Protein AF-A0AAV4DEZ7-F1 (afdb_monomer_lite)

Organism: NCBI:txid259542

Structure (mmCIF, N/CA/C/O backbone):
data_AF-A0AAV4DEZ7-F1
#
_entry.id   AF-A0AAV4DEZ7-F1
#
loop_
_atom_site.group_PDB
_atom_site.id
_atom_site.type_symbol
_atom_site.label_atom_id
_atom_site.label_alt_id
_atom_site.label_comp_id
_atom_site.label_asym_id
_atom_site.label_entity_id
_atom_site.label_seq_id
_atom_site.pdbx_PDB_ins_code
_atom_site.Cartn_x
_atom_site.Cartn_y
_atom_site.Cartn_z
_atom_site.occupancy
_atom_site.B_iso_or_equiv
_atom_site.auth_seq_id
_atom_site.auth_comp_id
_atom_site.auth_asym_id
_atom_site.auth_atom_id
_atom_site.pdbx_PDB_model_num
ATOM 1 N N . MET A 1 1 ? 7.224 -11.173 8.478 1.00 37.25 1 MET A N 1
ATOM 2 C CA . MET A 1 1 ? 6.574 -9.909 8.886 1.00 37.25 1 MET A CA 1
ATOM 3 C C . MET A 1 1 ? 7.439 -8.702 8.484 1.00 37.25 1 MET A C 1
ATOM 5 O O . MET A 1 1 ? 7.666 -7.803 9.276 1.00 37.25 1 MET A O 1
ATOM 9 N N . PHE A 1 2 ? 7.951 -8.713 7.244 1.00 31.94 2 PHE A N 1
ATOM 10 C CA . PHE A 1 2 ? 8.826 -7.684 6.652 1.00 31.94 2 PHE A CA 1
ATOM 11 C C . PHE A 1 2 ? 8.060 -6.775 5.659 1.00 31.94 2 PHE A C 1
ATOM 13 O O . PHE A 1 2 ? 8.665 -5.930 5.008 1.00 31.94 2 PHE A O 1
ATOM 20 N N . SER A 1 3 ? 6.738 -6.941 5.524 1.00 44.94 3 SER A N 1
ATOM 21 C CA . SER A 1 3 ? 5.974 -6.411 4.386 1.00 44.94 3 SER A CA 1
ATOM 22 C C . SER A 1 3 ? 5.567 -4.941 4.521 1.00 44.94 3 SER A C 1
ATOM 24 O O . SER A 1 3 ? 5.508 -4.240 3.522 1.00 44.94 3 SER A O 1
ATOM 26 N N . TYR A 1 4 ? 5.335 -4.424 5.730 1.00 46.19 4 TYR A N 1
ATOM 27 C CA . TYR A 1 4 ? 4.737 -3.092 5.916 1.00 46.19 4 TYR A CA 1
ATOM 28 C C . TYR A 1 4 ? 5.577 -1.936 5.362 1.00 46.19 4 TYR A C 1
ATOM 30 O O . TYR A 1 4 ? 5.075 -1.113 4.597 1.00 46.19 4 TYR A O 1
ATOM 38 N N . GLN A 1 5 ? 6.867 -1.898 5.709 1.00 49.91 5 GLN A N 1
ATOM 39 C CA . GLN A 1 5 ? 7.780 -0.887 5.178 1.00 49.91 5 GLN A CA 1
ATOM 40 C C . GLN A 1 5 ? 7.971 -1.077 3.672 1.00 49.91 5 GLN A C 1
ATOM 42 O O . GLN A 1 5 ? 7.994 -0.096 2.947 1.00 49.91 5 GLN A O 1
ATOM 47 N N . ALA A 1 6 ? 8.033 -2.324 3.193 1.00 49.94 6 ALA A N 1
ATOM 48 C CA . ALA A 1 6 ? 8.147 -2.619 1.769 1.00 49.94 6 ALA A CA 1
ATOM 49 C C . ALA A 1 6 ? 6.919 -2.141 0.976 1.00 49.94 6 ALA A C 1
ATOM 51 O O . ALA A 1 6 ? 7.085 -1.658 -0.135 1.00 49.94 6 ALA A O 1
ATOM 52 N N . ILE A 1 7 ? 5.710 -2.203 1.545 1.00 52.62 7 ILE A N 1
ATOM 53 C CA . ILE A 1 7 ? 4.479 -1.695 0.919 1.00 52.62 7 ILE A CA 1
ATOM 54 C C . ILE A 1 7 ? 4.458 -0.165 0.912 1.00 52.62 7 ILE A C 1
ATOM 56 O O . ILE A 1 7 ? 4.162 0.427 -0.120 1.00 52.62 7 ILE A O 1
ATOM 60 N N . ILE A 1 8 ? 4.788 0.492 2.030 1.00 52.06 8 ILE A N 1
ATOM 61 C CA . ILE A 1 8 ? 4.871 1.963 2.083 1.00 52.06 8 ILE A CA 1
ATOM 62 C C . ILE A 1 8 ? 5.955 2.465 1.122 1.00 52.06 8 ILE A C 1
ATOM 64 O O . ILE A 1 8 ? 5.726 3.427 0.392 1.00 52.06 8 ILE A O 1
ATOM 68 N N . THR A 1 9 ? 7.103 1.786 1.071 1.00 51.22 9 THR A N 1
ATOM 69 C CA . THR A 1 9 ? 8.171 2.051 0.104 1.00 51.22 9 THR A CA 1
ATOM 70 C C . THR A 1 9 ? 7.692 1.800 -1.323 1.00 51.22 9 THR A C 1
ATOM 72 O O . THR A 1 9 ? 7.836 2.695 -2.137 1.00 51.22 9 THR A O 1
ATOM 75 N N . LEU A 1 10 ? 7.013 0.687 -1.620 1.00 51.62 10 LEU A N 1
ATOM 76 C CA . LEU A 1 10 ? 6.440 0.411 -2.944 1.00 51.62 10 LEU A CA 1
ATOM 77 C C . LEU A 1 10 ? 5.462 1.510 -3.380 1.00 51.62 10 LEU A C 1
ATOM 79 O O . LEU A 1 10 ? 5.529 1.986 -4.505 1.00 51.62 10 LEU A O 1
ATOM 83 N N . ILE A 1 11 ? 4.566 1.945 -2.495 1.00 53.09 11 ILE A N 1
ATOM 84 C CA . ILE A 1 11 ? 3.618 3.038 -2.749 1.00 53.09 11 ILE A CA 1
ATOM 85 C C . ILE A 1 11 ? 4.360 4.363 -2.974 1.00 53.09 11 ILE A C 1
ATOM 87 O O . ILE A 1 11 ? 4.036 5.090 -3.910 1.00 53.09 11 ILE A O 1
ATOM 91 N N . SER A 1 12 ? 5.362 4.670 -2.147 1.00 47.72 12 SER A N 1
ATOM 92 C CA . SER A 1 12 ? 6.200 5.868 -2.278 1.00 47.72 12 SER A CA 1
ATOM 93 C C . SER A 1 12 ? 7.019 5.858 -3.573 1.00 47.72 12 SER A C 1
ATOM 95 O O . SER A 1 12 ? 7.150 6.891 -4.228 1.00 47.72 12 SER A O 1
ATOM 97 N N . ASP A 1 13 ? 7.543 4.704 -3.973 1.00 48.00 13 ASP A N 1
ATOM 98 C CA . ASP A 1 13 ? 8.298 4.518 -5.210 1.00 48.00 13 ASP A CA 1
ATOM 99 C C . ASP A 1 13 ? 7.366 4.657 -6.416 1.00 48.00 13 ASP A C 1
ATOM 101 O O . ASP A 1 13 ? 7.671 5.392 -7.352 1.00 48.00 13 ASP A O 1
ATOM 105 N N . LEU A 1 14 ? 6.167 4.069 -6.353 1.00 45.91 14 LEU A N 1
ATOM 106 C CA . LEU A 1 14 ? 5.116 4.292 -7.344 1.00 45.91 14 LEU A CA 1
ATOM 107 C C . LEU A 1 14 ? 4.695 5.774 -7.409 1.00 45.91 14 LEU A C 1
ATOM 109 O O . LEU A 1 14 ? 4.368 6.258 -8.490 1.00 45.91 14 LEU A O 1
ATOM 113 N N . ASP A 1 15 ? 4.673 6.507 -6.286 1.00 41.91 15 ASP A N 1
ATOM 114 C CA . ASP A 1 15 ? 4.357 7.945 -6.253 1.00 41.91 15 ASP A CA 1
ATOM 115 C C . ASP A 1 15 ? 5.461 8.764 -6.915 1.00 41.91 15 ASP A C 1
ATOM 117 O O . ASP A 1 15 ? 5.173 9.650 -7.722 1.00 41.91 15 ASP A O 1
ATOM 121 N N . GLN A 1 16 ? 6.721 8.442 -6.628 1.00 38.56 16 GLN A N 1
ATOM 122 C CA . GLN A 1 16 ? 7.856 9.089 -7.270 1.00 38.56 16 GLN A CA 1
ATOM 123 C C . GLN A 1 16 ? 7.899 8.810 -8.774 1.00 38.56 16 GLN A C 1
ATOM 125 O O . GLN A 1 16 ? 8.139 9.741 -9.538 1.00 38.56 16 GLN A O 1
ATOM 130 N N . GLU A 1 17 ? 7.642 7.581 -9.217 1.00 42.09 17 GLU A N 1
ATOM 131 C CA . GLU A 1 17 ? 7.648 7.229 -10.642 1.00 42.09 17 GLU A CA 1
ATOM 132 C C . GLU A 1 17 ? 6.486 7.886 -11.405 1.00 42.09 17 GLU A C 1
ATOM 134 O O . GLU A 1 17 ? 6.695 8.465 -12.474 1.00 42.09 17 GLU A O 1
ATOM 139 N N . LEU A 1 18 ? 5.275 7.916 -10.832 1.00 38.00 18 LEU A N 1
ATOM 140 C CA . LEU A 1 18 ? 4.130 8.612 -11.436 1.00 38.00 18 LEU A CA 1
ATOM 141 C C . LEU A 1 18 ? 4.310 10.140 -11.473 1.00 38.00 18 LEU A C 1
ATOM 143 O O . LEU A 1 18 ? 3.822 10.785 -12.400 1.00 38.00 18 LEU A O 1
ATOM 147 N N . GLN A 1 19 ? 5.007 10.732 -10.497 1.00 35.50 19 GLN A N 1
ATOM 148 C CA . GLN A 1 19 ? 5.297 12.172 -10.478 1.00 35.50 19 GLN A CA 1
ATOM 149 C C . GLN A 1 19 ? 6.471 12.565 -11.387 1.00 35.50 19 GLN A C 1
ATOM 151 O O . GLN A 1 19 ? 6.446 13.649 -11.974 1.00 35.50 19 GLN A O 1
ATOM 156 N N . LYS A 1 20 ? 7.490 11.705 -11.533 1.00 36.06 20 LYS A N 1
ATOM 157 C CA . LYS A 1 20 ? 8.627 11.910 -12.453 1.00 36.06 20 LYS A CA 1
ATOM 158 C C . LYS A 1 20 ? 8.224 11.691 -13.914 1.00 36.06 20 LYS A C 1
ATOM 160 O O . LYS A 1 20 ? 8.746 12.365 -14.803 1.00 36.06 20 LYS A O 1
ATOM 165 N N . GLY A 1 21 ? 7.257 10.809 -14.168 1.00 33.91 21 GLY A N 1
ATOM 166 C CA . GLY A 1 21 ? 6.628 10.609 -15.467 1.00 33.91 21 GLY A CA 1
ATOM 167 C C . GLY A 1 21 ? 5.731 11.782 -15.869 1.00 33.91 21 GLY A C 1
ATOM 168 O O . GLY A 1 21 ? 4.510 11.670 -15.868 1.00 33.91 21 GLY A O 1
ATOM 169 N N . GLY A 1 22 ? 6.321 12.901 -16.299 1.00 28.56 22 GLY A N 1
ATOM 170 C CA . GLY A 1 22 ? 5.628 14.050 -16.905 1.00 28.56 22 GLY A CA 1
ATOM 171 C C . GLY A 1 22 ? 4.886 13.755 -18.222 1.00 28.56 22 GLY A C 1
ATOM 172 O O . GLY A 1 22 ? 4.602 14.672 -18.993 1.00 28.56 22 GLY A O 1
ATOM 173 N N . VAL A 1 23 ? 4.549 12.497 -18.508 1.00 27.98 23 VAL A N 1
ATOM 174 C CA . VAL A 1 23 ? 3.748 12.094 -19.661 1.00 27.98 23 VAL A CA 1
ATOM 175 C C . VAL A 1 23 ? 2.289 12.027 -19.228 1.00 27.98 23 VAL A C 1
ATOM 177 O O . VAL A 1 23 ? 1.717 10.973 -18.965 1.00 27.98 23 VAL A O 1
ATOM 180 N N . THR A 1 24 ? 1.639 13.190 -19.198 1.00 26.39 24 THR A N 1
ATOM 181 C CA . THR A 1 24 ? 0.184 13.217 -19.356 1.00 26.39 24 THR A CA 1
ATOM 182 C C . THR A 1 24 ? -0.117 12.751 -20.783 1.00 26.39 24 THR A C 1
ATOM 184 O O . THR A 1 24 ? -0.116 13.568 -21.704 1.00 26.39 24 THR A O 1
ATOM 187 N N . LEU A 1 25 ? -0.362 11.453 -20.989 1.00 27.98 25 LEU A N 1
ATOM 188 C CA . LEU A 1 25 ? -1.013 10.965 -22.204 1.00 27.98 25 LEU A CA 1
ATOM 189 C C . LEU A 1 25 ? -2.374 11.667 -22.288 1.00 27.98 25 LEU A C 1
ATOM 191 O O . LEU A 1 25 ? -3.338 11.298 -21.617 1.00 27.98 25 LEU A O 1
ATOM 195 N N . ARG A 1 26 ? -2.444 12.746 -23.077 1.00 25.19 26 ARG A N 1
ATOM 196 C CA . ARG A 1 26 ? -3.721 13.270 -23.554 1.00 25.19 26 ARG A CA 1
ATOM 197 C C . ARG A 1 26 ? -4.308 12.164 -24.416 1.00 25.19 26 ARG A C 1
ATOM 199 O O . ARG A 1 26 ? -3.841 11.945 -25.527 1.00 25.19 26 ARG A O 1
ATOM 206 N N . VAL A 1 27 ? -5.315 11.475 -23.894 1.00 25.41 27 VAL A N 1
ATOM 207 C CA . VAL A 1 27 ? -6.214 10.660 -24.706 1.00 25.41 27 VAL A CA 1
ATOM 208 C C . VAL A 1 27 ? -6.770 11.584 -25.792 1.00 25.41 27 VAL A C 1
ATOM 210 O O . VAL A 1 27 ? -7.552 12.495 -25.507 1.00 25.41 27 VAL A O 1
ATOM 213 N N . LEU A 1 28 ? -6.306 11.408 -27.031 1.00 27.02 28 LEU A N 1
ATOM 214 C CA . LEU A 1 28 ? -6.882 12.040 -28.215 1.00 27.02 28 LEU A CA 1
ATOM 215 C C . LEU A 1 28 ? -8.280 11.437 -28.396 1.00 27.02 28 LEU A C 1
ATOM 217 O O . LEU A 1 28 ? -8.454 10.390 -29.002 1.00 27.02 28 LEU A O 1
ATOM 221 N N . GLY A 1 29 ? -9.255 12.061 -27.739 1.00 26.81 29 GLY A N 1
ATOM 222 C CA . GLY A 1 29 ? -10.636 11.593 -27.630 1.00 26.81 29 GLY A CA 1
ATOM 223 C C . GLY A 1 29 ? -11.431 12.328 -26.548 1.00 26.81 29 GLY A C 1
ATOM 224 O O . GLY A 1 29 ? -12.643 12.462 -26.666 1.00 26.81 29 GLY A O 1
ATOM 225 N N . SER A 1 30 ? -10.771 12.917 -25.544 1.00 28.91 30 SER A N 1
ATOM 226 C CA . SER A 1 30 ? -11.426 13.834 -24.606 1.00 28.91 30 SER A CA 1
ATOM 227 C C . SER A 1 30 ? -11.186 15.291 -25.023 1.00 28.91 30 SER A C 1
ATOM 229 O O . SER A 1 30 ? -10.355 15.989 -24.441 1.00 28.91 30 SER A O 1
ATOM 231 N N . GLN A 1 31 ? -11.930 15.781 -26.019 1.00 28.86 31 GLN A N 1
ATOM 232 C CA . GLN A 1 31 ? -12.190 17.223 -26.198 1.00 28.86 31 GLN A CA 1
ATOM 233 C C . GLN A 1 31 ? -13.160 17.704 -25.101 1.00 28.86 31 GLN A C 1
ATOM 235 O O . GLN A 1 31 ? -14.239 18.226 -25.354 1.00 28.86 31 GLN A O 1
ATOM 240 N N . GLY A 1 32 ? -12.777 17.473 -23.849 1.00 31.41 32 GLY A N 1
ATOM 241 C CA . GLY A 1 32 ? -13.365 18.073 -22.666 1.00 31.41 32 GLY A CA 1
ATOM 242 C C . GLY A 1 32 ? -12.231 18.747 -21.901 1.00 31.41 32 GLY A C 1
ATOM 243 O O . GLY A 1 32 ? -11.105 18.235 -21.918 1.00 31.41 32 GLY A O 1
ATOM 244 N N . PRO A 1 33 ? -12.460 19.909 -21.272 1.00 27.70 33 PRO A N 1
ATOM 245 C CA . PRO A 1 33 ? -11.408 20.576 -20.524 1.00 27.70 33 PRO A CA 1
ATOM 246 C C . PRO A 1 33 ? -10.837 19.600 -19.489 1.00 27.70 33 PRO A C 1
ATOM 248 O O . PRO A 1 33 ? -11.596 18.924 -18.793 1.00 27.70 33 PRO A O 1
ATOM 251 N N . ARG A 1 34 ? -9.498 19.548 -19.358 1.00 28.91 34 ARG A N 1
ATOM 252 C CA . ARG A 1 34 ? -8.863 19.048 -18.125 1.00 28.91 34 ARG A CA 1
ATOM 253 C C . ARG A 1 34 ? -9.655 19.663 -16.974 1.00 28.91 34 ARG A C 1
ATOM 255 O O . ARG A 1 34 ? -9.855 20.882 -17.045 1.00 28.91 34 ARG A O 1
ATOM 262 N N . PRO A 1 35 ? -10.121 18.902 -15.966 1.00 27.11 35 PRO A N 1
ATOM 263 C CA . PRO A 1 35 ? -10.758 19.530 -14.832 1.00 27.11 35 PRO A CA 1
ATOM 264 C C . PRO A 1 35 ? -9.712 20.472 -14.243 1.00 27.11 35 PRO A C 1
ATOM 266 O O . PRO A 1 35 ? -8.745 20.061 -13.605 1.00 27.11 35 PRO A O 1
ATOM 269 N N . LYS A 1 36 ? -9.886 21.769 -14.517 1.00 29.45 36 LYS A N 1
ATOM 270 C CA . LYS A 1 36 ? -9.455 22.804 -13.599 1.00 29.45 36 LYS A CA 1
ATOM 271 C C . LYS A 1 36 ? -9.984 22.314 -12.262 1.00 29.45 36 LYS A C 1
ATOM 273 O O . LYS A 1 36 ? -11.153 21.930 -12.201 1.00 29.45 36 LYS A O 1
ATOM 278 N N . TYR A 1 37 ? -9.137 22.269 -11.239 1.00 36.84 37 TYR A N 1
ATOM 279 C CA . TYR A 1 37 ? -9.626 22.207 -9.872 1.00 36.84 37 TYR A CA 1
ATOM 280 C C . TYR A 1 37 ? -10.655 23.326 -9.751 1.00 36.84 37 TYR A C 1
ATOM 282 O O . TYR A 1 37 ? -10.310 24.506 -9.688 1.00 36.84 37 TYR A O 1
ATOM 290 N N . ALA A 1 38 ? -11.924 22.947 -9.872 1.00 30.69 38 ALA A N 1
ATOM 291 C CA . ALA A 1 38 ? -13.043 23.833 -9.717 1.00 30.69 38 ALA A CA 1
ATOM 292 C C . ALA A 1 38 ? -13.113 24.058 -8.216 1.00 30.69 38 ALA A C 1
ATOM 294 O O . ALA A 1 38 ? -13.777 23.332 -7.481 1.00 30.69 38 ALA A O 1
ATOM 295 N N . ALA A 1 39 ? -12.350 25.046 -7.756 1.00 38.72 39 ALA A N 1
ATOM 296 C CA . ALA A 1 39 ? -12.762 25.804 -6.601 1.00 38.72 39 ALA A CA 1
ATOM 297 C C . ALA A 1 39 ? -14.203 26.258 -6.885 1.00 38.72 39 ALA A C 1
ATOM 299 O O . ALA A 1 39 ? -14.437 27.051 -7.794 1.00 38.72 39 ALA A O 1
ATOM 300 N N . GLY A 1 40 ? -15.162 25.677 -6.162 1.00 37.19 40 GLY A N 1
ATOM 301 C CA . GLY A 1 40 ? -16.554 26.116 -6.174 1.00 37.19 40 GLY A CA 1
ATOM 302 C C . GLY A 1 40 ? -17.467 25.440 -7.197 1.00 37.19 40 GLY A C 1
ATOM 303 O O . GLY A 1 40 ? -17.971 26.099 -8.093 1.00 37.19 40 GLY A O 1
ATOM 304 N N . LEU A 1 41 ? -17.775 24.158 -6.991 1.00 35.22 41 LEU A N 1
ATOM 305 C CA . LEU A 1 41 ? -19.110 23.601 -7.244 1.00 35.22 41 LEU A CA 1
ATOM 306 C C . LEU A 1 41 ? -19.386 22.608 -6.109 1.00 35.22 41 LEU A C 1
ATOM 308 O O . LEU A 1 41 ? -18.874 21.489 -6.115 1.00 35.22 41 LEU A O 1
ATOM 312 N N . HIS A 1 42 ? -20.141 23.034 -5.095 1.00 40.44 42 HIS A N 1
ATOM 313 C CA . HIS A 1 42 ? -20.670 22.139 -4.068 1.00 40.44 42 HIS A CA 1
ATOM 314 C C . HIS A 1 42 ? -21.656 21.169 -4.737 1.00 40.44 42 HIS A C 1
ATOM 316 O O . HIS A 1 42 ? -22.852 21.433 -4.785 1.00 40.44 42 HIS A O 1
ATOM 322 N N . LYS A 1 43 ? -21.169 20.044 -5.273 1.00 48.84 43 LYS A N 1
ATOM 323 C CA . LYS A 1 43 ? -22.019 18.853 -5.350 1.00 48.84 43 LYS A CA 1
ATOM 324 C C . LYS A 1 43 ? -22.383 18.501 -3.910 1.00 48.84 43 LYS A C 1
ATOM 326 O O . LYS A 1 43 ? -21.488 18.435 -3.063 1.00 48.84 43 LYS A O 1
ATOM 331 N N . GLU A 1 44 ? -23.672 18.324 -3.627 1.00 58.31 44 GLU A N 1
ATOM 332 C CA . GLU A 1 44 ? -24.088 17.693 -2.377 1.00 58.31 44 GLU A CA 1
ATOM 333 C C . GLU A 1 44 ? -23.306 16.387 -2.241 1.00 58.31 44 GLU A C 1
ATOM 335 O O . GLU A 1 44 ? -23.253 15.579 -3.170 1.00 58.31 44 GLU A O 1
ATOM 340 N N . LYS A 1 45 ? -22.593 16.232 -1.125 1.00 66.38 45 LYS A N 1
ATOM 341 C CA . LYS A 1 45 ? -21.816 15.020 -0.885 1.00 66.38 45 LYS A CA 1
ATOM 342 C C . LYS A 1 45 ? -22.790 13.866 -0.703 1.00 66.38 45 LYS A C 1
ATOM 344 O O . LYS A 1 45 ? -23.604 13.876 0.218 1.00 66.38 45 LYS A O 1
ATOM 349 N N . GLU A 1 46 ? -22.692 12.886 -1.589 1.00 90.69 46 GLU A N 1
ATOM 350 C CA . GLU A 1 46 ? -23.477 11.661 -1.520 1.00 90.69 46 GLU A CA 1
ATOM 351 C C . GLU A 1 46 ? -23.071 10.838 -0.285 1.00 90.69 46 GLU A C 1
ATOM 353 O O . GLU A 1 46 ? -21.928 10.887 0.179 1.00 90.69 46 GLU A O 1
ATOM 358 N N . TYR A 1 47 ? -24.020 10.081 0.265 1.00 95.50 47 TYR A N 1
ATOM 359 C CA . TYR A 1 47 ? -23.763 9.165 1.374 1.00 95.50 47 TYR A CA 1
ATOM 360 C C . TYR A 1 47 ? -23.501 7.757 0.850 1.00 95.50 47 TYR A C 1
ATOM 362 O O . TYR A 1 47 ? -24.355 7.192 0.169 1.00 95.50 47 TYR A O 1
ATOM 370 N N . LEU A 1 48 ? -22.393 7.157 1.276 1.00 97.56 48 LEU A N 1
ATOM 371 C CA . LEU A 1 48 ? -22.172 5.721 1.202 1.00 97.56 48 LEU A CA 1
ATOM 372 C C . LEU A 1 48 ? -22.692 5.070 2.492 1.00 97.56 48 LEU A C 1
ATOM 374 O O . LEU A 1 48 ? -22.314 5.463 3.601 1.00 97.56 48 LEU A O 1
ATOM 378 N N . ALA A 1 49 ? -23.604 4.110 2.349 1.00 98.00 49 ALA A N 1
ATOM 379 C CA . ALA A 1 49 ? -24.131 3.351 3.475 1.00 98.00 49 ALA A CA 1
ATOM 380 C C . ALA A 1 49 ? -23.211 2.160 3.771 1.00 98.00 49 ALA A C 1
ATOM 382 O O . ALA A 1 49 ? -22.974 1.349 2.883 1.00 98.00 49 ALA A O 1
ATOM 383 N N . LEU A 1 50 ? -22.703 2.059 5.000 1.00 98.50 50 LEU A N 1
ATOM 384 C CA . LEU A 1 50 ? -21.881 0.936 5.446 1.00 98.50 50 LEU A CA 1
ATOM 385 C C . LEU A 1 50 ? -22.734 -0.093 6.189 1.00 98.50 50 LEU A C 1
ATOM 387 O O . LEU A 1 50 ? -23.478 0.255 7.111 1.00 98.50 50 LEU A O 1
ATOM 391 N N . ASP A 1 51 ? -22.585 -1.354 5.794 1.00 97.94 51 ASP A N 1
ATOM 392 C CA . ASP A 1 51 ? -23.229 -2.531 6.383 1.00 97.94 51 ASP A CA 1
ATOM 393 C C . ASP A 1 51 ? -22.240 -3.473 7.104 1.00 97.94 51 ASP A C 1
ATOM 395 O O . ASP A 1 51 ? -22.664 -4.369 7.838 1.00 97.94 51 ASP A O 1
ATOM 399 N N . GLY A 1 52 ? -20.933 -3.243 6.921 1.00 97.62 52 GLY A N 1
ATOM 400 C CA . GLY A 1 52 ? -19.844 -4.087 7.414 1.00 97.62 52 GLY A CA 1
ATOM 401 C C . GLY A 1 52 ? -19.466 -5.258 6.501 1.00 97.62 52 GLY A C 1
ATOM 402 O O . GLY A 1 52 ? -18.619 -6.063 6.887 1.00 97.62 52 GLY A O 1
ATOM 403 N N . ASP A 1 53 ? -20.087 -5.371 5.325 1.00 97.69 53 ASP A N 1
ATOM 404 C CA . ASP A 1 53 ? -20.037 -6.556 4.466 1.00 97.69 53 ASP A CA 1
ATOM 405 C C . ASP A 1 53 ? -19.739 -6.238 2.982 1.00 97.69 53 ASP A 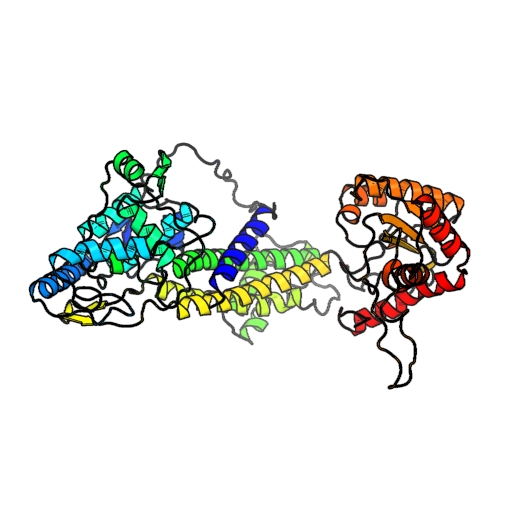C 1
ATOM 407 O O . ASP A 1 53 ? -19.192 -7.097 2.289 1.00 97.69 53 ASP A O 1
ATOM 411 N N . SER A 1 54 ? -20.072 -5.040 2.482 1.00 97.31 54 SER A N 1
ATOM 412 C CA . SER A 1 54 ? -20.078 -4.734 1.037 1.00 97.31 54 SER A CA 1
ATOM 413 C C . SER A 1 54 ? -19.150 -3.602 0.580 1.00 97.31 54 SER A C 1
ATOM 415 O O . SER A 1 54 ? -19.225 -3.176 -0.574 1.00 97.31 54 SER A O 1
ATOM 417 N N . LEU A 1 55 ? -18.242 -3.123 1.436 1.00 98.06 55 LEU A N 1
ATOM 418 C CA . LEU A 1 55 ? -17.307 -2.063 1.057 1.00 98.06 55 LEU A CA 1
ATOM 419 C C . LEU A 1 55 ? -16.323 -2.579 -0.005 1.00 98.06 55 LEU A C 1
ATOM 421 O O . LEU A 1 55 ? -15.704 -3.625 0.193 1.00 98.06 55 LEU A O 1
ATOM 425 N N . SER A 1 56 ? -16.144 -1.847 -1.109 1.00 98.31 56 SER A N 1
ATOM 426 C CA . SER A 1 56 ? -15.114 -2.155 -2.109 1.00 98.31 56 SER A CA 1
ATOM 427 C C . SER A 1 56 ? -13.822 -1.358 -1.886 1.00 98.31 56 SER A C 1
ATOM 429 O O . SER A 1 56 ? -13.784 -0.354 -1.169 1.00 98.31 56 SER A O 1
ATOM 431 N N . THR A 1 57 ? -12.735 -1.793 -2.522 1.00 97.56 57 THR A N 1
ATOM 432 C CA . THR A 1 57 ? -11.444 -1.089 -2.489 1.00 97.56 57 THR A CA 1
ATOM 433 C C . THR A 1 57 ? -11.547 0.314 -3.098 1.00 97.56 57 THR A C 1
ATOM 435 O O . THR A 1 57 ? -11.029 1.266 -2.518 1.00 97.56 57 THR A O 1
ATOM 438 N N . ASP A 1 58 ? -12.267 0.469 -4.214 1.00 96.69 58 ASP A N 1
ATOM 439 C CA . ASP A 1 58 ? -12.517 1.771 -4.848 1.00 96.69 58 ASP A CA 1
ATOM 440 C C . ASP A 1 58 ? -13.356 2.685 -3.943 1.00 96.69 58 ASP A C 1
ATOM 442 O O . ASP A 1 58 ? -13.004 3.851 -3.757 1.00 96.69 58 ASP A O 1
ATOM 446 N N . ASP A 1 59 ? -14.401 2.157 -3.293 1.00 97.94 59 ASP A N 1
ATOM 447 C CA . ASP A 1 59 ? -15.192 2.928 -2.325 1.00 97.94 59 ASP A CA 1
ATOM 448 C C . ASP A 1 59 ? -14.318 3.490 -1.201 1.00 97.94 59 ASP A C 1
ATOM 450 O O . ASP A 1 59 ? -14.438 4.667 -0.849 1.00 97.94 59 ASP A O 1
ATOM 454 N N . LEU A 1 60 ? -13.389 2.684 -0.672 1.00 98.38 60 LEU A N 1
ATOM 455 C CA . LEU A 1 60 ? -12.461 3.127 0.365 1.00 98.38 60 LEU A CA 1
ATOM 456 C C . LEU A 1 60 ? -11.573 4.287 -0.116 1.00 98.38 60 LEU A C 1
ATOM 458 O O . LEU A 1 60 ? -11.406 5.270 0.610 1.00 98.38 60 LEU A O 1
ATOM 462 N N . LEU A 1 61 ? -11.043 4.222 -1.341 1.00 97.25 61 LEU A N 1
ATOM 463 C CA . LEU A 1 61 ? -10.246 5.311 -1.919 1.00 97.25 61 LEU A CA 1
ATOM 464 C C . LEU A 1 61 ? -11.095 6.573 -2.131 1.00 97.25 61 LEU A C 1
ATOM 466 O O . LEU A 1 61 ? -10.652 7.684 -1.833 1.00 97.25 61 LEU A O 1
ATOM 470 N N . ARG A 1 62 ? -12.336 6.431 -2.606 1.00 96.62 62 ARG A N 1
ATOM 471 C CA . ARG A 1 62 ? -13.266 7.560 -2.777 1.00 96.62 62 ARG A CA 1
ATOM 472 C C . ARG A 1 62 ? -13.634 8.211 -1.440 1.00 96.62 62 ARG A C 1
ATOM 474 O O . ARG A 1 62 ? -13.708 9.442 -1.359 1.00 96.62 62 ARG A O 1
ATOM 481 N N . LEU A 1 63 ? -13.798 7.417 -0.382 1.00 97.69 63 LEU A N 1
ATOM 482 C CA . LEU A 1 63 ? -13.968 7.892 0.995 1.00 97.69 63 LEU A CA 1
ATOM 483 C C . LEU A 1 63 ? -12.735 8.663 1.488 1.00 97.69 63 LEU A C 1
ATOM 485 O O . LEU A 1 63 ? -12.885 9.762 2.033 1.00 97.69 63 LEU A O 1
ATOM 489 N N . GLY A 1 64 ? -11.531 8.138 1.237 1.00 96.38 64 GLY A N 1
ATOM 490 C CA . GLY A 1 64 ? -10.258 8.809 1.522 1.00 96.38 64 GLY A CA 1
ATOM 491 C C . GLY A 1 64 ? -10.162 10.189 0.871 1.00 96.38 64 GLY A C 1
ATOM 492 O O . GLY A 1 64 ? -9.874 11.182 1.541 1.00 96.38 64 GLY A O 1
ATOM 493 N N . ARG A 1 65 ? -10.529 10.275 -0.413 1.00 95.31 65 ARG A N 1
ATOM 494 C CA . ARG A 1 65 ? -10.592 11.522 -1.202 1.00 95.31 65 ARG A CA 1
ATOM 495 C C . ARG A 1 65 ? -11.720 12.467 -0.783 1.00 95.31 65 ARG A C 1
ATOM 497 O O . ARG A 1 65 ? -11.853 13.560 -1.331 1.00 95.31 65 ARG A O 1
ATOM 504 N N . GLY A 1 66 ? -12.558 12.060 0.172 1.00 94.00 66 GLY A N 1
ATOM 505 C CA . GLY A 1 66 ? -13.663 12.859 0.690 1.00 94.00 66 GLY A CA 1
ATOM 506 C C . GLY A 1 66 ? -14.826 13.039 -0.286 1.00 94.00 66 GLY A C 1
ATOM 507 O O . GLY A 1 66 ? -15.547 14.032 -0.159 1.00 94.00 66 GLY A O 1
ATOM 508 N N . GLN A 1 67 ? -15.003 12.109 -1.231 1.00 94.12 67 GLN A N 1
ATOM 509 C CA . GLN A 1 67 ? -16.096 12.136 -2.212 1.00 94.12 67 GLN A CA 1
ATOM 510 C C . GLN A 1 67 ? -17.449 11.759 -1.597 1.00 94.12 67 GLN A C 1
ATOM 512 O O . GLN A 1 67 ? -18.473 12.265 -2.049 1.00 94.12 67 GLN A O 1
ATOM 517 N N . TYR A 1 68 ? -17.443 10.942 -0.538 1.00 96.25 68 TYR A N 1
ATOM 518 C CA . TYR A 1 68 ? -18.648 10.500 0.163 1.00 96.25 68 TYR A CA 1
ATOM 519 C C . TYR A 1 68 ? -18.639 10.864 1.647 1.00 96.25 68 TYR A C 1
ATOM 521 O O . TYR A 1 68 ? -17.586 10.985 2.285 1.00 96.25 68 TYR A O 1
ATOM 529 N N . TYR A 1 69 ? -19.844 10.993 2.194 1.00 97.44 69 TYR A N 1
ATOM 530 C CA . TYR A 1 69 ? -20.113 10.851 3.620 1.00 97.44 69 TYR A CA 1
ATOM 531 C C . TYR A 1 69 ? -20.471 9.407 3.964 1.00 97.44 69 TYR A C 1
ATOM 533 O O . TYR A 1 69 ? -20.920 8.652 3.110 1.00 97.44 69 TYR A O 1
ATOM 541 N N . ILE A 1 70 ? -20.294 9.027 5.225 1.00 98.25 70 ILE A N 1
ATOM 542 C CA . ILE A 1 70 ? -20.701 7.722 5.747 1.00 98.25 70 ILE A CA 1
ATOM 543 C C . ILE A 1 70 ? -22.029 7.855 6.491 1.00 98.25 70 ILE A C 1
ATOM 545 O O . ILE A 1 70 ? -22.246 8.809 7.246 1.00 98.25 70 ILE A O 1
ATOM 549 N N . LYS A 1 71 ? -22.893 6.854 6.311 1.00 98.12 71 LYS A N 1
ATOM 550 C CA . LYS A 1 71 ? -23.999 6.507 7.215 1.00 98.12 71 LYS A CA 1
ATOM 551 C C . LYS A 1 71 ? -24.027 4.990 7.421 1.00 98.12 71 LYS A C 1
ATOM 553 O O . LYS A 1 71 ? -23.468 4.260 6.611 1.00 98.12 71 LYS A O 1
ATOM 558 N N . LEU A 1 72 ? -24.686 4.510 8.471 1.00 98.56 72 LEU A N 1
ATOM 559 C CA . LEU A 1 72 ? -24.931 3.074 8.655 1.00 98.56 72 LEU A CA 1
ATOM 560 C C . LEU A 1 72 ? -26.240 2.659 7.985 1.00 98.56 72 LEU A C 1
ATOM 562 O O . LEU A 1 72 ? -27.197 3.441 7.982 1.00 98.56 72 LEU A O 1
ATOM 566 N N . THR A 1 73 ? -26.296 1.425 7.485 1.00 98.62 73 THR A N 1
ATOM 567 C CA . THR A 1 73 ? -27.576 0.760 7.203 1.00 98.62 73 THR A CA 1
ATOM 568 C C . THR A 1 73 ? -28.335 0.496 8.504 1.00 98.62 73 THR A C 1
ATOM 570 O O . THR A 1 73 ? -27.743 0.446 9.589 1.00 98.62 73 THR A O 1
ATOM 573 N N . ASP A 1 74 ? -29.656 0.347 8.427 1.00 98.44 74 ASP A N 1
ATOM 574 C CA . ASP A 1 74 ? -30.453 0.075 9.625 1.00 98.44 74 ASP A CA 1
ATOM 575 C C . ASP A 1 74 ? -30.153 -1.323 10.180 1.00 98.44 74 ASP A C 1
ATOM 577 O O . ASP A 1 74 ? -30.072 -1.500 11.396 1.00 98.44 74 ASP A O 1
ATOM 581 N N . GLU A 1 75 ? -29.848 -2.287 9.312 1.00 98.25 75 GLU A N 1
ATOM 582 C CA . GLU A 1 75 ? -29.406 -3.628 9.686 1.00 98.25 75 GLU A CA 1
ATOM 583 C C . GLU A 1 75 ? -28.097 -3.588 10.485 1.00 98.25 75 GLU A C 1
ATOM 585 O O . GLU A 1 75 ? -27.998 -4.230 11.533 1.00 98.25 75 GLU A O 1
ATOM 590 N N . ALA A 1 76 ? -27.106 -2.800 10.050 1.00 98.50 76 ALA A N 1
ATOM 591 C CA . ALA A 1 76 ? -25.847 -2.642 10.780 1.00 98.50 76 ALA A CA 1
ATOM 592 C C . ALA A 1 76 ? -26.060 -2.025 12.167 1.00 98.50 76 ALA A C 1
ATOM 594 O O . ALA A 1 76 ? -25.496 -2.507 13.152 1.00 98.50 76 ALA A O 1
ATOM 595 N N . LYS A 1 77 ? -26.936 -1.015 12.286 1.00 98.75 77 LYS A N 1
ATOM 596 C CA . LYS A 1 77 ? -27.295 -0.444 13.597 1.00 98.75 77 LYS A CA 1
ATOM 597 C C . LYS A 1 77 ? -27.867 -1.513 14.527 1.00 98.75 77 LYS A C 1
ATOM 599 O O . LYS A 1 77 ? -27.451 -1.588 15.682 1.00 98.75 77 LYS A O 1
ATOM 604 N N . GLN A 1 78 ? -28.771 -2.363 14.032 1.00 98.56 78 GLN A N 1
ATOM 605 C CA . GLN A 1 78 ? -29.356 -3.441 14.837 1.00 98.56 78 GLN A CA 1
ATOM 606 C C . GLN A 1 78 ? -28.306 -4.468 15.280 1.00 98.56 78 GLN A C 1
ATOM 608 O O . GLN A 1 78 ? -28.287 -4.838 16.455 1.00 98.56 78 GLN A O 1
ATOM 613 N N . LYS A 1 79 ? -27.392 -4.880 14.388 1.00 98.44 79 LYS A N 1
ATOM 614 C CA . LYS A 1 79 ? -26.278 -5.784 14.737 1.00 98.44 79 LYS A CA 1
ATOM 615 C C . LYS A 1 79 ? -25.412 -5.191 15.860 1.00 98.44 79 LYS A C 1
ATOM 617 O O . LYS A 1 79 ? -25.142 -5.864 16.855 1.00 98.44 79 LYS A O 1
ATOM 622 N N . VAL A 1 80 ? -25.033 -3.914 15.743 1.00 98.62 80 VAL A N 1
ATOM 623 C CA . VAL A 1 80 ? -24.225 -3.194 16.746 1.00 98.62 80 VAL A CA 1
ATOM 624 C C . VAL A 1 80 ? -24.944 -3.101 18.094 1.00 98.62 80 VAL A C 1
ATOM 626 O O . VAL A 1 80 ? -24.353 -3.434 19.123 1.00 98.62 80 VAL A O 1
ATOM 629 N N . ILE A 1 81 ? -26.223 -2.706 18.106 1.00 98.69 81 ILE A N 1
ATOM 630 C CA . ILE A 1 81 ? -27.034 -2.622 19.332 1.00 98.69 81 ILE A CA 1
ATOM 631 C C . ILE A 1 81 ? -27.116 -3.990 20.014 1.00 98.69 81 ILE A C 1
ATOM 633 O O . ILE A 1 81 ? -26.878 -4.098 21.218 1.00 98.69 81 ILE A O 1
ATOM 637 N N . LYS A 1 82 ? -27.402 -5.049 19.248 1.00 98.25 82 LYS A N 1
ATOM 638 C CA . LYS A 1 82 ? -27.539 -6.406 19.781 1.00 98.25 82 LYS A CA 1
ATOM 639 C C . LYS A 1 82 ? -26.250 -6.888 20.451 1.00 98.25 82 LYS A C 1
ATOM 641 O O . LYS A 1 82 ? -26.295 -7.407 21.565 1.00 98.25 82 LYS A O 1
ATOM 646 N N . ALA A 1 83 ? -25.101 -6.670 19.814 1.00 97.88 83 ALA A N 1
ATOM 647 C CA . ALA A 1 83 ? -23.808 -7.010 20.399 1.00 97.88 83 ALA A CA 1
ATOM 648 C C . ALA A 1 83 ? -23.470 -6.166 21.628 1.00 97.88 83 ALA A C 1
ATOM 650 O O . ALA A 1 83 ? -22.906 -6.691 22.589 1.00 97.88 83 ALA A O 1
ATOM 651 N N . ARG A 1 84 ? -23.837 -4.878 21.640 1.00 97.69 84 ARG A N 1
ATOM 652 C CA . ARG A 1 84 ? -23.631 -4.038 22.822 1.00 97.69 84 ARG A CA 1
ATOM 653 C C . ARG A 1 84 ? -24.443 -4.527 24.017 1.00 97.69 84 ARG A C 1
ATOM 655 O O . ARG A 1 84 ? -23.881 -4.603 25.105 1.00 97.69 84 ARG A O 1
ATOM 662 N N . ASN A 1 85 ? -25.706 -4.901 23.816 1.00 97.31 85 ASN A N 1
ATOM 663 C CA . ASN A 1 85 ? -26.566 -5.397 24.894 1.00 97.31 85 ASN A CA 1
ATOM 664 C C . ASN A 1 85 ? -25.958 -6.628 25.584 1.00 97.31 85 ASN A C 1
ATOM 666 O O . ASN A 1 85 ? -25.872 -6.653 26.807 1.00 97.31 85 ASN A O 1
ATOM 670 N N . LEU A 1 86 ? -25.414 -7.582 24.816 1.00 95.38 86 LEU A N 1
ATOM 671 C CA . LEU A 1 86 ? -24.726 -8.744 25.390 1.00 95.38 86 LEU A CA 1
ATOM 672 C C . LEU A 1 86 ? -23.512 -8.348 26.253 1.00 95.38 86 LEU A C 1
ATOM 674 O O . LEU A 1 86 ? -23.278 -8.937 27.309 1.00 95.38 86 LEU A O 1
ATOM 678 N N . VAL A 1 87 ? -22.725 -7.353 25.824 1.00 93.88 87 VAL A N 1
ATOM 679 C CA . VAL A 1 87 ? -21.589 -6.862 26.624 1.00 93.88 87 VAL A CA 1
ATOM 680 C C . VAL A 1 87 ? -22.073 -6.240 27.935 1.00 93.88 87 VAL A C 1
ATOM 682 O O . VAL A 1 87 ? -21.476 -6.511 28.977 1.00 93.88 87 VAL A O 1
ATOM 685 N N . GLU A 1 88 ? -23.145 -5.444 27.909 1.00 93.44 88 GLU A N 1
ATOM 686 C CA . GLU A 1 88 ? -23.719 -4.842 29.123 1.00 93.44 88 GLU A CA 1
ATOM 687 C C . GLU A 1 88 ? -24.241 -5.905 30.099 1.00 93.44 88 GLU A C 1
ATOM 689 O O . GLU A 1 88 ? -23.918 -5.854 31.289 1.00 93.44 88 GLU A O 1
ATOM 694 N N . ASP A 1 89 ? -24.958 -6.916 29.603 1.00 91.44 89 ASP A N 1
ATOM 695 C CA . ASP A 1 89 ? -25.469 -8.025 30.418 1.00 91.44 89 ASP A CA 1
ATOM 696 C C . ASP A 1 89 ? -24.326 -8.786 31.112 1.00 91.44 89 ASP A C 1
ATOM 698 O O . ASP A 1 89 ? -24.391 -9.117 32.303 1.00 91.44 89 ASP A O 1
ATOM 702 N N . LEU A 1 90 ? -23.219 -9.017 30.399 1.00 86.75 90 LEU A N 1
ATOM 703 C CA . LEU A 1 90 ? -22.046 -9.693 30.952 1.00 86.75 90 LEU A CA 1
ATOM 704 C C . LEU A 1 90 ? -21.317 -8.841 31.995 1.00 86.75 90 LEU A C 1
ATOM 706 O O . LEU A 1 90 ? -20.963 -9.361 33.059 1.00 86.75 90 LEU A O 1
ATOM 710 N N . VAL A 1 91 ? -21.142 -7.542 31.743 1.00 86.62 91 VAL A N 1
ATOM 711 C CA . VAL A 1 91 ? -20.570 -6.598 32.719 1.00 86.62 91 VAL A CA 1
ATOM 712 C C . VAL A 1 91 ? -21.449 -6.514 33.973 1.00 86.62 91 VAL A C 1
ATOM 714 O O . VAL A 1 91 ? -20.935 -6.450 35.098 1.00 86.62 91 VAL A O 1
ATOM 717 N N . ALA A 1 92 ? -22.775 -6.576 33.827 1.00 87.12 92 ALA A N 1
ATOM 718 C CA . ALA A 1 92 ? -23.697 -6.654 34.955 1.00 87.12 92 ALA A CA 1
ATOM 719 C C . ALA A 1 92 ? -23.496 -7.955 35.758 1.00 87.12 92 ALA A C 1
ATOM 721 O O . ALA A 1 92 ? -23.391 -7.893 36.987 1.00 87.12 92 ALA A O 1
ATOM 722 N N . SER A 1 93 ? -23.317 -9.092 35.074 1.00 82.19 93 SER A N 1
ATOM 723 C CA . SER A 1 93 ? -23.218 -10.441 35.663 1.00 82.19 93 SER A CA 1
ATOM 724 C C . SER A 1 93 ? -21.953 -10.755 36.485 1.00 82.19 93 SER A C 1
ATOM 726 O O . SER A 1 93 ? -21.908 -11.799 37.134 1.00 82.19 93 SER A O 1
ATOM 728 N N . ASN A 1 94 ? -20.927 -9.890 36.489 1.00 71.88 94 ASN A N 1
ATOM 729 C CA . ASN A 1 94 ? -19.660 -10.084 37.226 1.00 71.88 94 ASN A CA 1
ATOM 730 C C . ASN A 1 94 ? -18.816 -11.314 36.816 1.00 71.88 94 ASN A C 1
ATOM 732 O O . ASN A 1 94 ? -17.880 -11.687 37.525 1.00 71.88 94 ASN A O 1
ATOM 736 N N . LYS A 1 95 ? -19.100 -11.940 35.669 1.00 75.25 95 LYS A N 1
ATOM 737 C CA . LYS A 1 95 ? -18.287 -13.051 35.152 1.00 75.25 95 LYS A CA 1
ATOM 738 C C . LYS A 1 95 ? -16.955 -12.545 34.564 1.00 75.25 95 LYS A C 1
ATOM 740 O O . LYS A 1 95 ? -16.937 -11.481 33.937 1.00 75.25 95 LYS A O 1
ATOM 745 N N . PRO A 1 96 ? -15.840 -13.285 34.731 1.00 73.62 96 PRO A N 1
ATOM 746 C CA . PRO A 1 96 ? -14.568 -12.944 34.100 1.00 73.62 96 PRO A CA 1
ATOM 747 C C . PRO A 1 96 ? -14.641 -13.197 32.589 1.00 73.62 96 PRO A C 1
ATOM 749 O O . PRO A 1 96 ? -14.863 -14.323 32.150 1.00 73.62 96 PRO A O 1
ATOM 752 N N . VAL A 1 97 ? -14.446 -12.146 31.795 1.00 77.06 97 VAL A N 1
ATOM 753 C CA . VAL A 1 97 ? -14.444 -12.180 30.329 1.00 77.06 97 VAL A CA 1
ATOM 754 C C . VAL A 1 97 ? -13.254 -11.364 29.828 1.00 77.06 97 VAL A C 1
ATOM 756 O O . VAL A 1 97 ? -13.094 -10.196 30.206 1.00 77.06 97 VAL A O 1
ATOM 759 N N . TYR A 1 98 ? -12.423 -11.984 28.982 1.00 77.00 98 TYR A N 1
ATOM 760 C CA . TYR A 1 98 ? -11.195 -11.391 28.442 1.00 77.00 98 TYR A CA 1
ATOM 761 C C . TYR A 1 98 ? -11.442 -10.003 27.842 1.00 77.00 98 TYR A C 1
ATOM 763 O O . TYR A 1 98 ? -12.350 -9.835 27.036 1.00 77.00 98 TYR A O 1
ATOM 771 N N . GLY A 1 99 ? -10.654 -8.999 28.237 1.00 72.56 99 GLY A N 1
ATOM 772 C CA . GLY A 1 99 ? -10.741 -7.640 27.688 1.00 72.56 99 GLY A CA 1
ATOM 773 C C . GLY A 1 99 ? -12.052 -6.884 27.966 1.00 72.56 99 GLY A C 1
ATOM 774 O O . GLY A 1 99 ? -12.216 -5.760 27.489 1.00 72.56 99 GLY A O 1
ATOM 775 N N . VAL A 1 100 ? -12.971 -7.478 28.740 1.00 80.44 100 VAL A N 1
ATOM 776 C CA . VAL A 1 100 ? -14.225 -6.859 29.199 1.00 80.44 100 VAL A CA 1
ATOM 777 C C . VAL A 1 100 ? -14.177 -6.623 30.707 1.00 80.44 100 VAL A C 1
ATOM 779 O O . VAL A 1 100 ? -14.337 -5.487 31.139 1.00 80.44 100 VAL A O 1
ATOM 782 N N . THR A 1 101 ? -13.927 -7.669 31.503 1.00 81.00 101 THR A N 1
ATOM 783 C CA . THR A 1 101 ? -13.812 -7.607 32.977 1.00 81.00 101 THR A CA 1
ATOM 784 C C . THR A 1 101 ? -12.448 -8.077 33.496 1.00 81.00 101 THR A C 1
ATOM 786 O O . THR A 1 101 ? -12.196 -8.043 34.703 1.00 81.00 101 THR A O 1
ATOM 789 N N . THR A 1 102 ? -11.541 -8.486 32.603 1.00 82.62 102 THR A N 1
ATOM 790 C CA . THR A 1 102 ? -10.145 -8.818 32.923 1.00 82.62 102 THR A CA 1
ATOM 791 C C . THR A 1 102 ? -9.153 -7.935 32.155 1.00 82.62 102 THR A C 1
ATOM 793 O O . THR A 1 102 ? -9.540 -7.177 31.265 1.00 82.62 102 THR A O 1
ATOM 796 N N . GLY A 1 103 ? -7.867 -8.000 32.520 1.00 78.56 103 GLY A N 1
ATOM 797 C CA . GLY A 1 103 ? -6.787 -7.299 31.816 1.00 78.56 103 GLY A CA 1
ATOM 798 C C . GLY A 1 103 ? -6.465 -7.867 30.422 1.00 78.56 103 GLY A C 1
ATOM 799 O O . GLY A 1 103 ? -7.091 -8.811 29.946 1.00 78.56 103 GLY A O 1
ATOM 800 N N . PHE A 1 104 ? -5.440 -7.308 29.769 1.00 79.62 104 PHE A N 1
ATOM 801 C CA . PHE A 1 104 ? -5.008 -7.689 28.414 1.00 79.62 104 PHE A CA 1
ATOM 802 C C . PHE A 1 104 ? -3.654 -8.413 28.415 1.00 79.62 104 PHE A C 1
ATOM 804 O O . PHE A 1 104 ? -2.818 -8.187 29.298 1.00 79.62 104 PHE A O 1
ATOM 811 N N . GLY A 1 105 ? -3.411 -9.270 27.416 1.00 78.81 105 GLY A N 1
ATOM 812 C CA . GLY A 1 105 ? -2.125 -9.955 27.221 1.00 78.81 105 GLY A CA 1
ATOM 813 C C . GLY A 1 105 ? -1.654 -10.713 28.469 1.00 78.81 105 GLY A C 1
ATOM 814 O O . GLY A 1 105 ? -2.366 -11.564 28.996 1.00 78.81 105 GLY A O 1
ATOM 815 N N . LYS A 1 106 ? -0.469 -10.367 28.996 1.00 71.00 106 LYS A N 1
ATOM 816 C CA . LYS A 1 106 ? 0.094 -10.969 30.225 1.00 71.00 106 LYS A CA 1
ATOM 817 C C . LYS A 1 106 ? -0.834 -10.843 31.447 1.00 71.00 106 LYS A C 1
ATOM 819 O O . LYS A 1 106 ? -0.724 -11.632 32.382 1.00 71.00 106 LYS A O 1
ATOM 824 N N . PHE A 1 107 ? -1.745 -9.869 31.451 1.00 78.44 107 PHE A N 1
ATOM 825 C CA . PHE A 1 107 ? -2.691 -9.624 32.541 1.00 78.44 107 PHE A CA 1
ATOM 826 C C . PHE A 1 107 ? -4.091 -10.209 32.290 1.00 78.44 107 PHE A C 1
ATOM 828 O O . PHE A 1 107 ? -5.007 -9.894 33.046 1.00 78.44 107 PHE A O 1
ATOM 835 N N . ALA A 1 108 ? -4.259 -11.087 31.292 1.00 78.81 108 ALA A N 1
ATOM 836 C CA . ALA A 1 108 ? -5.543 -11.710 30.942 1.00 78.81 108 ALA A CA 1
ATOM 837 C C . ALA A 1 108 ? -6.254 -12.407 32.119 1.00 78.81 108 ALA A C 1
ATOM 839 O O . ALA A 1 108 ? -7.482 -12.410 32.177 1.00 78.81 108 ALA A O 1
ATOM 840 N N . ASN A 1 109 ? -5.488 -12.939 33.080 1.00 79.56 109 ASN A N 1
ATOM 841 C CA . ASN A 1 109 ? -6.003 -13.657 34.254 1.00 79.56 109 ASN A CA 1
ATOM 842 C C . ASN A 1 109 ? -6.280 -12.752 35.470 1.00 79.56 109 ASN A C 1
ATOM 844 O O . ASN A 1 109 ? -6.596 -13.257 36.546 1.00 79.56 109 ASN A O 1
ATOM 848 N N . LYS A 1 110 ? -6.125 -11.425 35.349 1.00 81.69 110 LYS A N 1
ATOM 849 C CA . LYS A 1 110 ? -6.434 -10.482 36.432 1.00 81.69 110 LYS A CA 1
ATOM 850 C C . LYS A 1 110 ? -7.815 -9.872 36.234 1.00 81.69 110 LYS A C 1
ATOM 852 O O . LYS A 1 110 ? -8.017 -9.128 35.278 1.00 81.69 110 LYS A O 1
ATOM 857 N N . THR A 1 111 ? -8.730 -10.150 37.158 1.00 84.00 111 THR A N 1
ATOM 858 C CA . THR A 1 111 ? -10.042 -9.493 37.233 1.00 84.00 111 THR A CA 1
ATOM 859 C C . THR A 1 111 ? -9.881 -8.026 37.617 1.00 84.00 111 THR A C 1
ATOM 861 O O . THR A 1 111 ? -9.087 -7.691 38.497 1.00 84.00 111 THR A O 1
ATOM 864 N N . ILE A 1 112 ? -10.642 -7.158 36.959 1.00 85.31 112 ILE A N 1
ATOM 865 C CA . ILE A 1 112 ? -10.615 -5.711 37.153 1.00 85.31 112 ILE A CA 1
ATOM 866 C C . ILE A 1 112 ? -11.921 -5.281 37.820 1.00 85.31 112 ILE A C 1
ATOM 868 O O . ILE A 1 112 ? -13.000 -5.759 37.468 1.00 85.31 112 ILE A O 1
ATOM 872 N N . ALA A 1 113 ? -11.825 -4.392 38.808 1.00 86.19 113 ALA A N 1
ATOM 873 C CA . ALA A 1 113 ? -12.994 -3.856 39.494 1.00 86.19 113 ALA A CA 1
ATOM 874 C C . ALA A 1 113 ? -13.866 -3.027 38.531 1.00 86.19 113 ALA A C 1
ATOM 876 O O . ALA A 1 113 ? -13.344 -2.365 37.632 1.00 86.19 113 ALA A O 1
ATOM 877 N N . LYS A 1 114 ? -15.197 -3.061 38.707 1.00 83.81 114 LYS A N 1
ATOM 878 C CA . LYS A 1 114 ? -16.151 -2.424 37.775 1.00 83.81 114 LYS A CA 1
ATOM 879 C C . LYS A 1 114 ? -15.893 -0.925 37.583 1.00 83.81 114 LYS A C 1
ATOM 881 O O . LYS A 1 114 ? -15.975 -0.432 36.463 1.00 83.81 114 LYS A O 1
ATOM 886 N N . ASP A 1 115 ? -15.539 -0.224 38.656 1.00 87.88 115 ASP A N 1
ATOM 887 C CA . ASP A 1 115 ? -15.212 1.208 38.677 1.00 87.88 115 ASP A CA 1
ATOM 888 C C . ASP A 1 115 ? -13.910 1.548 37.929 1.00 87.88 115 ASP A C 1
ATOM 890 O O . ASP A 1 115 ? -13.693 2.697 37.554 1.00 87.88 115 ASP A O 1
ATOM 894 N N . LYS A 1 116 ? -13.065 0.546 37.656 1.00 91.00 116 LYS A N 1
ATOM 895 C CA . LYS A 1 116 ? -11.799 0.681 36.921 1.00 91.00 116 LYS A CA 1
ATOM 896 C C . LYS A 1 116 ? -11.881 0.277 35.453 1.00 91.00 116 LYS A C 1
ATOM 898 O O . LYS A 1 116 ? -10.912 0.474 34.723 1.00 91.00 116 LYS A O 1
ATOM 903 N N . LEU A 1 117 ? -13.010 -0.262 34.986 1.00 87.94 117 LEU A N 1
ATOM 904 C CA . LEU A 1 117 ? -13.128 -0.765 33.612 1.00 87.94 117 LEU A CA 1
ATOM 905 C C . LEU A 1 117 ? -12.993 0.333 32.557 1.00 87.94 117 LEU A C 1
ATOM 907 O O . LEU A 1 117 ? -12.405 0.079 31.511 1.00 87.94 117 LEU A O 1
ATOM 911 N N . VAL A 1 118 ? -13.501 1.538 32.828 1.00 90.69 118 VAL A N 1
ATOM 912 C CA . VAL A 1 118 ? -13.364 2.689 31.919 1.00 90.69 118 VAL A CA 1
ATOM 913 C C . VAL A 1 118 ? -11.915 3.172 31.879 1.00 90.69 118 VAL A C 1
ATOM 915 O O . VAL A 1 118 ? -11.330 3.264 30.802 1.00 90.69 118 VAL A O 1
ATOM 918 N N . GLU A 1 119 ? -11.308 3.377 33.052 1.00 93.44 119 GLU A N 1
ATOM 919 C CA . GLU A 1 119 ? -9.899 3.777 33.188 1.00 93.44 119 GLU A CA 1
ATOM 920 C C . GLU A 1 119 ? -8.963 2.787 32.470 1.00 93.44 119 GLU A C 1
ATOM 922 O O . GLU A 1 119 ? -8.014 3.184 31.796 1.00 93.44 119 GLU A O 1
ATOM 927 N N . LEU A 1 120 ? -9.270 1.488 32.543 1.00 91.00 120 LEU A N 1
ATOM 928 C CA . LEU A 1 120 ? -8.550 0.444 31.819 1.00 91.00 120 LEU A CA 1
ATOM 929 C C . LEU A 1 120 ? -8.592 0.647 30.294 1.00 91.00 120 LEU A C 1
ATOM 931 O O . LEU A 1 120 ? -7.567 0.454 29.642 1.00 91.00 120 LEU A O 1
ATOM 935 N N . GLN A 1 121 ? -9.743 1.017 29.719 1.00 93.62 121 GLN A N 1
ATOM 936 C CA . GLN A 1 121 ? -9.858 1.242 28.272 1.00 93.62 121 GLN A CA 1
ATOM 937 C C . GLN A 1 121 ? -9.059 2.473 27.824 1.00 93.62 121 GLN A C 1
ATOM 939 O O . GLN A 1 121 ? -8.382 2.421 26.800 1.00 93.62 121 GLN A O 1
ATOM 944 N N . GLU A 1 122 ? -9.095 3.561 28.598 1.00 95.75 122 GLU A N 1
ATOM 945 C CA . GLU A 1 122 ? -8.306 4.764 28.303 1.00 95.75 122 GLU A CA 1
ATOM 946 C C . GLU A 1 122 ? -6.803 4.481 28.384 1.00 95.75 122 GLU A C 1
ATOM 948 O O . GLU A 1 122 ? -6.045 4.810 27.471 1.00 95.75 122 GLU A O 1
ATOM 953 N N . ASN A 1 123 ? -6.366 3.805 29.449 1.00 95.88 123 ASN A N 1
ATOM 954 C CA . ASN A 1 123 ? -4.964 3.439 29.633 1.00 95.88 123 ASN A CA 1
ATOM 955 C C . ASN A 1 123 ? -4.477 2.465 28.555 1.00 95.88 123 ASN A C 1
ATOM 957 O O . ASN A 1 123 ? -3.312 2.527 28.158 1.00 95.88 123 ASN A O 1
ATOM 961 N N . LEU A 1 124 ? -5.351 1.592 28.045 1.00 94.38 124 LEU A N 1
ATOM 962 C CA . LEU A 1 124 ? -5.030 0.738 26.908 1.00 94.38 124 LEU A CA 1
ATOM 963 C C . LEU A 1 124 ? -4.692 1.579 25.669 1.00 94.38 124 LEU A C 1
ATOM 965 O O . LEU A 1 124 ? -3.625 1.382 25.095 1.00 94.38 124 LEU A O 1
ATOM 969 N N . ILE A 1 125 ? -5.543 2.545 25.305 1.00 97.81 125 ILE A N 1
ATOM 970 C CA . ILE A 1 125 ? -5.294 3.442 24.164 1.00 97.81 125 ILE A CA 1
ATOM 971 C C . ILE A 1 125 ? -3.991 4.222 24.371 1.00 97.81 125 ILE A C 1
ATOM 973 O O . ILE A 1 125 ? -3.115 4.185 23.509 1.00 97.81 125 ILE A O 1
ATOM 977 N N . ARG A 1 126 ? -3.826 4.879 25.527 1.00 98.06 126 ARG A N 1
ATOM 978 C CA . ARG A 1 126 ? -2.638 5.700 25.824 1.00 98.06 126 ARG A CA 1
ATOM 979 C C . ARG A 1 126 ? -1.342 4.890 25.773 1.00 98.06 126 ARG A C 1
ATOM 981 O O . ARG A 1 126 ? -0.366 5.332 25.180 1.00 98.06 126 ARG A O 1
ATOM 988 N N . SER A 1 127 ? -1.329 3.698 26.372 1.00 96.31 127 SER A N 1
ATOM 989 C CA . SER A 1 127 ? -0.131 2.845 26.412 1.00 96.31 127 SER A CA 1
ATOM 990 C C . SER A 1 127 ? 0.244 2.257 25.052 1.00 96.31 127 SER A C 1
ATOM 992 O O . SER A 1 127 ? 1.424 2.016 24.806 1.00 96.31 127 SER A O 1
ATOM 994 N N . HIS A 1 128 ? -0.737 2.021 24.177 1.00 96.12 128 HIS A N 1
ATOM 995 C CA . HIS A 1 128 ? -0.508 1.422 22.863 1.00 96.12 128 HIS A CA 1
ATOM 996 C C . HIS A 1 128 ? -0.297 2.460 21.760 1.00 96.12 128 HIS A C 1
ATOM 998 O O . HIS A 1 128 ? 0.224 2.097 20.711 1.00 96.12 128 HIS A O 1
ATOM 1004 N N . ALA A 1 129 ? -0.585 3.747 21.993 1.00 97.56 129 ALA A N 1
ATOM 1005 C CA . ALA A 1 129 ? -0.248 4.862 21.101 1.00 97.56 129 ALA A CA 1
ATOM 1006 C C . ALA A 1 129 ? 1.274 5.149 21.066 1.00 97.56 129 ALA A C 1
ATOM 1008 O O . ALA A 1 129 ? 1.741 6.259 21.311 1.00 97.56 129 ALA A O 1
ATOM 1009 N N . ALA A 1 130 ? 2.061 4.123 20.742 1.00 96.44 130 ALA A N 1
ATOM 1010 C CA . ALA A 1 130 ? 3.522 4.104 20.728 1.00 96.44 130 ALA A CA 1
ATOM 1011 C C . ALA A 1 130 ? 4.108 4.086 19.301 1.00 96.44 130 ALA A C 1
ATOM 1013 O O . ALA A 1 130 ? 5.287 3.793 19.114 1.00 96.44 130 ALA A O 1
ATOM 1014 N N . GLY A 1 131 ? 3.285 4.373 18.284 1.00 95.12 131 GLY A N 1
ATOM 1015 C CA . GLY A 1 131 ? 3.746 4.544 16.903 1.00 95.12 131 GLY A CA 1
ATOM 1016 C C . GLY A 1 131 ? 4.707 5.729 16.736 1.00 95.12 131 GLY A C 1
ATOM 1017 O O . GLY A 1 131 ? 4.626 6.707 17.481 1.00 95.12 131 GLY A O 1
ATOM 1018 N N . VAL A 1 132 ? 5.597 5.642 15.745 1.00 93.81 132 VAL A N 1
ATOM 1019 C CA . VAL A 1 132 ? 6.656 6.626 15.447 1.00 93.81 132 VAL A CA 1
ATOM 1020 C C . VAL A 1 132 ? 6.740 6.926 13.943 1.00 93.81 132 VAL A C 1
ATOM 1022 O O . VAL A 1 132 ? 6.060 6.297 13.134 1.00 93.81 132 VAL A O 1
ATOM 1025 N N . GLY A 1 133 ? 7.589 7.884 13.564 1.00 92.75 133 GLY A N 1
ATOM 1026 C CA . GLY A 1 133 ? 7.784 8.300 12.172 1.00 92.75 133 GLY A CA 1
ATOM 1027 C C . GLY A 1 133 ? 6.839 9.421 11.737 1.00 92.75 13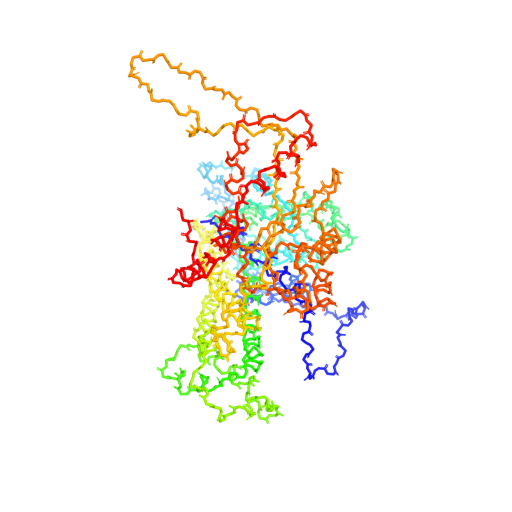3 GLY A C 1
ATOM 1028 O O . GLY A 1 133 ? 6.202 10.079 12.568 1.00 92.75 133 GLY A O 1
ATOM 1029 N N . SER A 1 134 ? 6.781 9.664 10.428 1.00 93.44 134 SER A N 1
ATOM 1030 C CA . SER A 1 134 ? 5.866 10.647 9.848 1.00 93.44 134 SER A CA 1
ATOM 1031 C C . SER A 1 134 ? 4.417 10.204 10.016 1.00 93.44 134 SER A C 1
ATOM 1033 O O . SER A 1 134 ? 4.116 9.015 10.086 1.00 93.44 134 SER A O 1
ATOM 1035 N N . GLY A 1 135 ? 3.505 11.169 10.092 1.00 93.69 135 GLY A N 1
ATOM 1036 C CA . GLY A 1 135 ? 2.077 10.882 10.126 1.00 93.69 135 GLY A CA 1
ATOM 1037 C C . GLY A 1 135 ? 1.554 10.491 8.751 1.00 93.69 135 GLY A C 1
ATOM 1038 O O . GLY A 1 135 ? 2.010 11.018 7.733 1.00 93.69 135 GLY A O 1
ATOM 1039 N N . LEU A 1 136 ? 0.551 9.618 8.733 1.00 95.56 136 LEU A N 1
ATOM 1040 C CA . LEU A 1 136 ? -0.260 9.358 7.553 1.00 95.56 136 LEU A CA 1
ATOM 1041 C C . LEU A 1 136 ? -0.835 10.670 7.004 1.00 95.56 136 LEU A C 1
ATOM 1043 O O . LEU A 1 136 ? -1.157 11.607 7.743 1.00 95.56 136 LEU A O 1
ATOM 1047 N N . SER A 1 137 ? -0.997 10.722 5.681 1.00 96.31 137 SER A N 1
ATOM 1048 C CA . SER A 1 137 ? -1.712 11.824 5.044 1.00 96.31 137 SER A CA 1
ATOM 1049 C C . SER A 1 137 ? -3.169 11.862 5.529 1.00 96.31 137 SER A C 1
ATOM 1051 O O . SER A 1 137 ? -3.728 10.813 5.865 1.00 96.31 137 SER A O 1
ATOM 1053 N N . PRO A 1 138 ? -3.837 13.033 5.514 1.00 97.31 138 PRO A N 1
ATOM 1054 C CA . PRO A 1 138 ? -5.261 13.112 5.832 1.00 97.31 138 PRO A CA 1
ATOM 1055 C C . PRO A 1 138 ? -6.110 12.115 5.026 1.00 97.31 138 PRO A C 1
ATOM 1057 O O . PRO A 1 138 ? -6.994 11.472 5.579 1.00 97.31 138 PRO A O 1
ATOM 1060 N N . GLU A 1 139 ? -5.802 11.910 3.744 1.00 97.19 139 GLU A N 1
ATOM 1061 C CA . GLU A 1 139 ? -6.478 10.916 2.900 1.00 97.19 139 GLU A CA 1
ATOM 1062 C C . GLU A 1 139 ? -6.338 9.486 3.455 1.00 97.19 139 GLU A C 1
ATOM 1064 O O . GLU A 1 139 ? -7.346 8.803 3.642 1.00 97.19 139 GLU A O 1
ATOM 1069 N N . ARG A 1 140 ? -5.121 9.058 3.819 1.00 98.00 140 ARG A N 1
ATOM 1070 C CA . ARG A 1 140 ? -4.864 7.718 4.380 1.00 98.00 140 ARG A CA 1
ATOM 1071 C C . ARG A 1 140 ? -5.453 7.542 5.778 1.00 98.00 140 ARG A C 1
ATOM 1073 O O . ARG A 1 140 ? -6.055 6.507 6.055 1.00 98.00 140 ARG A O 1
ATOM 1080 N N . THR A 1 141 ? -5.369 8.552 6.647 1.00 98.56 141 THR A N 1
ATOM 1081 C CA . THR A 1 141 ? -6.054 8.517 7.953 1.00 98.56 141 THR A CA 1
ATOM 1082 C C . THR A 1 141 ? -7.566 8.398 7.773 1.00 98.56 141 THR A C 1
ATOM 1084 O O . THR A 1 141 ? -8.234 7.682 8.520 1.00 98.56 141 THR A O 1
ATOM 1087 N N . LYS A 1 142 ? -8.126 9.077 6.769 1.00 98.50 142 LYS A N 1
ATOM 1088 C CA . LYS A 1 142 ? -9.554 9.018 6.468 1.00 98.50 142 LYS A CA 1
ATOM 1089 C C . LYS A 1 142 ? -9.975 7.635 5.969 1.00 98.50 142 LYS A C 1
ATOM 1091 O O . LYS A 1 142 ? -11.001 7.134 6.422 1.00 98.50 142 LYS A O 1
ATOM 1096 N N . MET A 1 143 ? -9.165 6.988 5.128 1.00 98.69 143 MET A N 1
ATOM 1097 C CA . MET A 1 143 ? -9.350 5.579 4.750 1.00 98.69 143 MET A CA 1
ATOM 1098 C C . MET A 1 143 ? -9.312 4.661 5.978 1.00 98.69 143 MET A C 1
ATOM 1100 O O . MET A 1 143 ? -10.221 3.859 6.176 1.00 98.69 143 MET A O 1
ATOM 1104 N N . LEU A 1 144 ? -8.311 4.817 6.848 1.00 98.69 144 LEU A N 1
ATOM 1105 C CA . LEU A 1 144 ? -8.190 4.024 8.073 1.00 98.69 144 LEU A CA 1
ATOM 1106 C C . LEU A 1 144 ? -9.429 4.158 8.975 1.00 98.69 144 LEU A C 1
ATOM 1108 O O . LEU A 1 144 ? -9.958 3.156 9.458 1.00 98.69 144 LEU A O 1
ATOM 1112 N N . LEU A 1 145 ? -9.924 5.386 9.165 1.00 98.81 145 LEU A N 1
ATOM 1113 C CA . LEU A 1 145 ? -11.123 5.657 9.960 1.00 98.81 145 LEU A CA 1
ATOM 1114 C C . LEU A 1 145 ? -12.384 5.052 9.329 1.00 98.81 145 LEU A C 1
ATOM 1116 O O . LEU A 1 145 ? -13.160 4.410 10.034 1.00 98.81 145 LEU A O 1
ATOM 1120 N N . ALA A 1 146 ? -12.574 5.210 8.015 1.00 98.75 146 ALA A N 1
ATOM 1121 C CA . ALA A 1 146 ? -13.681 4.585 7.289 1.00 98.75 146 ALA A CA 1
ATOM 1122 C C . ALA A 1 146 ? -13.692 3.065 7.463 1.00 98.75 146 ALA A C 1
ATOM 1124 O O . ALA A 1 146 ? -14.732 2.477 7.760 1.00 98.75 146 ALA A O 1
ATOM 1125 N N . LEU A 1 147 ? -12.528 2.430 7.323 1.00 98.25 147 LEU A N 1
ATOM 1126 C CA . LEU A 1 147 ? -12.422 0.987 7.446 1.00 98.25 147 LEU A CA 1
ATOM 1127 C C . LEU A 1 147 ? -12.663 0.515 8.886 1.00 98.25 147 LEU A C 1
ATOM 1129 O O . LEU A 1 147 ? -13.338 -0.492 9.098 1.00 98.25 147 LEU A O 1
ATOM 1133 N N . ARG A 1 148 ? -12.203 1.268 9.896 1.00 98.38 148 ARG A N 1
ATOM 1134 C CA . ARG A 1 148 ? -12.555 0.968 11.292 1.00 98.38 148 ARG A CA 1
ATOM 1135 C C . ARG A 1 148 ? -14.064 1.049 11.520 1.00 98.38 148 ARG A C 1
ATOM 1137 O O . ARG A 1 148 ? -14.614 0.167 12.173 1.00 98.38 148 ARG A O 1
ATOM 1144 N N . ILE A 1 149 ? -14.737 2.055 10.958 1.00 98.75 149 ILE A N 1
ATOM 1145 C CA . ILE A 1 149 ? -16.200 2.173 11.029 1.00 98.75 149 ILE A CA 1
ATOM 1146 C C . ILE A 1 149 ? -16.873 0.961 10.368 1.00 98.75 149 ILE A C 1
ATOM 1148 O O . ILE A 1 149 ? -17.774 0.387 10.975 1.00 98.75 149 ILE A O 1
ATOM 1152 N N . ASN A 1 150 ? -16.422 0.536 9.181 1.00 98.69 150 ASN A N 1
ATOM 1153 C CA . ASN A 1 150 ? -16.986 -0.620 8.472 1.00 98.69 150 ASN A CA 1
ATOM 1154 C C . ASN A 1 150 ? -16.904 -1.904 9.315 1.00 98.69 150 ASN A C 1
ATOM 1156 O O . ASN A 1 150 ? -17.903 -2.587 9.528 1.00 98.69 150 ASN A O 1
ATOM 1160 N N . VAL A 1 151 ? -15.731 -2.195 9.880 1.00 97.81 151 VAL A N 1
ATOM 1161 C CA . VAL A 1 151 ? -15.527 -3.404 10.695 1.00 97.81 151 VAL A CA 1
ATOM 1162 C C . VAL A 1 151 ? -16.373 -3.380 11.972 1.00 97.81 151 VAL A C 1
ATOM 1164 O O . VAL A 1 151 ? -16.940 -4.402 12.360 1.00 97.81 151 VAL A O 1
ATOM 1167 N N . LEU A 1 152 ? -16.519 -2.213 12.602 1.00 98.44 152 LEU A N 1
ATOM 1168 C CA . LEU A 1 152 ? -17.387 -2.039 13.768 1.00 98.44 152 LEU A CA 1
ATOM 1169 C C . LEU A 1 152 ? -18.876 -2.205 13.426 1.00 98.44 152 LEU A C 1
ATOM 1171 O O . LEU A 1 152 ? -19.614 -2.808 14.208 1.00 98.44 152 LEU A O 1
ATOM 1175 N N . ALA A 1 153 ? -19.307 -1.716 12.258 1.00 98.50 153 ALA A N 1
ATOM 1176 C CA . ALA A 1 153 ? -20.685 -1.806 11.767 1.00 98.50 153 ALA A CA 1
ATOM 1177 C C . ALA A 1 153 ? -21.162 -3.254 11.572 1.00 98.50 153 ALA A C 1
ATOM 1179 O O . ALA A 1 153 ? -22.352 -3.539 11.704 1.00 98.50 153 ALA A O 1
ATOM 1180 N N . LYS A 1 154 ? -20.228 -4.187 11.351 1.00 97.75 154 LYS A N 1
ATOM 1181 C CA . LYS A 1 154 ? -20.510 -5.621 11.226 1.00 97.75 154 LYS A CA 1
ATOM 1182 C C . LYS A 1 154 ? -21.120 -6.230 12.499 1.00 97.75 154 LYS A C 1
ATOM 1184 O O . LYS A 1 154 ? -21.777 -7.264 12.431 1.00 97.75 154 LYS A O 1
ATOM 1189 N N . GLY A 1 155 ? -20.927 -5.587 13.657 1.00 97.88 155 GLY A N 1
ATOM 1190 C CA . GLY A 1 155 ? -21.632 -5.921 14.897 1.00 97.88 155 GLY A CA 1
ATOM 1191 C C . GLY A 1 155 ? -21.045 -7.079 15.705 1.00 97.88 155 GLY A C 1
ATOM 1192 O O . GLY A 1 155 ? -21.743 -7.632 16.539 1.00 97.88 155 GLY A O 1
ATOM 1193 N N . TYR A 1 156 ? -19.769 -7.427 15.522 1.00 98.12 156 TYR A N 1
ATOM 1194 C CA . TYR A 1 156 ? -19.091 -8.456 16.334 1.00 98.12 156 TYR A CA 1
ATOM 1195 C C . TYR A 1 156 ? -18.142 -7.880 17.399 1.00 98.12 156 TYR A C 1
ATOM 1197 O O . TYR A 1 156 ? -17.480 -8.622 18.123 1.00 98.12 156 TYR A O 1
ATOM 1205 N N . SER A 1 157 ? -18.081 -6.552 17.521 1.00 96.81 157 SER A N 1
ATOM 1206 C CA . SER A 1 157 ? -17.168 -5.851 18.430 1.00 96.81 157 SER A CA 1
ATOM 1207 C C . SER A 1 157 ? -17.785 -5.484 19.777 1.00 96.81 157 SER A C 1
ATOM 1209 O O . SER A 1 157 ? -17.063 -5.308 20.749 1.00 96.81 157 SER A O 1
ATOM 1211 N N . GLY A 1 158 ? -19.107 -5.343 19.889 1.00 96.38 158 GLY A N 1
ATOM 1212 C CA . GLY A 1 158 ? -19.729 -4.861 21.133 1.00 96.38 158 GLY A CA 1
ATOM 1213 C C . GLY A 1 158 ? -19.397 -3.399 21.481 1.00 96.38 158 GLY A C 1
ATOM 1214 O O . GLY A 1 158 ? -19.446 -3.009 22.652 1.00 96.38 158 GLY A O 1
ATOM 1215 N N . ILE A 1 159 ? -19.056 -2.589 20.473 1.00 97.81 159 ILE A N 1
ATOM 1216 C CA . ILE A 1 159 ? -19.015 -1.125 20.579 1.00 97.81 159 ILE A CA 1
ATOM 1217 C C . ILE A 1 159 ? -20.441 -0.577 20.720 1.00 97.81 159 ILE A C 1
ATOM 1219 O O . ILE A 1 159 ? -21.386 -1.193 20.229 1.00 97.81 159 ILE A O 1
ATOM 1223 N N . SER A 1 160 ? -20.633 0.565 21.379 1.00 98.31 160 SER A N 1
ATOM 1224 C CA . SER A 1 160 ? -21.946 1.212 21.411 1.00 98.31 160 SER A CA 1
ATOM 1225 C C . SER A 1 160 ? -22.230 1.985 20.122 1.00 98.31 160 SER A C 1
ATOM 1227 O O . SER A 1 160 ? -21.320 2.534 19.496 1.00 98.31 160 SER A O 1
ATOM 1229 N N . LEU A 1 161 ? -23.513 2.059 19.746 1.00 98.62 161 LEU A N 1
ATOM 1230 C CA . LEU A 1 161 ? -23.951 2.833 18.581 1.00 98.62 161 LEU A CA 1
ATOM 1231 C C . LEU A 1 161 ? -23.555 4.313 18.712 1.00 98.62 161 LEU A C 1
ATOM 1233 O O . LEU A 1 161 ? -23.052 4.885 17.757 1.00 98.62 161 LEU A O 1
ATOM 1237 N N . GLU A 1 162 ? -23.672 4.887 19.912 1.00 98.50 162 GLU A N 1
ATOM 1238 C CA . GLU A 1 162 ? -23.240 6.260 20.216 1.00 98.50 162 GLU A CA 1
ATOM 1239 C C . GLU A 1 162 ? -21.763 6.504 19.849 1.00 98.50 162 GLU A C 1
ATOM 1241 O O . GLU A 1 162 ? -21.418 7.502 19.216 1.00 98.50 162 GLU A O 1
ATOM 1246 N N . THR A 1 163 ? -20.875 5.585 20.237 1.00 98.56 163 THR A N 1
ATOM 1247 C CA . THR A 1 163 ? -19.441 5.669 19.933 1.00 98.56 163 THR A CA 1
ATOM 1248 C C . THR A 1 163 ? -19.194 5.557 18.428 1.00 98.56 163 THR A C 1
ATOM 1250 O O . THR A 1 163 ? -18.416 6.333 17.869 1.00 98.56 163 THR A O 1
ATOM 1253 N N . LEU A 1 164 ? -19.892 4.642 17.748 1.00 98.62 164 LEU A N 1
ATOM 1254 C CA . LEU A 1 164 ? -19.788 4.471 16.299 1.00 98.62 164 LEU A CA 1
ATOM 1255 C C . LEU A 1 164 ? -20.306 5.699 15.526 1.00 98.62 164 LEU A C 1
ATOM 1257 O O . LEU A 1 164 ? -19.676 6.136 14.565 1.00 98.62 164 LEU A O 1
ATOM 1261 N N . GLU A 1 165 ? -21.397 6.316 15.978 1.00 98.69 165 GLU A N 1
ATOM 1262 C CA . GLU A 1 165 ? -21.937 7.555 15.410 1.00 98.69 165 GLU A CA 1
ATOM 1263 C C . GLU A 1 165 ? -20.979 8.740 15.586 1.00 98.69 165 GLU A C 1
ATOM 1265 O O . GLU A 1 165 ? -20.836 9.548 14.667 1.00 98.69 165 GLU A O 1
ATOM 1270 N N . LYS A 1 166 ? -20.246 8.823 16.706 1.00 98.69 166 LYS A N 1
ATOM 1271 C CA . LYS A 1 166 ? -19.190 9.838 16.894 1.00 98.69 166 LYS A CA 1
ATOM 1272 C C . LYS A 1 166 ? -18.017 9.651 15.929 1.00 98.69 166 LYS A C 1
ATOM 1274 O O . LYS A 1 166 ? -17.516 10.645 15.401 1.00 98.69 166 LYS A O 1
ATOM 1279 N N . LEU A 1 167 ? -17.604 8.410 15.648 1.00 98.81 167 LEU A N 1
ATOM 1280 C CA . LEU A 1 167 ? -16.596 8.127 14.613 1.00 98.81 167 LEU A CA 1
ATOM 1281 C C . LEU A 1 167 ? -17.076 8.599 13.234 1.00 98.81 167 LEU A C 1
ATOM 1283 O O . LEU A 1 167 ? -16.332 9.264 12.514 1.00 98.81 167 LEU A O 1
ATOM 1287 N N . ILE A 1 168 ? -18.333 8.308 12.888 1.00 98.81 168 ILE A N 1
ATOM 1288 C CA . ILE A 1 168 ? -18.951 8.732 11.623 1.00 98.81 168 ILE A CA 1
ATOM 1289 C C . ILE A 1 168 ? -19.036 10.259 11.534 1.00 98.81 168 ILE A C 1
ATOM 1291 O O . ILE A 1 168 ? -18.710 10.835 10.496 1.00 98.81 168 ILE A O 1
ATOM 1295 N N . ALA A 1 169 ? -19.430 10.931 12.617 1.00 98.69 169 ALA A N 1
ATOM 1296 C CA . ALA A 1 169 ? -19.502 12.387 12.665 1.00 98.69 169 ALA A CA 1
ATOM 1297 C C . ALA A 1 169 ? -18.121 13.031 12.442 1.00 98.69 169 ALA A C 1
ATOM 1299 O O . ALA A 1 169 ? -17.998 13.940 11.619 1.00 98.69 169 ALA A O 1
ATOM 1300 N N . ALA A 1 170 ? -17.071 12.513 13.090 1.00 98.69 170 ALA A N 1
ATOM 1301 C CA . ALA A 1 170 ? -15.698 12.970 12.870 1.00 98.69 170 ALA A CA 1
ATOM 1302 C C . ALA A 1 170 ? -15.209 12.692 11.441 1.00 98.69 170 ALA A C 1
ATOM 1304 O O . ALA A 1 170 ? -14.637 13.581 10.808 1.00 98.69 170 ALA A O 1
ATOM 1305 N N . PHE A 1 171 ? -15.495 11.507 10.889 1.00 98.75 171 PHE A N 1
ATOM 1306 C CA . PHE A 1 171 ? -15.180 11.173 9.498 1.00 98.75 171 PHE A CA 1
ATOM 1307 C C . PHE A 1 171 ? -15.835 12.159 8.515 1.00 98.75 171 PHE A C 1
ATOM 1309 O O . PHE A 1 171 ? -15.166 12.709 7.631 1.00 98.75 171 PHE A O 1
ATOM 1316 N N . ASN A 1 172 ? -17.133 12.427 8.691 1.00 98.44 172 ASN A N 1
ATOM 1317 C CA . ASN A 1 172 ? -17.903 13.328 7.834 1.00 98.44 172 ASN A CA 1
ATOM 1318 C C . ASN A 1 172 ? -17.403 14.779 7.949 1.00 98.44 172 ASN A C 1
ATOM 1320 O O . ASN A 1 172 ? -17.261 15.466 6.934 1.00 98.44 172 ASN A O 1
ATOM 1324 N N . ALA A 1 173 ? -17.029 15.220 9.153 1.00 97.81 173 ALA A N 1
ATOM 1325 C CA . ALA A 1 173 ? -16.387 16.515 9.389 1.00 97.81 173 ALA A CA 1
ATOM 1326 C C . ALA A 1 173 ? -14.921 16.574 8.911 1.00 97.81 173 ALA A C 1
ATOM 1328 O O . ALA A 1 173 ? -14.340 17.652 8.819 1.00 97.81 173 ALA A O 1
ATOM 1329 N N . SER A 1 174 ? -14.325 15.432 8.545 1.00 97.88 174 SER A N 1
ATOM 1330 C CA . SER A 1 174 ? -12.891 15.295 8.252 1.00 97.88 174 SER A CA 1
ATOM 1331 C C . SER A 1 174 ? -12.003 15.745 9.419 1.00 97.88 174 SER A C 1
ATOM 1333 O O . SER A 1 174 ? -10.940 16.323 9.203 1.00 97.88 174 SER A O 1
ATOM 1335 N N . CYS A 1 175 ? -12.437 15.459 10.647 1.00 98.56 175 CYS A N 1
ATOM 1336 C CA . CYS A 1 175 ? -11.616 15.537 11.849 1.00 98.56 175 CYS A CA 1
ATOM 1337 C C . CYS A 1 175 ? -10.826 14.228 11.963 1.00 98.56 175 CYS A C 1
ATOM 1339 O O . CYS A 1 175 ? -11.390 13.181 12.274 1.00 98.56 175 CYS A O 1
ATOM 1341 N N . LEU A 1 176 ? -9.525 14.280 11.684 1.00 98.62 176 LEU A N 1
ATOM 1342 C CA . LEU A 1 176 ? -8.697 13.100 11.438 1.00 98.62 176 LEU A CA 1
ATOM 1343 C C . LEU A 1 176 ? -7.530 13.027 12.434 1.00 98.62 176 LEU A C 1
ATOM 1345 O O . LEU A 1 176 ? -6.689 13.921 12.425 1.00 98.62 176 LEU A O 1
ATOM 1349 N N . PRO A 1 177 ? -7.441 11.993 13.284 1.00 98.62 177 PRO A N 1
ATOM 1350 C CA . PRO A 1 177 ? -6.321 11.804 14.210 1.00 98.62 177 PRO A CA 1
ATOM 1351 C C . PRO A 1 177 ? -4.946 11.754 13.538 1.00 98.62 177 PRO A C 1
ATOM 1353 O O . PRO A 1 177 ? -4.791 11.284 12.412 1.00 98.62 177 PRO A O 1
ATOM 1356 N N . TRP A 1 178 ? -3.919 12.214 14.246 1.00 98.38 178 TRP A N 1
ATOM 1357 C CA . TRP A 1 178 ? -2.537 11.982 13.846 1.00 98.38 178 TRP A CA 1
ATOM 1358 C C . TRP A 1 178 ? -2.196 10.510 14.057 1.00 98.38 178 TRP A C 1
ATOM 1360 O O . TRP A 1 178 ? -2.246 10.030 15.183 1.00 98.38 178 TRP A O 1
ATOM 1370 N N . VAL A 1 179 ? -1.831 9.809 12.985 1.00 98.38 179 VAL A N 1
ATOM 1371 C CA . VAL A 1 179 ? -1.460 8.390 13.023 1.00 98.38 179 VAL A CA 1
ATOM 1372 C C . VAL A 1 179 ? -0.059 8.246 12.435 1.00 98.38 179 VAL A C 1
ATOM 1374 O O . VAL A 1 179 ? 0.096 8.490 11.242 1.00 98.38 179 VAL A O 1
ATOM 1377 N N . PRO A 1 180 ? 0.966 7.893 13.226 1.00 96.38 180 PRO A N 1
ATOM 1378 C CA . PRO A 1 180 ? 2.308 7.631 12.710 1.00 96.38 180 PRO A CA 1
ATOM 1379 C C . PRO A 1 180 ? 2.350 6.395 11.801 1.00 96.38 180 PRO A C 1
ATOM 1381 O O . PRO A 1 180 ? 1.617 5.431 12.021 1.00 96.38 180 PRO A O 1
ATOM 1384 N N . GLU A 1 181 ? 3.226 6.411 10.798 1.00 90.19 181 GLU A N 1
ATOM 1385 C CA . GLU A 1 181 ? 3.328 5.351 9.786 1.00 90.19 181 GLU A CA 1
ATOM 1386 C C . GLU A 1 181 ? 4.044 4.076 10.275 1.00 90.19 181 GLU A C 1
ATOM 1388 O O . GLU A 1 181 ? 3.909 3.026 9.649 1.00 90.19 181 GLU A O 1
ATOM 1393 N N . GLN A 1 182 ? 4.783 4.133 11.393 1.00 88.50 182 GLN A N 1
ATOM 1394 C CA . GLN A 1 182 ? 5.526 2.993 11.949 1.00 88.50 182 GLN A CA 1
ATOM 1395 C C . GLN A 1 182 ? 5.026 2.603 13.344 1.00 88.50 182 GLN A C 1
ATOM 1397 O O . GLN A 1 182 ? 4.579 3.443 14.125 1.00 88.50 182 GLN A O 1
ATOM 1402 N N . GLY A 1 183 ? 5.170 1.320 13.692 1.00 87.38 183 GLY A N 1
ATOM 1403 C CA . GLY A 1 183 ? 4.930 0.802 15.047 1.00 87.38 183 GLY A CA 1
ATOM 1404 C C . GLY A 1 183 ? 3.997 -0.407 15.121 1.00 87.38 183 GLY A C 1
ATOM 1405 O O . GLY A 1 183 ? 3.960 -1.077 16.150 1.00 87.38 183 GLY A O 1
ATOM 1406 N N . THR A 1 184 ? 3.269 -0.725 14.047 1.00 89.06 184 THR A N 1
ATOM 1407 C CA . THR A 1 184 ? 2.548 -2.003 13.945 1.00 89.06 184 THR A CA 1
ATOM 1408 C C . THR A 1 184 ? 3.472 -3.112 13.450 1.00 89.06 184 THR A C 1
ATOM 1410 O O . THR A 1 184 ? 4.319 -2.899 12.585 1.00 89.06 184 THR A O 1
ATOM 1413 N N . VAL A 1 185 ? 3.278 -4.313 13.990 1.00 85.31 185 VAL A N 1
ATOM 1414 C CA . VAL A 1 185 ? 3.841 -5.554 13.444 1.00 85.31 185 VAL A CA 1
ATOM 1415 C C . VAL A 1 185 ? 2.768 -6.398 12.748 1.00 85.31 185 VAL A C 1
ATOM 1417 O O . VAL A 1 185 ? 3.098 -7.334 12.040 1.00 85.31 185 VAL A O 1
ATOM 1420 N N . GLY A 1 186 ? 1.475 -6.106 12.922 1.00 80.62 186 GLY A N 1
ATOM 1421 C CA . GLY A 1 186 ? 0.376 -6.877 12.322 1.00 80.62 186 GLY A CA 1
ATOM 1422 C C . GLY A 1 186 ? 0.126 -8.273 12.926 1.00 80.62 186 GLY A C 1
ATOM 1423 O O . GLY A 1 186 ? -0.857 -8.913 12.565 1.00 80.62 186 GLY A O 1
ATOM 1424 N N . ALA A 1 187 ? 0.958 -8.749 13.863 1.00 78.56 187 ALA A N 1
ATOM 1425 C CA . ALA A 1 187 ? 0.778 -10.037 14.558 1.00 78.56 187 ALA A CA 1
ATOM 1426 C C . ALA A 1 187 ? -0.371 -10.024 15.582 1.00 78.56 187 ALA A C 1
ATOM 1428 O O . ALA A 1 187 ? -1.102 -10.999 15.734 1.00 78.56 187 ALA A O 1
ATOM 1429 N N . SER A 1 188 ? -0.512 -8.904 16.294 1.00 79.56 188 SER A N 1
ATOM 1430 C CA . SER A 1 188 ? -1.506 -8.689 17.356 1.00 79.56 188 SER A CA 1
ATOM 1431 C C . SER A 1 188 ? -2.570 -7.673 16.929 1.00 79.56 188 SER A C 1
ATOM 1433 O O . SER A 1 188 ? -3.150 -6.996 17.774 1.00 79.56 188 SER A O 1
ATOM 1435 N N . GLY A 1 189 ? -2.756 -7.514 15.618 1.00 84.56 189 GLY A N 1
ATOM 1436 C CA . GLY A 1 189 ? -3.443 -6.376 15.023 1.00 84.56 189 GLY A CA 1
ATOM 1437 C C . GLY A 1 189 ? -2.571 -5.123 14.936 1.00 84.56 189 GLY A C 1
ATOM 1438 O O . GLY A 1 189 ? -1.439 -5.057 15.425 1.00 84.56 189 GLY A O 1
ATOM 1439 N N . ASP A 1 190 ? -3.142 -4.104 14.314 1.00 93.81 190 ASP A N 1
ATOM 1440 C CA . ASP A 1 190 ? -2.601 -2.772 14.087 1.00 93.81 190 ASP A CA 1
ATOM 1441 C C . ASP A 1 190 ? -2.763 -1.880 15.327 1.00 93.81 190 ASP A C 1
ATOM 1443 O O . ASP A 1 190 ? -3.217 -0.739 15.243 1.00 93.81 190 ASP A O 1
ATOM 1447 N N . LEU A 1 191 ? -2.368 -2.406 16.493 1.00 95.12 191 LEU A N 1
ATOM 1448 C CA . LEU A 1 191 ? -2.590 -1.775 17.797 1.00 95.12 191 LEU A CA 1
ATOM 1449 C C . LEU A 1 191 ? -2.056 -0.344 17.841 1.00 95.12 191 LEU A C 1
ATOM 1451 O O . LEU A 1 191 ? -2.810 0.573 18.131 1.00 95.12 191 LEU A O 1
ATOM 1455 N N . ALA A 1 192 ? -0.780 -0.131 17.510 1.00 96.31 192 ALA A N 1
ATOM 1456 C CA . ALA A 1 192 ? -0.168 1.192 17.601 1.00 96.31 192 ALA A CA 1
ATOM 1457 C C . ALA A 1 192 ? -0.859 2.278 16.752 1.00 96.31 192 ALA A C 1
ATOM 1459 O O . ALA A 1 192 ? -1.245 3.311 17.309 1.00 96.31 192 ALA A O 1
ATOM 1460 N N . PRO A 1 193 ? -1.055 2.092 15.434 1.00 96.88 193 PRO A N 1
ATOM 1461 C CA . PRO A 1 193 ? -1.720 3.097 14.609 1.00 96.88 193 PRO A CA 1
ATOM 1462 C C . PRO A 1 193 ? -3.205 3.265 14.959 1.00 96.88 193 PRO A C 1
ATOM 1464 O O . PRO A 1 193 ? -3.697 4.393 14.971 1.00 96.88 193 PRO A O 1
ATOM 1467 N N . LEU A 1 194 ? -3.925 2.192 15.307 1.00 98.00 194 LEU A N 1
ATOM 1468 C CA . LEU A 1 194 ? -5.328 2.308 15.710 1.00 98.00 194 LEU A CA 1
ATOM 1469 C C . LEU A 1 194 ? -5.490 2.920 17.106 1.00 98.00 194 LEU A C 1
ATOM 1471 O O . LEU A 1 194 ? -6.486 3.592 17.362 1.00 98.00 194 LEU A O 1
ATOM 1475 N N . SER A 1 195 ? -4.510 2.767 17.998 1.00 98.38 195 SER A N 1
ATOM 1476 C CA . SER A 1 195 ? -4.460 3.504 19.261 1.00 98.38 195 SER A CA 1
ATOM 1477 C C . SER A 1 195 ? -4.247 4.990 19.038 1.00 98.38 195 SER A C 1
ATOM 1479 O O . SER A 1 195 ? -4.946 5.776 19.660 1.00 98.38 195 SER A O 1
ATOM 1481 N N . HIS A 1 196 ? -3.368 5.395 18.118 1.00 98.62 196 HIS A N 1
ATOM 1482 C CA . HIS A 1 196 ? -3.242 6.804 17.723 1.00 98.62 196 HIS A CA 1
ATOM 1483 C C . HIS A 1 196 ? -4.536 7.349 17.095 1.00 98.62 196 HIS A C 1
ATOM 1485 O O . HIS A 1 196 ? -4.960 8.460 17.417 1.00 98.62 196 HIS A O 1
ATOM 1491 N N . LEU A 1 197 ? -5.223 6.537 16.282 1.00 98.56 197 LEU A N 1
ATOM 1492 C CA . LEU A 1 197 ? -6.553 6.868 15.766 1.00 98.56 197 LEU A CA 1
ATOM 1493 C C . LEU A 1 197 ? -7.558 7.082 16.913 1.00 98.56 197 LEU A C 1
ATOM 1495 O O . LEU A 1 197 ? -8.227 8.110 16.979 1.00 98.56 197 LEU A O 1
ATOM 1499 N N . ALA A 1 198 ? -7.643 6.141 17.851 1.00 98.62 198 ALA A N 1
ATOM 1500 C CA . ALA A 1 198 ? -8.560 6.220 18.983 1.00 98.62 198 ALA A CA 1
ATOM 1501 C C . ALA A 1 198 ? -8.208 7.357 19.963 1.00 98.62 198 ALA A C 1
ATOM 1503 O O . ALA A 1 198 ? -9.117 7.978 20.510 1.00 98.62 198 ALA A O 1
ATOM 1504 N N . LEU A 1 199 ? -6.918 7.673 20.138 1.00 98.56 199 LEU A N 1
ATOM 1505 C CA . LEU A 1 199 ? -6.416 8.741 21.008 1.00 98.56 199 LEU A CA 1
ATOM 1506 C C . LEU A 1 199 ? -6.996 10.104 20.599 1.00 98.56 199 LEU A C 1
ATOM 1508 O O . LEU A 1 199 ? -7.570 10.807 21.431 1.00 98.56 199 LEU A O 1
ATOM 1512 N N . GLY A 1 200 ? -6.963 10.418 19.298 1.00 98.38 200 GLY A N 1
ATOM 1513 C CA . GLY A 1 200 ? -7.604 11.623 18.760 1.00 98.38 200 GLY A CA 1
ATOM 1514 C C . GLY A 1 200 ? -9.112 11.655 19.020 1.00 98.38 200 GLY A C 1
ATOM 1515 O O . GLY A 1 200 ? -9.665 12.683 19.405 1.00 98.38 200 GLY A O 1
ATOM 1516 N N . MET A 1 201 ? -9.784 10.511 18.884 1.00 98.62 201 MET A N 1
ATOM 1517 C CA . MET A 1 201 ? -11.234 10.409 19.076 1.00 98.62 201 MET A CA 1
ATOM 1518 C C . MET A 1 201 ? -11.679 10.572 20.538 1.00 98.62 201 MET A C 1
ATOM 1520 O O . MET A 1 201 ? -12.800 11.024 20.783 1.00 98.62 201 MET A O 1
ATOM 1524 N N . ILE A 1 202 ? -10.814 10.260 21.509 1.00 98.50 202 ILE A N 1
ATOM 1525 C CA . ILE A 1 202 ? -11.035 10.570 22.934 1.00 98.50 202 ILE A CA 1
ATOM 1526 C C . ILE A 1 202 ? -10.556 11.983 23.316 1.00 98.50 202 ILE A C 1
ATOM 1528 O O . ILE A 1 202 ? -10.599 12.356 24.485 1.00 98.50 202 ILE A O 1
ATOM 1532 N N . GLY A 1 203 ? -10.168 12.805 22.333 1.00 98.19 203 GLY A N 1
ATOM 1533 C CA . GLY A 1 203 ? -9.801 14.210 22.523 1.00 98.19 203 GLY A CA 1
ATOM 1534 C C . GLY A 1 203 ? -8.350 14.440 22.945 1.00 98.19 203 GLY A C 1
ATOM 1535 O O . GLY A 1 203 ? -8.016 15.556 23.341 1.00 98.19 203 GLY A O 1
ATOM 1536 N N . GLU A 1 204 ? -7.490 13.427 22.842 1.00 98.44 204 GLU A N 1
ATOM 1537 C CA . GLU A 1 204 ? -6.070 13.493 23.190 1.00 98.44 204 GLU A CA 1
ATOM 1538 C C . GLU A 1 204 ? -5.175 13.474 21.937 1.00 98.44 204 GLU A C 1
ATOM 1540 O O . GLU A 1 204 ? -5.541 12.962 20.881 1.00 98.44 204 GLU A O 1
ATOM 1545 N N . GLY A 1 205 ? -3.968 14.031 22.040 1.00 97.25 205 GLY A N 1
ATOM 1546 C CA . GLY A 1 205 ? -3.034 14.100 20.916 1.00 97.25 205 GLY A CA 1
ATOM 1547 C C . GLY A 1 205 ? -3.454 15.110 19.843 1.00 97.25 205 GLY A C 1
ATOM 1548 O O . GLY A 1 205 ? -4.142 16.092 20.115 1.00 97.25 205 GLY A O 1
ATOM 1549 N N . LYS A 1 206 ? -3.008 14.892 18.602 1.00 97.69 206 LYS A N 1
ATOM 1550 C CA . LYS A 1 206 ? -3.243 15.815 17.481 1.00 97.69 206 LYS A CA 1
ATOM 1551 C C . LYS A 1 206 ? -4.324 15.292 16.544 1.00 97.69 206 LYS A C 1
ATOM 1553 O O . LYS A 1 206 ? -4.408 14.094 16.291 1.00 97.69 206 LYS A O 1
ATOM 1558 N N . MET A 1 207 ? -5.091 16.205 15.960 1.00 98.38 207 MET A N 1
ATOM 1559 C CA . MET A 1 207 ? -5.991 15.939 14.841 1.00 98.38 207 MET A CA 1
ATOM 1560 C C . MET A 1 207 ? -5.799 16.987 13.749 1.00 98.38 207 MET A C 1
ATOM 1562 O O . MET A 1 207 ? -5.416 18.127 14.006 1.00 98.38 207 MET A O 1
ATOM 1566 N N . TRP A 1 208 ? -6.090 16.597 12.520 1.00 98.44 208 TRP A N 1
ATOM 1567 C CA . TRP A 1 208 ? -6.216 17.476 11.377 1.00 98.44 208 TRP A CA 1
ATOM 1568 C C . TRP A 1 208 ? -7.687 17.789 11.114 1.00 98.44 208 TRP A C 1
ATOM 1570 O O . TRP A 1 208 ? -8.551 16.927 11.284 1.00 98.44 208 TRP A O 1
ATOM 1580 N N . SER A 1 209 ? -7.977 19.000 10.646 1.00 98.12 209 SER A N 1
ATOM 1581 C CA . SER A 1 209 ? -9.247 19.306 9.987 1.00 98.12 209 SER A CA 1
ATOM 1582 C C . SER A 1 209 ? -9.065 20.341 8.877 1.00 98.12 209 SER A C 1
ATOM 1584 O O . SER A 1 209 ? -8.086 21.095 8.905 1.00 98.12 209 SER A O 1
ATOM 1586 N N . PRO A 1 210 ? -10.031 20.469 7.949 1.00 94.12 210 PRO A N 1
ATOM 1587 C CA . PRO A 1 210 ? -10.013 21.535 6.950 1.00 94.12 210 PRO A CA 1
ATOM 1588 C C . PRO A 1 210 ? -10.004 22.946 7.559 1.00 94.12 210 PRO A C 1
ATOM 1590 O O . PRO A 1 210 ? -9.496 23.873 6.938 1.00 94.12 210 PRO A O 1
ATOM 1593 N N . LYS A 1 211 ? -10.564 23.116 8.766 1.00 93.94 211 LYS A N 1
ATOM 1594 C CA . LYS A 1 211 ? -10.688 24.415 9.446 1.00 93.94 211 LYS A CA 1
ATOM 1595 C C . LYS A 1 211 ? -9.421 24.818 10.203 1.00 93.94 211 LYS A C 1
ATOM 1597 O O . LYS A 1 211 ? -9.103 26.001 10.256 1.00 93.94 211 LYS A O 1
ATOM 1602 N N . SER A 1 212 ? -8.728 23.857 10.813 1.00 93.94 212 SER A N 1
ATOM 1603 C CA . SER A 1 212 ? -7.613 24.116 11.737 1.00 93.94 212 SER A CA 1
ATOM 1604 C C . SER A 1 212 ? -6.243 23.683 11.218 1.00 93.94 212 SER A C 1
ATOM 1606 O O . SER A 1 212 ? -5.237 24.030 11.829 1.00 93.94 212 SER A O 1
ATOM 1608 N N . GLY A 1 213 ? -6.175 22.866 10.162 1.00 95.88 213 GLY A N 1
ATOM 1609 C CA . GLY A 1 213 ? -4.983 22.053 9.922 1.00 95.88 213 GLY A CA 1
ATOM 1610 C C . GLY A 1 213 ? -4.708 21.139 11.124 1.00 95.88 213 GLY A C 1
ATOM 1611 O O . GLY A 1 213 ? -5.649 20.722 11.805 1.00 95.88 213 GLY A O 1
ATOM 1612 N N . TRP A 1 214 ? -3.435 20.839 11.394 1.00 97.31 214 TRP A N 1
ATOM 1613 C CA . TRP A 1 214 ? -3.021 20.064 12.569 1.00 97.31 214 TRP A CA 1
ATOM 1614 C C . TRP A 1 214 ? -3.094 20.901 13.853 1.00 97.31 214 TRP A C 1
ATOM 1616 O O . TRP A 1 214 ? -2.391 21.901 13.977 1.00 97.31 214 TRP A O 1
ATOM 1626 N N . ALA A 1 215 ? -3.897 20.463 14.820 1.00 98.06 215 ALA A N 1
ATOM 1627 C CA . ALA A 1 215 ? -4.036 21.078 16.141 1.00 98.06 215 ALA A CA 1
ATOM 1628 C C . ALA A 1 215 ? -4.352 20.014 17.211 1.00 98.06 215 ALA A C 1
ATOM 1630 O O . ALA A 1 215 ? -4.507 18.835 16.891 1.00 98.06 215 ALA A O 1
ATOM 1631 N N . GLU A 1 216 ? -4.440 20.415 18.482 1.00 98.44 216 GLU A N 1
ATOM 1632 C CA . GLU A 1 216 ? -4.852 19.515 19.571 1.00 98.44 216 GLU A CA 1
ATOM 1633 C C . GLU A 1 216 ? -6.260 18.957 19.315 1.00 98.44 216 GLU A C 1
ATOM 1635 O O . GLU A 1 216 ? -7.190 19.703 18.991 1.00 98.44 216 GLU A O 1
ATOM 1640 N N . ALA A 1 217 ? -6.420 17.645 19.488 1.00 98.38 217 ALA A N 1
ATOM 1641 C CA . ALA A 1 217 ? -7.623 16.892 19.144 1.00 98.38 217 ALA A CA 1
ATOM 1642 C C . ALA A 1 217 ? -8.895 17.489 19.760 1.00 98.38 217 ALA A C 1
ATOM 1644 O O . ALA A 1 217 ? -9.890 17.700 19.063 1.00 98.38 217 ALA A O 1
ATOM 1645 N N . LYS A 1 218 ? -8.835 17.852 21.046 1.00 97.75 218 LYS A N 1
ATOM 1646 C CA . LYS A 1 218 ? -9.931 18.510 21.761 1.00 97.75 218 LYS A CA 1
ATOM 1647 C C . LYS A 1 218 ? -10.444 19.762 21.039 1.00 97.75 218 LYS A C 1
ATOM 1649 O O . LYS A 1 218 ? -11.644 19.875 20.804 1.00 97.75 218 LYS A O 1
ATOM 1654 N N . PHE A 1 219 ? -9.552 20.668 20.637 1.00 97.75 219 PHE A N 1
ATOM 1655 C CA . PHE A 1 219 ? -9.944 21.908 19.958 1.00 97.75 219 PHE A CA 1
ATOM 1656 C C . PHE A 1 219 ? -10.462 21.653 18.544 1.00 97.75 219 PHE A C 1
ATOM 1658 O O . PHE A 1 219 ? -11.384 22.330 18.086 1.00 97.75 219 PHE A O 1
ATOM 1665 N N . VAL A 1 220 ? -9.904 20.660 17.847 1.00 98.44 220 VAL A N 1
ATOM 1666 C CA . VAL A 1 220 ? -10.397 20.263 16.524 1.00 98.44 220 VAL A CA 1
ATOM 1667 C C . VAL A 1 220 ? -11.842 19.779 16.612 1.00 98.44 220 VAL A C 1
ATOM 1669 O O . VAL A 1 220 ? -12.680 20.273 15.852 1.00 98.44 220 VAL A O 1
ATOM 1672 N N . LEU A 1 221 ? -12.145 18.883 17.556 1.00 98.31 221 LEU A N 1
ATOM 1673 C CA . LEU A 1 221 ? -13.498 18.374 17.790 1.00 98.31 221 LEU A CA 1
ATOM 1674 C C . LEU A 1 221 ? -14.462 19.505 18.178 1.00 98.31 221 LEU A C 1
ATOM 1676 O O . LEU A 1 221 ? -15.488 19.683 17.519 1.00 98.31 221 LEU A O 1
ATOM 1680 N N . GLU A 1 222 ? -14.100 20.326 19.169 1.00 97.38 222 GLU A N 1
ATOM 1681 C CA . GLU A 1 222 ? -14.913 21.465 19.621 1.00 97.38 222 GLU A CA 1
ATOM 1682 C C . GLU A 1 222 ? -15.216 22.441 18.473 1.00 97.38 222 GLU A C 1
ATOM 1684 O O . GLU A 1 222 ? -16.354 22.876 18.301 1.00 97.38 222 GLU A O 1
ATOM 1689 N N . SER A 1 223 ? -14.232 22.727 17.613 1.00 97.25 223 SER A N 1
ATOM 1690 C CA . SER A 1 223 ? -14.402 23.649 16.481 1.00 97.25 223 SER A CA 1
ATOM 1691 C C . SER A 1 223 ? -15.383 23.165 15.398 1.00 97.25 223 SER A C 1
ATOM 1693 O O . SER A 1 223 ? -15.774 23.980 14.550 1.00 97.25 223 SER A O 1
ATOM 1695 N N . HIS A 1 224 ? -15.776 21.884 15.438 1.00 97.75 224 HIS A N 1
ATOM 1696 C CA . HIS A 1 224 ? -16.767 21.237 14.569 1.00 97.75 224 HIS A CA 1
ATOM 1697 C C . HIS A 1 224 ? -18.042 20.825 15.326 1.00 97.75 224 HIS A C 1
ATOM 1699 O O . HIS A 1 224 ? -18.850 20.072 14.787 1.00 97.75 224 HIS A O 1
ATOM 1705 N N . ASN A 1 225 ? -18.246 21.321 16.554 1.00 97.69 225 ASN A N 1
ATOM 1706 C CA . ASN A 1 225 ? -19.358 20.942 17.437 1.00 97.69 225 ASN A CA 1
ATOM 1707 C C . ASN A 1 225 ? -19.406 19.433 17.743 1.00 97.69 225 ASN A C 1
ATOM 1709 O O . ASN A 1 225 ? -20.475 18.866 17.972 1.00 97.69 225 ASN A O 1
ATOM 1713 N N . LEU A 1 226 ? -18.246 18.777 17.737 1.00 98.00 226 LEU A N 1
ATOM 1714 C CA . LEU A 1 226 ? -18.091 17.381 18.123 1.00 98.00 226 LEU A CA 1
ATOM 1715 C C . LEU A 1 226 ? -17.572 17.298 19.557 1.00 98.00 226 LEU A C 1
ATOM 1717 O O . LEU A 1 226 ? -16.907 18.205 20.056 1.00 98.00 226 LEU A O 1
ATOM 1721 N N . THR A 1 227 ? -17.865 16.184 20.221 1.00 97.75 227 THR A N 1
ATOM 1722 C CA . THR A 1 227 ? -17.404 15.923 21.588 1.00 97.75 227 THR A CA 1
ATOM 1723 C C . THR A 1 227 ? -16.509 14.687 21.626 1.00 97.75 227 THR A C 1
ATOM 1725 O O . THR A 1 227 ? -16.757 13.743 20.869 1.00 97.75 227 THR A O 1
ATOM 1728 N N . PRO A 1 228 ? -15.488 14.661 22.504 1.00 98.06 228 PRO A N 1
ATOM 1729 C CA . PRO A 1 228 ? -14.673 13.472 22.718 1.00 98.06 228 PRO A CA 1
ATOM 1730 C C . PRO A 1 228 ? -15.499 12.234 23.087 1.00 98.06 228 PRO A C 1
ATOM 1732 O O . PRO A 1 228 ? -16.507 12.315 23.802 1.00 98.06 228 PRO A O 1
ATOM 1735 N N . ILE A 1 229 ? -15.054 11.069 22.619 1.00 98.31 229 ILE A N 1
ATOM 1736 C CA . ILE A 1 229 ? -15.643 9.781 22.987 1.00 98.31 229 ILE A CA 1
ATOM 1737 C C . ILE A 1 229 ? -15.358 9.497 24.465 1.00 98.31 229 ILE A C 1
ATOM 1739 O O . ILE A 1 229 ? -14.221 9.576 24.919 1.00 98.31 229 ILE A O 1
ATOM 1743 N N . LYS A 1 230 ? -16.404 9.119 25.206 1.00 97.19 230 LYS A N 1
ATOM 1744 C CA . LYS A 1 230 ? -16.294 8.567 26.560 1.00 97.19 230 LYS A CA 1
ATOM 1745 C C . LYS A 1 230 ? -16.439 7.056 26.463 1.00 97.19 230 LYS A C 1
ATOM 1747 O O . LYS A 1 230 ? -17.511 6.580 26.098 1.00 97.19 230 LYS A O 1
ATOM 1752 N N . LEU A 1 231 ? -15.365 6.330 26.753 1.00 96.56 231 LEU A N 1
ATOM 1753 C CA . LEU A 1 231 ? -15.319 4.884 26.549 1.00 96.56 231 LEU A CA 1
ATOM 1754 C C . LEU A 1 231 ? -16.182 4.137 27.568 1.00 96.56 231 LEU A C 1
ATOM 1756 O O . LEU A 1 231 ? -16.190 4.448 28.758 1.00 96.56 231 LEU A O 1
ATOM 1760 N N . LYS A 1 232 ? -16.848 3.090 27.092 1.00 94.69 232 LYS A N 1
ATOM 1761 C CA . LYS A 1 232 ? -17.518 2.062 27.898 1.00 94.69 232 LYS A CA 1
ATOM 1762 C C . LYS A 1 232 ? -16.643 0.800 27.969 1.00 94.69 232 LYS A C 1
ATOM 1764 O O . LYS A 1 232 ? -15.708 0.653 27.173 1.00 94.69 232 LYS A O 1
ATOM 1769 N N . PRO A 1 233 ? -16.921 -0.151 28.883 1.00 91.31 233 PRO A N 1
ATOM 1770 C CA . PRO A 1 233 ? -16.209 -1.429 28.912 1.00 91.31 233 PRO A CA 1
ATOM 1771 C C . PRO A 1 233 ? -16.172 -2.095 27.528 1.00 91.31 233 PRO A C 1
ATOM 1773 O O . PRO A 1 233 ? -17.176 -2.075 26.810 1.00 91.31 233 PRO A O 1
ATOM 1776 N N . LYS A 1 234 ? -15.019 -2.681 27.172 1.00 92.38 234 LYS A N 1
ATOM 1777 C CA . LYS A 1 234 ? -14.672 -3.252 25.854 1.00 92.38 234 LYS A CA 1
ATOM 1778 C C . LYS A 1 234 ? -14.430 -2.247 24.714 1.00 92.38 234 LYS A C 1
ATOM 1780 O O . LYS A 1 234 ? -13.823 -2.623 23.714 1.00 92.38 234 LYS A O 1
ATOM 1785 N N . GLU A 1 235 ? -14.859 -0.988 24.801 1.00 96.06 235 GLU A N 1
ATOM 1786 C CA . GLU A 1 235 ? -14.764 -0.086 23.639 1.00 96.06 235 GLU A CA 1
ATOM 1787 C C . GLU A 1 235 ? -13.325 0.290 23.276 1.00 96.06 235 GLU A C 1
ATOM 1789 O O . GLU A 1 235 ? -13.027 0.408 22.094 1.00 96.06 235 GLU A O 1
ATOM 1794 N N . GLY A 1 236 ? -12.417 0.401 24.251 1.00 95.75 236 GLY A N 1
ATOM 1795 C CA . GLY A 1 236 ? -11.006 0.699 23.987 1.00 95.75 236 GLY A CA 1
ATOM 1796 C C . GLY A 1 236 ? -10.354 -0.370 23.115 1.00 95.75 236 GLY A C 1
ATOM 1797 O O . GLY A 1 236 ? -9.844 -0.061 22.041 1.00 95.75 236 GLY A O 1
ATOM 1798 N N . ILE A 1 237 ? -10.442 -1.643 23.521 1.00 93.69 237 ILE A N 1
ATOM 1799 C CA . ILE A 1 237 ? -9.913 -2.751 22.708 1.00 93.69 237 ILE A CA 1
ATOM 1800 C C . ILE A 1 237 ? -10.633 -2.853 21.357 1.00 93.69 237 ILE A C 1
ATOM 1802 O O . ILE A 1 237 ? -9.987 -3.029 20.327 1.00 93.69 237 ILE A O 1
ATOM 1806 N N . SER A 1 238 ? -11.947 -2.614 21.347 1.00 95.69 238 SER A N 1
ATOM 1807 C CA . SER A 1 238 ? -12.760 -2.620 20.127 1.00 95.69 238 SER A CA 1
ATOM 1808 C C . SER A 1 238 ? -12.473 -1.444 19.197 1.00 95.69 238 SER A C 1
ATOM 1810 O O . SER A 1 238 ? -13.008 -1.410 18.100 1.00 95.69 238 SER A O 1
ATOM 1812 N N . LEU A 1 239 ? -11.676 -0.450 19.579 1.00 97.56 239 LEU A N 1
ATOM 1813 C CA . LEU A 1 239 ? -11.223 0.604 18.666 1.00 97.56 239 LEU A CA 1
ATOM 1814 C C . LEU A 1 239 ? -9.850 0.287 18.075 1.00 97.56 239 LEU A C 1
ATOM 1816 O O . LEU A 1 239 ? -9.563 0.705 16.955 1.00 97.56 239 LEU A O 1
ATOM 1820 N N . ILE A 1 240 ? -9.021 -0.458 18.812 1.00 96.25 240 ILE A N 1
ATOM 1821 C CA . ILE A 1 240 ? -7.596 -0.599 18.500 1.00 96.25 240 ILE A CA 1
ATOM 1822 C C . ILE A 1 240 ? -7.201 -1.970 17.946 1.00 96.25 240 ILE A C 1
ATOM 1824 O O . ILE A 1 240 ? -6.081 -2.130 17.477 1.00 96.25 240 ILE A O 1
ATOM 1828 N N . ASN A 1 241 ? -8.090 -2.963 18.006 1.00 94.31 241 ASN A N 1
ATOM 1829 C CA . ASN A 1 241 ? -7.760 -4.339 17.653 1.00 94.31 241 ASN A CA 1
ATOM 1830 C C . ASN A 1 241 ? -8.299 -4.734 16.269 1.00 94.31 241 ASN A C 1
ATOM 1832 O O . ASN A 1 241 ? -9.516 -4.741 16.046 1.00 94.31 241 ASN A O 1
ATOM 1836 N N . GLY A 1 242 ? -7.404 -5.041 15.329 1.00 95.31 242 GLY A N 1
ATOM 1837 C CA . GLY A 1 242 ? -7.746 -5.450 13.964 1.00 95.31 242 GLY A CA 1
ATOM 1838 C C . GLY A 1 242 ? -6.665 -5.143 12.932 1.00 95.31 242 GLY A C 1
ATOM 1839 O O . GLY A 1 242 ? -5.600 -4.666 13.292 1.00 95.31 242 GLY A O 1
ATOM 1840 N N . THR A 1 243 ? -6.929 -5.412 11.655 1.00 96.44 243 THR A N 1
ATOM 1841 C CA . THR A 1 243 ? -5.951 -5.345 10.545 1.00 96.44 243 THR A CA 1
ATOM 1842 C C . THR A 1 243 ? -6.210 -4.162 9.599 1.00 96.44 243 THR A C 1
ATOM 1844 O O . THR A 1 243 ? -5.949 -4.212 8.393 1.00 96.44 243 THR A O 1
ATOM 1847 N N . GLN A 1 244 ? -6.810 -3.081 10.105 1.00 96.06 244 GLN A N 1
ATOM 1848 C CA . GLN A 1 244 ? -7.331 -2.020 9.241 1.00 96.06 244 GLN A CA 1
ATOM 1849 C C . GLN A 1 244 ? -6.238 -1.170 8.591 1.00 96.06 244 GLN A C 1
ATOM 1851 O O . GLN A 1 244 ? -6.463 -0.673 7.489 1.00 96.06 244 GLN A O 1
ATOM 1856 N N . LEU A 1 245 ? -5.062 -0.998 9.202 1.00 95.44 245 LEU A N 1
ATOM 1857 C CA . LEU A 1 245 ? -4.007 -0.228 8.548 1.00 95.44 245 LEU A CA 1
ATOM 1858 C C . LEU A 1 245 ? -3.457 -1.012 7.355 1.00 95.44 245 LEU A C 1
ATOM 1860 O O . LEU A 1 245 ? -3.442 -0.463 6.252 1.00 95.44 245 LEU A O 1
ATOM 1864 N N . ILE A 1 246 ? -3.123 -2.295 7.532 1.00 94.44 246 ILE A N 1
ATOM 1865 C CA . ILE A 1 246 ? -2.518 -3.110 6.464 1.00 94.44 246 ILE A CA 1
ATOM 1866 C C . ILE A 1 246 ? -3.487 -3.232 5.300 1.00 94.44 246 ILE A C 1
ATOM 1868 O O . ILE A 1 246 ? -3.104 -3.086 4.143 1.00 94.44 246 ILE A O 1
ATOM 1872 N N . THR A 1 247 ? -4.764 -3.411 5.624 1.00 96.44 247 THR A N 1
ATOM 1873 C CA . THR A 1 247 ? -5.834 -3.535 4.644 1.00 96.44 247 THR A CA 1
ATOM 1874 C C . THR A 1 247 ? -6.089 -2.212 3.933 1.00 96.44 247 THR A C 1
ATOM 1876 O O . THR A 1 247 ? -6.181 -2.203 2.710 1.00 96.44 247 THR A O 1
ATOM 1879 N N . SER A 1 248 ? -6.139 -1.080 4.647 1.00 96.50 248 SER A N 1
ATOM 1880 C CA . SER A 1 248 ? -6.376 0.230 4.020 1.00 96.50 248 SER A CA 1
ATOM 1881 C C . SER A 1 248 ? -5.272 0.616 3.032 1.00 96.50 248 SER A C 1
ATOM 1883 O O . SER A 1 248 ? -5.561 1.022 1.907 1.00 96.50 248 SER A O 1
ATOM 1885 N N . ILE A 1 249 ? -4.010 0.423 3.419 1.00 94.88 249 ILE A N 1
ATOM 1886 C CA . ILE A 1 249 ? -2.851 0.732 2.582 1.00 94.88 249 ILE A CA 1
ATOM 1887 C C . ILE A 1 249 ? -2.732 -0.304 1.455 1.00 94.88 249 ILE A C 1
ATOM 1889 O O . ILE A 1 249 ? -2.419 0.045 0.319 1.00 94.88 249 ILE A O 1
ATOM 1893 N N . GLY A 1 250 ? -3.069 -1.566 1.735 1.00 96.00 250 GLY A N 1
ATOM 1894 C CA . GLY A 1 250 ? -3.165 -2.627 0.737 1.00 96.00 250 GLY A CA 1
ATOM 1895 C C . GLY A 1 250 ? -4.213 -2.354 -0.345 1.00 96.00 250 GLY A C 1
ATOM 1896 O O . GLY A 1 250 ? -3.945 -2.611 -1.514 1.00 96.00 250 GLY A O 1
ATOM 1897 N N . CYS A 1 251 ? -5.366 -1.771 0.006 1.00 97.75 251 CYS A N 1
ATOM 1898 C CA . CYS A 1 251 ? -6.377 -1.340 -0.967 1.00 97.75 251 CYS A CA 1
ATOM 1899 C C . CYS A 1 251 ? -5.830 -0.258 -1.905 1.00 97.75 251 CYS A C 1
ATOM 1901 O O . CYS A 1 251 ? -5.989 -0.364 -3.119 1.00 97.75 251 CYS A O 1
ATOM 1903 N N . GLU A 1 252 ? -5.156 0.761 -1.356 1.00 96.75 252 GLU A N 1
ATOM 1904 C CA . GLU A 1 252 ? -4.504 1.804 -2.158 1.00 96.75 252 GLU A CA 1
ATOM 1905 C C . GLU A 1 252 ? -3.458 1.200 -3.101 1.00 96.75 252 GLU A C 1
ATOM 1907 O O . GLU A 1 252 ? -3.469 1.476 -4.302 1.00 96.75 252 GLU A O 1
ATOM 1912 N N . ALA A 1 253 ? -2.583 0.341 -2.576 1.00 94.62 253 ALA A N 1
ATOM 1913 C CA . ALA A 1 253 ? -1.550 -0.318 -3.362 1.00 94.62 253 ALA A CA 1
ATOM 1914 C C . ALA A 1 253 ? -2.137 -1.187 -4.482 1.00 94.62 253 ALA A C 1
ATOM 1916 O O . ALA A 1 253 ? -1.630 -1.141 -5.601 1.00 94.62 253 ALA A O 1
ATOM 1917 N N . LEU A 1 254 ? -3.210 -1.935 -4.214 1.00 96.56 254 LEU A N 1
ATOM 1918 C CA . LEU A 1 254 ? -3.881 -2.782 -5.198 1.00 96.56 254 LEU A CA 1
ATOM 1919 C C . LEU A 1 254 ? -4.493 -1.963 -6.342 1.00 96.56 254 LEU A C 1
ATOM 1921 O O . LEU A 1 254 ? -4.201 -2.233 -7.506 1.00 96.56 254 LEU A O 1
ATOM 1925 N N . GLU A 1 255 ? -5.282 -0.930 -6.032 1.00 96.12 255 GLU A N 1
ATOM 1926 C CA . GLU A 1 255 ? -5.907 -0.070 -7.050 1.00 96.12 255 GLU A CA 1
ATOM 1927 C C . GLU A 1 255 ? -4.861 0.603 -7.949 1.00 96.12 255 GLU A C 1
ATOM 1929 O O . GLU A 1 255 ? -5.006 0.689 -9.174 1.00 96.12 255 GLU A O 1
ATOM 1934 N N . ARG A 1 256 ? -3.750 1.040 -7.348 1.00 92.81 256 ARG A N 1
ATOM 1935 C CA . ARG A 1 256 ? -2.620 1.610 -8.087 1.00 92.81 256 ARG A CA 1
ATOM 1936 C C . ARG A 1 256 ? -1.907 0.569 -8.940 1.00 92.81 256 ARG A C 1
ATOM 1938 O O . ARG A 1 256 ? -1.592 0.852 -10.093 1.00 92.81 256 ARG A O 1
ATOM 1945 N N . SER A 1 257 ? -1.683 -0.623 -8.402 1.00 93.88 257 SER A N 1
ATOM 1946 C CA . SER A 1 257 ? -1.023 -1.733 -9.093 1.00 93.88 257 SER A CA 1
ATOM 1947 C C . SER A 1 257 ? -1.795 -2.162 -10.340 1.00 93.88 257 SER A C 1
ATOM 1949 O O . SER A 1 257 ? -1.207 -2.351 -11.402 1.00 93.88 257 SER A O 1
ATOM 1951 N N . GLU A 1 258 ? -3.123 -2.216 -10.266 1.00 95.12 258 GLU A N 1
ATOM 1952 C CA . GLU A 1 258 ? -3.960 -2.493 -11.435 1.00 95.12 258 GLU A CA 1
ATOM 1953 C C . GLU A 1 258 ? -3.932 -1.376 -12.480 1.00 95.12 258 GLU A C 1
ATOM 1955 O O . GLU A 1 258 ? -3.960 -1.643 -13.685 1.00 95.12 258 GLU A O 1
ATOM 1960 N N . ALA A 1 259 ? -3.879 -0.114 -12.044 1.00 93.06 259 ALA A N 1
ATOM 1961 C CA . ALA A 1 259 ? -3.698 1.004 -12.961 1.00 93.06 259 ALA A CA 1
ATOM 1962 C C . ALA A 1 259 ? -2.344 0.914 -13.683 1.00 93.06 259 ALA A C 1
ATOM 1964 O O . ALA A 1 259 ? -2.300 1.070 -14.904 1.00 93.06 259 ALA A O 1
ATOM 1965 N N . VAL A 1 260 ? -1.271 0.591 -12.954 1.00 92.31 260 VAL A N 1
ATOM 1966 C CA . VAL A 1 260 ? 0.077 0.380 -13.503 1.00 92.31 260 VAL A CA 1
ATOM 1967 C C . VAL A 1 260 ? 0.103 -0.795 -14.479 1.00 92.31 260 VAL A C 1
ATOM 1969 O O . VAL A 1 260 ? 0.646 -0.646 -15.569 1.00 92.31 260 VAL A O 1
ATOM 1972 N N . ALA A 1 261 ? -0.538 -1.923 -14.163 1.00 95.25 261 ALA A N 1
ATOM 1973 C CA . ALA A 1 261 ? -0.623 -3.072 -15.068 1.00 95.25 261 ALA A CA 1
ATOM 1974 C C . ALA A 1 261 ? -1.283 -2.708 -16.408 1.00 95.25 261 ALA A C 1
ATOM 1976 O O . ALA A 1 261 ? -0.746 -3.001 -17.478 1.00 95.25 261 ALA A O 1
ATOM 1977 N N . ARG A 1 262 ? -2.398 -1.966 -16.371 1.00 94.81 262 ARG A N 1
ATOM 1978 C CA . ARG A 1 262 ? -3.057 -1.466 -17.591 1.00 94.81 262 ARG A CA 1
ATOM 1979 C C . ARG A 1 262 ? -2.184 -0.476 -18.367 1.00 94.81 262 ARG A C 1
ATOM 1981 O O . ARG A 1 262 ? -2.163 -0.513 -19.594 1.00 94.81 262 ARG A O 1
ATOM 1988 N N . GLN A 1 263 ? -1.466 0.408 -17.676 1.00 95.44 263 GLN A N 1
ATOM 1989 C CA . GLN A 1 263 ? -0.540 1.352 -18.310 1.00 95.44 263 GLN A CA 1
ATOM 1990 C C . GLN A 1 263 ? 0.666 0.644 -18.938 1.00 95.44 263 GLN A C 1
ATOM 1992 O O . GLN A 1 263 ? 1.096 1.030 -20.024 1.00 95.44 263 GLN A O 1
ATOM 1997 N N . ALA A 1 264 ? 1.180 -0.413 -18.306 1.00 94.81 264 ALA A N 1
ATOM 1998 C CA . ALA A 1 264 ? 2.298 -1.198 -18.815 1.00 94.81 264 ALA A CA 1
ATOM 1999 C C . ALA A 1 264 ? 1.980 -1.831 -20.177 1.00 94.81 264 ALA A C 1
ATOM 2001 O O . ALA A 1 264 ? 2.851 -1.854 -21.046 1.00 94.81 264 ALA A O 1
ATOM 2002 N N . ASP A 1 265 ? 0.740 -2.277 -20.399 1.00 96.12 265 ASP A N 1
ATOM 2003 C CA . ASP A 1 265 ? 0.288 -2.772 -21.707 1.00 96.12 265 ASP A CA 1
ATOM 2004 C C . ASP A 1 265 ? 0.297 -1.669 -22.774 1.00 96.12 265 ASP A C 1
ATOM 2006 O O . ASP A 1 265 ? 0.776 -1.882 -23.887 1.00 96.12 265 ASP A O 1
ATOM 2010 N N . VAL A 1 266 ? -0.168 -0.462 -22.434 1.00 94.81 266 VAL A N 1
ATOM 2011 C CA . VAL A 1 266 ? -0.129 0.695 -23.347 1.00 94.81 266 VAL A CA 1
ATOM 2012 C C . VAL A 1 266 ? 1.313 1.054 -23.705 1.00 94.81 266 VAL A C 1
ATOM 2014 O O . VAL A 1 266 ? 1.635 1.229 -24.879 1.00 94.81 266 VAL A O 1
ATOM 2017 N N . ILE A 1 267 ? 2.202 1.113 -22.713 1.00 94.19 267 ILE A N 1
ATOM 2018 C CA . ILE A 1 267 ? 3.630 1.386 -22.920 1.00 94.19 267 ILE A CA 1
ATOM 2019 C C . ILE A 1 267 ? 4.271 0.288 -23.778 1.00 94.19 267 ILE A C 1
ATOM 2021 O O . ILE A 1 267 ? 5.053 0.592 -24.681 1.00 94.19 267 ILE A O 1
ATOM 2025 N N . ALA A 1 268 ? 3.931 -0.983 -23.545 1.00 94.56 268 ALA A N 1
ATOM 2026 C CA . ALA A 1 268 ? 4.432 -2.098 -24.341 1.00 94.56 268 ALA A CA 1
ATOM 2027 C C . ALA A 1 268 ? 3.970 -2.005 -25.803 1.00 94.56 268 ALA A C 1
ATOM 2029 O O . ALA A 1 268 ? 4.784 -2.208 -26.703 1.00 94.56 268 ALA A O 1
ATOM 2030 N N . ALA A 1 269 ? 2.706 -1.644 -26.045 1.00 92.38 269 ALA A N 1
ATOM 2031 C CA . ALA A 1 269 ? 2.172 -1.431 -27.389 1.00 92.38 269 ALA A CA 1
ATOM 2032 C C . ALA A 1 269 ? 2.891 -0.278 -28.112 1.00 92.38 269 ALA A C 1
ATOM 2034 O O . ALA A 1 269 ? 3.350 -0.456 -29.237 1.00 92.38 269 ALA A O 1
ATOM 2035 N N . LEU A 1 270 ? 3.086 0.865 -27.445 1.00 92.06 270 LEU A N 1
ATOM 2036 C CA . LEU A 1 270 ? 3.853 1.989 -27.999 1.00 92.06 270 LEU A CA 1
ATOM 2037 C C . LEU A 1 270 ? 5.303 1.599 -28.315 1.00 92.06 270 LEU A C 1
ATOM 2039 O O . LEU A 1 270 ? 5.835 1.956 -29.363 1.00 92.06 270 LEU A O 1
ATOM 2043 N N . THR A 1 271 ? 5.940 0.835 -27.426 1.00 91.06 271 THR A N 1
ATOM 2044 C CA . THR A 1 271 ? 7.314 0.356 -27.643 1.00 91.06 271 THR A CA 1
ATOM 2045 C C . THR A 1 271 ? 7.392 -0.579 -28.851 1.00 91.06 271 THR A C 1
ATOM 2047 O O . THR A 1 271 ? 8.330 -0.491 -29.643 1.00 91.06 271 THR A O 1
ATOM 2050 N N . LEU A 1 272 ? 6.403 -1.463 -29.017 1.00 89.75 272 LEU A N 1
ATOM 2051 C CA . LEU A 1 272 ? 6.317 -2.357 -30.168 1.00 89.75 272 LEU A CA 1
ATOM 2052 C C . LEU A 1 272 ? 6.218 -1.571 -31.481 1.00 89.75 272 LEU A C 1
ATOM 2054 O O . LEU A 1 272 ? 6.942 -1.891 -32.421 1.00 89.75 272 LEU A O 1
ATOM 2058 N N . GLU A 1 273 ? 5.366 -0.544 -31.531 1.00 87.06 273 GLU A N 1
ATOM 2059 C CA . GLU A 1 273 ? 5.211 0.334 -32.699 1.00 87.06 273 GLU A CA 1
ATOM 2060 C C . GLU A 1 273 ? 6.537 1.006 -33.071 1.00 87.06 273 GLU A C 1
ATOM 2062 O O . GLU A 1 273 ? 7.015 0.867 -34.196 1.00 87.06 273 GLU A O 1
ATOM 2067 N N . VAL A 1 274 ? 7.198 1.655 -32.105 1.00 88.50 274 VAL A N 1
ATOM 2068 C CA . VAL A 1 274 ? 8.482 2.347 -32.330 1.00 88.50 274 VAL A CA 1
ATOM 2069 C C . VAL A 1 274 ? 9.564 1.394 -32.850 1.00 88.50 274 VAL A C 1
ATOM 2071 O O . VAL A 1 274 ? 10.332 1.752 -33.743 1.00 88.50 274 VAL A O 1
ATOM 2074 N N . LEU A 1 275 ? 9.607 0.162 -32.339 1.00 86.06 275 LEU A N 1
ATOM 2075 C CA . LEU A 1 275 ? 10.579 -0.858 -32.748 1.00 86.06 275 LEU A CA 1
ATOM 2076 C C . LEU A 1 275 ? 10.165 -1.646 -34.001 1.00 86.06 275 LEU A C 1
ATOM 2078 O O . LEU A 1 275 ? 10.856 -2.606 -34.384 1.00 86.06 275 LEU A O 1
ATOM 2082 N N . LYS A 1 276 ? 9.050 -1.264 -34.638 1.00 86.62 276 LYS A N 1
ATOM 2083 C CA . LYS A 1 276 ? 8.465 -1.952 -35.795 1.00 86.62 276 LYS A CA 1
ATOM 2084 C C . LYS A 1 276 ? 8.294 -3.455 -35.542 1.00 86.62 276 LYS A C 1
ATOM 2086 O O . LYS A 1 276 ? 8.691 -4.294 -36.351 1.00 86.62 276 LYS A O 1
ATOM 2091 N N . GLY A 1 277 ? 7.801 -3.795 -34.352 1.00 84.62 277 GLY A N 1
ATOM 2092 C CA . GLY A 1 277 ? 7.540 -5.169 -33.933 1.00 84.62 277 GLY A CA 1
ATOM 2093 C C . GLY A 1 277 ? 6.318 -5.770 -34.628 1.00 84.62 277 GLY A C 1
ATOM 2094 O O . GLY A 1 277 ? 5.448 -5.061 -35.135 1.00 84.62 277 GLY A O 1
ATOM 2095 N N . THR A 1 278 ? 6.245 -7.097 -34.659 1.00 84.62 278 THR A N 1
ATOM 2096 C CA . THR A 1 278 ? 5.106 -7.843 -35.183 1.00 84.62 278 THR A CA 1
ATOM 2097 C C . THR A 1 278 ? 4.050 -8.087 -34.108 1.00 84.62 278 THR A C 1
ATOM 2099 O O . THR A 1 278 ? 4.288 -8.661 -33.046 1.00 84.62 278 THR A O 1
ATOM 2102 N N . SER A 1 279 ? 2.816 -7.722 -34.427 1.00 84.88 279 SER A N 1
ATOM 2103 C CA . SER A 1 279 ? 1.638 -7.966 -33.596 1.00 84.88 279 SER A CA 1
ATOM 2104 C C . SER A 1 279 ? 1.096 -9.400 -33.700 1.00 84.88 279 SER A C 1
ATOM 2106 O O . SER A 1 279 ? 0.203 -9.781 -32.940 1.00 84.88 279 SER A O 1
ATOM 2108 N N . ARG A 1 280 ? 1.639 -10.233 -34.606 1.00 86.50 280 ARG A N 1
ATOM 2109 C CA . ARG A 1 280 ? 1.225 -11.640 -34.798 1.00 86.50 280 ARG A CA 1
ATOM 2110 C C . ARG A 1 280 ? 1.377 -12.481 -33.533 1.00 86.50 280 ARG A C 1
ATOM 2112 O O . ARG A 1 280 ? 0.633 -13.437 -33.341 1.00 86.50 280 ARG A O 1
ATOM 2119 N N . ALA A 1 281 ? 2.324 -12.113 -32.670 1.00 89.75 281 ALA A N 1
ATOM 2120 C CA . ALA A 1 281 ? 2.526 -12.727 -31.363 1.00 89.75 281 ALA A CA 1
ATOM 2121 C C . ALA A 1 281 ? 1.276 -12.688 -30.470 1.00 89.75 281 ALA A C 1
ATOM 2123 O O . ALA A 1 281 ? 1.156 -13.516 -29.571 1.00 89.75 281 ALA A O 1
ATOM 2124 N N . PHE A 1 282 ? 0.367 -11.743 -30.727 1.00 92.06 282 PHE A N 1
ATOM 2125 C CA . PHE A 1 282 ? -0.836 -11.521 -29.937 1.00 92.06 282 PHE A CA 1
ATOM 2126 C C . PHE A 1 282 ? -2.078 -12.199 -30.522 1.00 92.06 282 PHE A C 1
ATOM 2128 O O . PHE A 1 282 ? -3.182 -11.903 -30.074 1.00 92.06 282 PHE A O 1
ATOM 2135 N N . ASP A 1 283 ? -1.948 -13.069 -31.531 1.00 92.38 283 ASP A N 1
ATOM 2136 C CA . ASP A 1 283 ? -3.075 -13.780 -32.149 1.00 92.38 283 ASP A CA 1
ATOM 2137 C C . ASP A 1 283 ? -3.897 -14.548 -31.096 1.00 92.38 283 ASP A C 1
ATOM 2139 O O . ASP A 1 283 ? -3.361 -15.251 -30.234 1.00 92.38 283 ASP A O 1
ATOM 2143 N N . SER A 1 284 ? -5.225 -14.422 -31.157 1.00 95.06 284 SER A N 1
ATOM 2144 C CA . SER A 1 284 ? -6.125 -15.055 -30.189 1.00 95.06 284 SER A CA 1
ATOM 2145 C C . SER A 1 284 ? -5.975 -16.577 -30.143 1.00 95.06 284 SER A C 1
ATOM 2147 O O . SER A 1 284 ? -6.129 -17.151 -29.068 1.00 95.06 284 SER A O 1
ATOM 2149 N N . LYS A 1 285 ? -5.605 -17.231 -31.251 1.00 97.25 285 LYS A N 1
ATOM 2150 C CA . LYS A 1 285 ? -5.381 -18.682 -31.321 1.00 97.25 285 LYS A CA 1
ATOM 2151 C C . LYS A 1 285 ? -4.197 -19.119 -30.459 1.00 97.25 285 LYS A C 1
ATOM 2153 O O . LYS A 1 285 ? -4.291 -20.147 -29.793 1.00 97.25 285 LYS A O 1
ATOM 2158 N N . ILE A 1 286 ? -3.117 -18.328 -30.417 1.00 96.81 286 ILE A N 1
ATOM 2159 C CA . ILE A 1 286 ? -1.939 -18.609 -29.576 1.00 96.81 286 ILE A CA 1
ATOM 2160 C C . ILE A 1 286 ? -2.355 -18.626 -28.105 1.00 96.81 286 ILE A C 1
ATOM 2162 O O . ILE A 1 286 ? -2.024 -19.547 -27.360 1.00 96.81 286 ILE A O 1
ATOM 2166 N N . HIS A 1 287 ? -3.110 -17.614 -27.685 1.00 97.81 287 HIS A N 1
ATOM 2167 C CA . HIS A 1 287 ? -3.486 -17.468 -26.281 1.00 97.81 287 HIS A CA 1
ATOM 2168 C C . HIS A 1 287 ? -4.659 -18.366 -25.879 1.00 97.81 287 HIS A C 1
ATOM 2170 O O . HIS A 1 287 ? -4.740 -18.751 -24.719 1.00 97.81 287 HIS A O 1
ATOM 2176 N N . ALA A 1 288 ? -5.511 -18.772 -26.823 1.00 97.88 288 ALA A N 1
ATOM 2177 C CA . ALA A 1 288 ? -6.512 -19.812 -26.603 1.00 97.88 288 ALA A CA 1
ATOM 2178 C C . ALA A 1 288 ? -5.869 -21.197 -26.406 1.00 97.88 288 ALA A C 1
ATOM 2180 O O . ALA A 1 288 ? -6.359 -21.983 -25.601 1.00 97.88 288 ALA A O 1
ATOM 2181 N N . ALA A 1 289 ? -4.747 -21.482 -27.080 1.00 98.25 289 ALA A N 1
ATOM 2182 C CA . ALA A 1 289 ? -4.012 -22.738 -26.910 1.00 98.25 289 ALA A CA 1
ATOM 2183 C C . ALA A 1 289 ? -3.323 -22.868 -25.534 1.00 98.25 289 ALA A C 1
ATOM 2185 O O . ALA A 1 289 ? -3.018 -23.978 -25.104 1.00 98.25 289 ALA A O 1
ATOM 2186 N N . ARG A 1 290 ? -3.102 -21.752 -24.821 1.00 97.88 290 ARG A N 1
ATOM 2187 C CA . ARG A 1 290 ? -2.612 -21.721 -23.431 1.00 97.88 290 ARG A CA 1
ATOM 2188 C C . ARG A 1 290 ? -3.477 -20.770 -22.583 1.00 97.88 290 ARG A C 1
ATOM 2190 O O . ARG A 1 290 ? -3.081 -19.618 -22.378 1.00 97.88 290 ARG A O 1
ATOM 2197 N N . PRO A 1 291 ? -4.645 -21.227 -22.094 1.00 97.00 291 PRO A N 1
ATOM 2198 C CA . PRO A 1 291 ? -5.750 -20.350 -21.711 1.00 97.00 291 PRO A CA 1
ATOM 2199 C C . PRO A 1 291 ? -5.673 -19.814 -20.269 1.00 97.00 291 PRO A C 1
ATOM 2201 O O . PRO A 1 291 ? -6.638 -19.896 -19.510 1.00 97.00 291 PRO A O 1
ATOM 2204 N N . HIS A 1 292 ? -4.535 -19.240 -19.872 1.00 98.62 292 HIS A N 1
ATOM 2205 C CA . HIS A 1 292 ? -4.470 -18.461 -18.630 1.00 98.62 292 HIS A CA 1
ATOM 2206 C C . HIS A 1 292 ? -5.290 -17.171 -18.785 1.00 98.62 292 HIS A C 1
ATOM 2208 O O . HIS A 1 292 ? -5.190 -16.487 -19.810 1.00 98.62 292 HIS A O 1
ATOM 2214 N N . LYS A 1 293 ? -6.115 -16.838 -17.782 1.00 98.44 293 LYS A N 1
ATOM 2215 C CA . LYS A 1 293 ? -7.098 -15.746 -17.872 1.00 98.44 293 LYS A CA 1
ATOM 2216 C C . LYS A 1 293 ? -6.416 -14.401 -18.117 1.00 98.44 293 LYS A C 1
ATOM 2218 O O . LYS A 1 293 ? -6.779 -13.712 -19.071 1.00 98.44 293 LYS A O 1
ATOM 2223 N N . GLY A 1 294 ? -5.411 -14.052 -17.318 1.00 98.31 294 GLY A N 1
ATOM 2224 C CA . GLY A 1 294 ? -4.651 -12.816 -17.468 1.00 98.31 294 GLY A CA 1
ATOM 2225 C C . GLY A 1 294 ? -3.903 -12.750 -18.797 1.00 98.31 294 GLY A C 1
ATOM 2226 O O . GLY A 1 294 ? -3.951 -11.729 -19.479 1.00 98.31 294 GLY A O 1
ATOM 2227 N N . GLN A 1 295 ? -3.317 -13.863 -19.254 1.00 98.50 295 GLN A N 1
ATOM 2228 C CA . GLN A 1 295 ? -2.644 -13.922 -20.558 1.00 98.50 295 GLN A CA 1
ATOM 2229 C C . GLN A 1 295 ? -3.599 -13.605 -21.719 1.00 98.50 295 GLN A C 1
ATOM 2231 O O . GLN A 1 295 ? -3.259 -12.833 -22.618 1.00 98.50 295 GLN A O 1
ATOM 2236 N N . ILE A 1 296 ? -4.806 -14.179 -21.704 1.00 98.50 296 ILE A N 1
ATOM 2237 C CA . ILE A 1 296 ? -5.839 -13.892 -22.708 1.00 98.50 296 ILE A CA 1
ATOM 2238 C C . ILE A 1 296 ? -6.265 -12.419 -22.635 1.00 98.50 296 ILE A C 1
ATOM 2240 O O . ILE A 1 296 ? -6.371 -11.770 -23.680 1.00 98.50 296 ILE A O 1
ATOM 2244 N N . LYS A 1 297 ? -6.486 -11.888 -21.422 1.00 98.12 297 LYS A N 1
ATOM 2245 C CA . LYS A 1 297 ? -6.871 -10.485 -21.195 1.00 98.12 297 LYS A CA 1
ATOM 2246 C C . LYS A 1 297 ? -5.826 -9.518 -21.757 1.00 98.12 297 LYS A C 1
ATOM 2248 O O . LYS A 1 297 ? -6.188 -8.651 -22.551 1.00 98.12 297 LYS A O 1
ATOM 2253 N N . VAL A 1 298 ? -4.547 -9.691 -21.421 1.00 98.12 298 VAL A N 1
ATOM 2254 C CA . VAL A 1 298 ? -3.464 -8.830 -21.924 1.00 98.12 298 VAL A CA 1
ATOM 2255 C C . VAL A 1 298 ? -3.359 -8.922 -23.442 1.00 98.12 298 VAL A C 1
ATOM 2257 O O . VAL A 1 298 ? -3.341 -7.897 -24.114 1.00 98.12 298 VAL A O 1
ATOM 2260 N N . ALA A 1 299 ? -3.362 -10.127 -24.019 1.00 96.94 299 ALA A N 1
ATOM 2261 C CA . ALA A 1 299 ? -3.301 -10.276 -25.471 1.00 96.94 299 ALA A CA 1
ATOM 2262 C C . ALA A 1 299 ? -4.467 -9.579 -26.183 1.00 96.94 299 ALA A C 1
ATOM 2264 O O . ALA A 1 299 ? -4.287 -8.973 -27.237 1.00 96.94 299 ALA A O 1
ATOM 2265 N N . HIS A 1 300 ? -5.668 -9.652 -25.604 1.00 95.50 300 HIS A N 1
ATOM 2266 C CA . HIS A 1 300 ? -6.823 -8.918 -26.100 1.00 95.50 300 HIS A CA 1
ATOM 2267 C C . HIS A 1 300 ? -6.608 -7.400 -26.035 1.00 95.50 300 HIS A C 1
ATOM 2269 O O . HIS A 1 300 ? -6.856 -6.726 -27.033 1.00 95.50 300 HIS A O 1
ATOM 2275 N N . ARG A 1 301 ? -6.104 -6.863 -24.914 1.00 94.88 301 ARG A N 1
ATOM 2276 C CA . ARG A 1 301 ? -5.777 -5.431 -24.784 1.00 94.88 301 ARG A CA 1
ATOM 2277 C C . ARG A 1 301 ? -4.717 -4.998 -25.799 1.00 94.88 301 ARG A C 1
ATOM 2279 O O . ARG A 1 301 ? -4.939 -4.022 -26.506 1.00 94.88 301 ARG A O 1
ATOM 2286 N N . MET A 1 302 ? -3.635 -5.763 -25.951 1.00 93.12 302 MET A N 1
ATOM 2287 C CA . MET A 1 302 ? -2.580 -5.502 -26.938 1.00 93.12 302 MET A CA 1
ATOM 2288 C C . MET A 1 302 ? -3.133 -5.462 -28.367 1.00 93.12 302 MET A C 1
ATOM 2290 O O . MET A 1 302 ? -2.852 -4.521 -29.104 1.00 93.12 302 MET A O 1
ATOM 2294 N N . ARG A 1 303 ? -3.979 -6.428 -28.757 1.00 90.12 303 ARG A N 1
ATOM 2295 C CA . ARG A 1 303 ? -4.652 -6.392 -30.067 1.00 90.12 303 ARG A CA 1
ATOM 2296 C C . ARG A 1 303 ? -5.571 -5.181 -30.212 1.00 90.12 303 ARG A C 1
ATOM 2298 O O . ARG A 1 303 ? -5.550 -4.558 -31.262 1.00 90.12 303 ARG A O 1
ATOM 2305 N N . GLY A 1 304 ? -6.353 -4.847 -29.186 1.00 89.44 304 GLY A N 1
ATOM 2306 C CA . GLY A 1 304 ? -7.245 -3.684 -29.216 1.00 89.44 304 GLY A CA 1
ATOM 2307 C C . GLY A 1 304 ? -6.498 -2.357 -29.379 1.00 89.44 304 GLY A C 1
ATOM 2308 O O . GLY A 1 304 ? -6.997 -1.457 -30.045 1.00 89.44 304 GLY A O 1
ATOM 2309 N N . LEU A 1 305 ? -5.290 -2.254 -28.817 1.00 88.62 305 LEU A N 1
ATOM 2310 C CA . LEU A 1 305 ? -4.423 -1.081 -28.954 1.00 88.62 305 LEU A CA 1
ATOM 2311 C C . LEU A 1 305 ? -3.741 -1.004 -30.331 1.00 88.62 305 LEU A C 1
ATOM 2313 O O . LEU A 1 305 ? -3.629 0.084 -30.882 1.00 88.62 305 LEU A O 1
ATOM 2317 N N . LEU A 1 306 ? -3.290 -2.137 -30.880 1.00 85.75 306 LEU A N 1
ATOM 2318 C CA . LEU A 1 306 ? -2.460 -2.192 -32.098 1.00 85.75 306 LEU A CA 1
ATOM 2319 C C . LEU A 1 306 ? -3.254 -2.395 -33.399 1.00 85.75 306 LEU A C 1
ATOM 2321 O O . LEU A 1 306 ? -2.771 -2.074 -34.481 1.00 85.75 306 LEU A O 1
ATOM 2325 N N . HIS A 1 307 ? -4.458 -2.960 -33.314 1.00 79.06 307 HIS A N 1
ATOM 2326 C CA . HIS A 1 307 ? -5.316 -3.292 -34.457 1.00 79.06 307 HIS A CA 1
ATOM 2327 C C . HIS A 1 307 ? -6.704 -2.667 -34.315 1.00 79.06 307 HIS A C 1
ATOM 2329 O O . HIS A 1 307 ? -7.721 -3.316 -34.554 1.00 79.06 307 HIS A O 1
ATOM 2335 N N . SER A 1 308 ? -6.754 -1.407 -33.887 1.00 74.25 308 SER A N 1
ATOM 2336 C CA . SER A 1 308 ? -7.999 -0.646 -33.910 1.00 74.25 308 SER A CA 1
ATOM 2337 C C . SER A 1 308 ? -8.479 -0.495 -35.356 1.00 74.25 308 SER A C 1
ATOM 2339 O O . SER A 1 308 ? -7.774 0.080 -36.182 1.00 74.25 308 SER A O 1
ATOM 2341 N N . GLU A 1 309 ? -9.683 -0.983 -35.662 1.00 73.44 309 GLU A N 1
ATOM 2342 C CA . GLU A 1 309 ? -10.308 -0.789 -36.981 1.00 73.44 309 GLU A CA 1
ATOM 2343 C C . GLU A 1 309 ? -10.607 0.694 -37.253 1.00 73.44 309 GLU A C 1
ATOM 2345 O O . GLU A 1 309 ? -10.582 1.138 -38.397 1.00 73.44 309 GLU A O 1
ATOM 2350 N N . THR A 1 310 ? -10.842 1.477 -36.196 1.00 76.44 310 THR A N 1
ATOM 2351 C CA . THR A 1 310 ? -11.107 2.920 -36.282 1.00 76.44 310 THR A CA 1
ATOM 2352 C C . THR A 1 310 ? -9.827 3.739 -36.466 1.00 76.44 310 THR A C 1
ATOM 2354 O O . THR A 1 310 ? -9.852 4.791 -37.098 1.00 76.44 310 THR A O 1
ATOM 2357 N N . TYR A 1 311 ? -8.712 3.277 -35.893 1.00 74.31 311 TYR A N 1
ATOM 2358 C CA . TYR A 1 311 ? -7.429 3.986 -35.866 1.00 74.31 311 TYR A CA 1
ATOM 2359 C C . TYR A 1 311 ? -6.281 3.012 -36.155 1.00 74.31 311 TYR A C 1
ATOM 2361 O O . TYR A 1 311 ? -5.504 2.670 -35.263 1.00 74.31 311 TYR A O 1
ATOM 2369 N N . SER A 1 312 ? -6.196 2.529 -37.394 1.00 74.94 312 SER A N 1
ATOM 2370 C CA . SER A 1 312 ? -5.144 1.600 -37.816 1.00 74.94 312 SER A CA 1
ATOM 2371 C C . SER A 1 312 ? -3.760 2.253 -37.757 1.00 74.94 312 SER A C 1
ATOM 2373 O O . SER A 1 312 ? -3.595 3.389 -38.204 1.00 74.94 312 SER A O 1
ATOM 2375 N N . SER A 1 313 ? -2.752 1.527 -37.270 1.00 77.88 313 SER A N 1
ATOM 2376 C CA . SER A 1 313 ? -1.370 2.015 -37.247 1.00 77.88 313 SER A CA 1
ATOM 2377 C C . SER A 1 313 ? -0.713 1.926 -38.628 1.00 77.88 313 SER A C 1
ATOM 2379 O O . SER A 1 313 ? -0.471 0.834 -39.148 1.00 77.88 313 SER A O 1
ATOM 2381 N N . GLU A 1 314 ? -0.355 3.081 -39.196 1.00 82.06 314 GLU A N 1
ATOM 2382 C CA . GLU A 1 314 ? 0.447 3.167 -40.425 1.00 82.06 314 GLU A CA 1
ATOM 2383 C C . GLU A 1 314 ? 1.834 2.535 -40.251 1.00 82.06 314 GLU A C 1
ATOM 2385 O O . GLU A 1 314 ? 2.383 1.969 -41.196 1.00 82.06 314 GLU A O 1
ATOM 2390 N N . VAL A 1 315 ? 2.394 2.595 -39.036 1.00 80.31 315 VAL A N 1
ATOM 2391 C CA . VAL A 1 315 ? 3.689 1.986 -38.722 1.00 80.31 315 VAL A CA 1
ATOM 2392 C C . VAL A 1 315 ? 3.568 0.470 -38.810 1.00 80.31 315 VAL A C 1
ATOM 2394 O O . VAL A 1 315 ? 4.283 -0.121 -39.610 1.00 80.31 315 VAL A O 1
ATOM 2397 N N . SER A 1 316 ? 2.616 -0.142 -38.101 1.00 77.31 316 SER A N 1
ATOM 2398 C CA . SER A 1 316 ? 2.326 -1.583 -38.169 1.00 77.31 316 SER A CA 1
ATOM 2399 C C . SER A 1 316 ? 2.091 -2.079 -39.605 1.00 77.31 316 SER A C 1
ATOM 2401 O O . SER A 1 316 ? 2.669 -3.088 -40.019 1.00 77.31 316 SER A O 1
ATOM 2403 N N . GLU A 1 317 ? 1.314 -1.340 -40.409 1.00 78.44 317 GLU A N 1
ATOM 2404 C CA . GLU A 1 317 ? 1.094 -1.687 -41.820 1.00 78.44 317 GLU A CA 1
ATOM 2405 C C . GLU A 1 317 ? 2.374 -1.561 -42.669 1.00 78.44 317 GLU A C 1
ATOM 2407 O O . GLU A 1 317 ? 2.626 -2.417 -43.520 1.00 78.44 317 GLU A O 1
ATOM 2412 N N . SER A 1 318 ? 3.237 -0.569 -42.406 1.00 79.81 318 SER A N 1
ATOM 2413 C CA . SER A 1 318 ? 4.472 -0.332 -43.178 1.00 79.81 318 SER A CA 1
ATOM 2414 C C . SER A 1 318 ? 5.462 -1.503 -43.165 1.00 79.81 318 SER A C 1
ATOM 2416 O O . SER A 1 318 ? 6.257 -1.655 -44.095 1.00 79.81 318 SER A O 1
ATOM 2418 N N . HIS A 1 319 ? 5.422 -2.352 -42.133 1.00 73.50 319 HIS A N 1
ATOM 2419 C CA . HIS A 1 319 ? 6.302 -3.517 -41.988 1.00 73.50 319 HIS A CA 1
ATOM 2420 C C . HIS A 1 319 ? 5.539 -4.835 -41.836 1.00 73.50 319 HIS A C 1
ATOM 2422 O O . HIS A 1 319 ? 6.125 -5.845 -41.436 1.00 73.50 319 HIS A O 1
ATOM 2428 N N . ARG A 1 320 ? 4.257 -4.868 -42.220 1.00 72.19 320 ARG A N 1
ATOM 2429 C CA . ARG A 1 320 ? 3.399 -6.061 -42.138 1.00 72.19 320 ARG A CA 1
ATOM 2430 C C . ARG A 1 320 ? 3.990 -7.296 -42.825 1.00 72.19 320 ARG A C 1
ATOM 2432 O O . ARG A 1 320 ? 3.829 -8.410 -42.328 1.00 72.19 320 ARG A O 1
ATOM 2439 N N . PHE A 1 321 ? 4.696 -7.091 -43.938 1.00 73.50 321 PHE A N 1
ATOM 2440 C CA . PHE A 1 321 ? 5.376 -8.131 -44.723 1.00 73.50 321 PHE A CA 1
ATOM 2441 C C . PHE A 1 321 ? 6.908 -8.067 -44.608 1.00 73.50 321 PHE A C 1
ATOM 2443 O O . PHE A 1 321 ? 7.614 -8.476 -45.526 1.00 73.50 321 PHE A O 1
ATOM 2450 N N . CYS A 1 322 ? 7.449 -7.518 -43.515 1.00 70.19 322 CYS A N 1
ATOM 2451 C CA . CYS A 1 322 ? 8.899 -7.471 -43.338 1.00 70.19 322 CYS A CA 1
ATOM 2452 C C . CYS A 1 322 ? 9.500 -8.868 -43.103 1.00 70.19 322 CYS A C 1
ATOM 2454 O O . CYS A 1 322 ? 8.830 -9.798 -42.656 1.00 70.19 322 CYS A O 1
ATOM 2456 N N . ASN A 1 323 ? 10.808 -8.998 -43.336 1.00 71.94 323 ASN A N 1
ATOM 2457 C CA . ASN A 1 323 ? 11.539 -10.263 -43.190 1.00 71.94 323 ASN A CA 1
ATOM 2458 C C . ASN A 1 323 ? 11.752 -10.691 -41.719 1.00 71.94 323 ASN A C 1
ATOM 2460 O O . ASN A 1 323 ? 12.473 -11.654 -41.454 1.00 71.94 323 ASN A O 1
ATOM 2464 N N . ARG A 1 324 ? 11.177 -9.974 -40.739 1.00 68.38 324 ARG A N 1
ATOM 2465 C CA . ARG A 1 324 ? 11.368 -10.262 -39.314 1.00 68.38 324 ARG A CA 1
ATOM 2466 C C . ARG A 1 324 ? 10.566 -11.502 -38.920 1.00 68.38 324 ARG A C 1
ATOM 2468 O O . ARG A 1 324 ? 9.339 -11.489 -38.896 1.00 68.38 324 ARG A O 1
ATOM 2475 N N . VAL A 1 325 ? 11.281 -12.570 -38.571 1.00 71.31 325 VAL A N 1
ATOM 2476 C CA . VAL A 1 325 ? 10.677 -13.864 -38.213 1.00 71.31 325 VAL A CA 1
ATOM 2477 C C . VAL A 1 325 ? 10.100 -13.846 -36.793 1.00 71.31 325 VAL A C 1
ATOM 2479 O O . VAL A 1 325 ? 9.021 -14.388 -36.561 1.00 71.31 325 VAL A O 1
ATOM 2482 N N . GLN A 1 326 ? 10.801 -13.228 -35.836 1.00 74.50 326 GLN A N 1
ATOM 2483 C CA . GLN A 1 326 ? 10.367 -13.112 -34.440 1.00 74.50 326 GLN A CA 1
ATOM 2484 C C . GLN A 1 326 ? 10.883 -11.818 -33.806 1.00 74.50 326 GLN A C 1
ATOM 2486 O O . GLN A 1 326 ? 12.001 -11.392 -34.088 1.00 74.50 326 GLN A O 1
ATOM 2491 N N . ASP A 1 327 ? 10.097 -11.248 -32.893 1.00 85.88 327 ASP A N 1
ATOM 2492 C CA . ASP A 1 327 ? 10.588 -10.234 -31.961 1.00 85.88 327 ASP A CA 1
ATOM 2493 C C . ASP A 1 327 ? 11.198 -10.863 -30.706 1.00 85.88 327 ASP A C 1
ATOM 2495 O O . ASP A 1 327 ? 10.929 -12.020 -30.344 1.00 85.88 327 ASP A O 1
ATOM 2499 N N . ALA A 1 328 ? 11.975 -10.039 -30.008 1.00 86.44 328 ALA A N 1
ATOM 2500 C CA . ALA A 1 328 ? 12.491 -10.328 -28.684 1.00 86.44 328 ALA A CA 1
ATOM 2501 C C . ALA A 1 328 ? 11.384 -10.600 -27.658 1.00 86.44 328 ALA A C 1
ATOM 2503 O O . ALA A 1 328 ? 10.252 -10.123 -27.774 1.00 86.44 328 ALA A O 1
ATOM 2504 N N . TYR A 1 329 ? 11.739 -11.328 -26.600 1.00 91.12 329 TYR A N 1
ATOM 2505 C CA . TYR A 1 329 ? 10.780 -11.787 -25.593 1.00 91.12 329 TYR A CA 1
ATOM 2506 C C . TYR A 1 329 ? 10.085 -10.637 -24.864 1.00 91.12 329 TYR A C 1
ATOM 2508 O O . TYR A 1 329 ? 8.901 -10.733 -24.571 1.00 91.12 329 TYR A O 1
ATOM 2516 N N . THR A 1 330 ? 10.763 -9.512 -24.649 1.00 89.00 330 THR A N 1
ATOM 2517 C CA . THR A 1 330 ? 10.193 -8.352 -23.942 1.00 89.00 330 THR A CA 1
ATOM 2518 C C . THR A 1 330 ? 9.055 -7.663 -24.706 1.00 89.00 330 THR A C 1
ATOM 2520 O O . THR A 1 330 ? 8.293 -6.892 -24.121 1.00 89.00 330 THR A O 1
ATOM 2523 N N . LEU A 1 331 ? 8.917 -7.978 -25.999 1.00 90.19 331 LEU A N 1
ATOM 2524 C CA . LEU A 1 331 ? 7.805 -7.590 -26.864 1.00 90.19 331 LEU A CA 1
ATOM 2525 C C . LEU A 1 331 ? 6.843 -8.770 -27.061 1.00 90.19 331 LEU A C 1
ATOM 2527 O O . LEU A 1 331 ? 5.662 -8.696 -26.728 1.00 90.19 331 LEU A O 1
ATOM 2531 N N . ARG A 1 332 ? 7.368 -9.898 -27.551 1.00 93.94 332 ARG A N 1
ATOM 2532 C CA . ARG A 1 332 ? 6.583 -11.069 -27.959 1.00 93.94 332 ARG A CA 1
ATOM 2533 C C . ARG A 1 332 ? 5.926 -11.812 -26.797 1.00 93.94 332 ARG A C 1
ATOM 2535 O O . ARG A 1 332 ? 4.825 -12.328 -26.958 1.00 93.94 332 ARG A O 1
ATOM 2542 N N . CYS A 1 333 ? 6.591 -11.875 -25.645 1.00 96.19 333 CYS A N 1
ATOM 2543 C 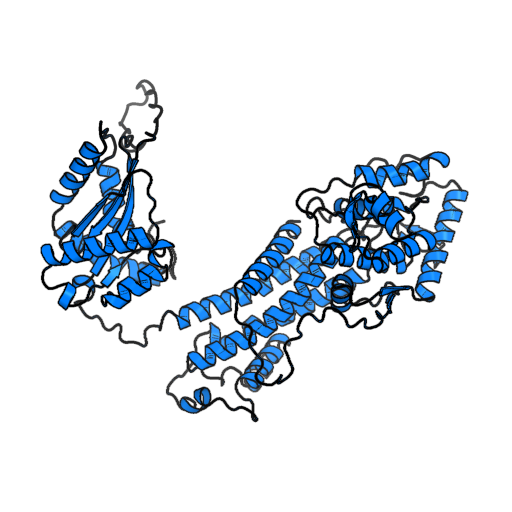CA . CYS A 1 333 ? 6.109 -12.572 -24.452 1.00 96.19 333 CYS A CA 1
ATOM 2544 C C . CYS A 1 333 ? 5.325 -11.652 -23.498 1.00 96.19 333 CYS A C 1
ATOM 2546 O O . CYS A 1 333 ? 5.055 -12.042 -22.362 1.00 96.19 333 CYS A O 1
ATOM 2548 N N . CYS A 1 334 ? 4.965 -10.435 -23.931 1.00 96.31 334 CYS A N 1
ATOM 2549 C CA . CYS A 1 334 ? 4.240 -9.469 -23.105 1.00 96.31 334 CYS A CA 1
ATOM 2550 C C . CYS A 1 334 ? 2.941 -10.053 -22.509 1.00 96.31 334 CYS A C 1
ATOM 2552 O O . CYS A 1 334 ? 2.806 -9.993 -21.288 1.00 96.31 334 CYS A O 1
ATOM 2554 N N . PRO A 1 335 ? 2.051 -10.734 -23.267 1.00 98.06 335 PRO A N 1
ATOM 2555 C CA . PRO A 1 335 ? 0.863 -11.350 -22.679 1.00 98.06 335 PRO A CA 1
ATOM 2556 C C . PRO A 1 335 ? 1.154 -12.403 -21.616 1.00 98.06 335 PRO A C 1
ATOM 2558 O O . PRO A 1 335 ? 0.402 -12.525 -20.661 1.00 98.06 335 PRO A O 1
ATOM 2561 N N . GLN A 1 336 ? 2.220 -13.183 -21.770 1.00 98.38 336 GLN A N 1
ATOM 2562 C CA . GLN A 1 336 ? 2.577 -14.248 -20.837 1.00 98.38 336 GLN A CA 1
ATOM 2563 C C . GLN A 1 336 ? 3.073 -13.665 -19.511 1.00 98.38 336 GLN A C 1
ATOM 2565 O O . GLN A 1 336 ? 2.666 -14.141 -18.455 1.00 98.38 336 GLN A O 1
ATOM 2570 N N . VAL A 1 337 ? 3.920 -12.631 -19.570 1.00 97.81 337 VAL A N 1
ATOM 2571 C CA . VAL A 1 337 ? 4.513 -12.016 -18.374 1.00 97.81 337 VAL A CA 1
ATOM 2572 C C . VAL A 1 337 ? 3.537 -11.054 -17.702 1.00 97.81 337 VAL A C 1
ATOM 2574 O O . VAL A 1 337 ? 3.259 -11.202 -16.522 1.00 97.81 337 VAL A O 1
ATOM 2577 N N . HIS A 1 338 ? 2.930 -10.122 -18.438 1.00 98.38 338 HIS A N 1
ATOM 2578 C CA . HIS A 1 338 ? 1.932 -9.218 -17.853 1.00 98.38 338 HIS A CA 1
ATOM 2579 C C . HIS A 1 338 ? 0.661 -9.986 -17.439 1.00 98.38 338 HIS A C 1
ATOM 2581 O O . HIS A 1 338 ? -0.027 -9.603 -16.498 1.00 98.38 338 HIS A O 1
ATOM 2587 N N . GLY A 1 339 ? 0.353 -11.104 -18.105 1.00 98.50 339 GLY A N 1
ATOM 2588 C CA . GLY A 1 339 ? -0.824 -11.911 -17.801 1.00 98.50 339 GLY A CA 1
ATOM 2589 C C . GLY A 1 339 ? -0.785 -12.550 -16.416 1.00 98.50 339 GLY A C 1
ATOM 2590 O O . GLY A 1 339 ? -1.794 -12.526 -15.719 1.00 98.50 339 GLY A O 1
ATOM 2591 N N . ILE A 1 340 ? 0.365 -13.078 -15.981 1.00 98.31 340 ILE A N 1
ATOM 2592 C CA . ILE A 1 340 ? 0.482 -13.612 -14.614 1.00 98.31 340 ILE A CA 1
ATOM 2593 C C . ILE A 1 340 ? 0.416 -12.497 -13.560 1.00 98.31 340 ILE A C 1
ATOM 2595 O O . ILE A 1 340 ? -0.044 -12.741 -12.445 1.00 98.31 340 ILE A O 1
ATOM 2599 N N . VAL A 1 341 ? 0.790 -11.263 -13.916 1.00 98.25 341 VAL A N 1
ATOM 2600 C CA . VAL A 1 341 ? 0.596 -10.094 -13.047 1.00 98.25 341 VAL A CA 1
ATOM 2601 C C . VAL A 1 341 ? -0.891 -9.801 -12.869 1.00 98.25 341 VAL A C 1
ATOM 2603 O O . VAL A 1 341 ? -1.346 -9.741 -11.732 1.00 98.25 341 VAL A O 1
ATOM 2606 N N . ASP A 1 342 ? -1.667 -9.727 -13.956 1.00 98.19 342 ASP A N 1
ATOM 2607 C CA . ASP A 1 342 ? -3.132 -9.572 -13.906 1.00 98.19 342 ASP A CA 1
ATOM 2608 C C . ASP A 1 342 ? -3.803 -10.674 -13.059 1.00 98.19 342 ASP A C 1
ATOM 2610 O O . ASP A 1 342 ? -4.666 -10.382 -12.230 1.00 98.19 342 ASP A O 1
ATOM 2614 N N . ASP A 1 343 ? -3.400 -11.938 -13.238 1.00 98.69 343 ASP A N 1
ATOM 2615 C CA . ASP A 1 343 ? -3.937 -13.064 -12.459 1.00 98.69 343 ASP A CA 1
ATOM 2616 C C . ASP A 1 343 ? -3.554 -12.965 -10.967 1.00 98.69 343 ASP A C 1
ATOM 2618 O O . ASP A 1 343 ? -4.364 -13.285 -10.093 1.00 98.69 343 ASP A O 1
ATOM 2622 N N . THR A 1 344 ? -2.347 -12.479 -10.655 1.00 98.56 344 THR A N 1
ATOM 2623 C CA . THR A 1 344 ? -1.902 -12.270 -9.268 1.00 98.56 344 THR A CA 1
ATOM 2624 C C . THR A 1 344 ? -2.653 -11.116 -8.606 1.00 98.56 344 THR A C 1
ATOM 2626 O O . THR A 1 344 ? -3.065 -11.244 -7.456 1.00 98.56 344 THR A O 1
ATOM 2629 N N . LEU A 1 345 ? -2.894 -10.011 -9.318 1.00 98.25 345 LEU A N 1
ATOM 2630 C CA . LEU A 1 345 ? -3.674 -8.885 -8.795 1.00 98.25 345 LEU A CA 1
ATOM 2631 C C . LEU A 1 345 ? -5.123 -9.287 -8.492 1.00 98.25 345 LEU A C 1
ATOM 2633 O O . LEU A 1 345 ? -5.648 -8.899 -7.453 1.00 98.25 345 LEU A O 1
ATOM 2637 N N . GLU A 1 346 ? -5.741 -10.132 -9.320 1.00 98.31 346 GLU A N 1
ATOM 2638 C CA . GLU A 1 346 ? -7.075 -10.690 -9.048 1.00 98.31 346 GLU A CA 1
ATOM 2639 C C . GLU A 1 346 ? -7.088 -11.573 -7.784 1.00 98.31 346 GLU A C 1
ATOM 2641 O O . GLU A 1 346 ? -7.992 -11.487 -6.944 1.00 98.31 346 GLU A O 1
ATOM 2646 N N . PHE A 1 347 ? -6.057 -12.404 -7.605 1.00 98.44 347 PHE A N 1
ATOM 2647 C CA . PHE A 1 347 ? -5.884 -13.189 -6.383 1.00 98.44 347 PHE A CA 1
ATOM 2648 C C . PHE A 1 347 ? -5.757 -12.284 -5.145 1.00 98.44 347 PHE A C 1
ATOM 2650 O O . PHE A 1 347 ? -6.449 -12.492 -4.145 1.00 98.44 347 PHE A O 1
ATOM 2657 N N . VAL A 1 348 ? -4.935 -11.236 -5.223 1.00 98.31 348 VAL A N 1
ATOM 2658 C CA . VAL A 1 348 ? -4.751 -10.261 -4.137 1.00 98.31 348 VAL A CA 1
ATOM 2659 C C . VAL A 1 348 ? -6.044 -9.507 -3.849 1.00 98.31 348 VAL A C 1
ATOM 2661 O O . VAL A 1 348 ? -6.419 -9.372 -2.684 1.00 98.31 348 VAL A O 1
ATOM 2664 N N . ARG A 1 349 ? -6.774 -9.088 -4.887 1.00 98.38 349 ARG A N 1
ATOM 2665 C CA . ARG A 1 349 ? -8.094 -8.458 -4.773 1.00 98.38 349 ARG A CA 1
ATOM 2666 C C . ARG A 1 349 ? -9.073 -9.329 -4.006 1.00 98.38 349 ARG A C 1
ATOM 2668 O O . ARG A 1 349 ? -9.794 -8.803 -3.162 1.00 98.38 349 ARG A O 1
ATOM 2675 N N . THR A 1 350 ? -9.067 -10.637 -4.240 1.00 98.31 350 THR A N 1
ATOM 2676 C CA . THR A 1 350 ? -9.925 -11.581 -3.509 1.00 98.31 350 THR A CA 1
ATOM 2677 C C . THR A 1 350 ? -9.615 -11.570 -2.007 1.00 98.31 350 THR A C 1
ATOM 2679 O O . THR A 1 350 ? -10.528 -11.444 -1.187 1.00 98.31 350 THR A O 1
ATOM 2682 N N . ILE A 1 351 ? -8.332 -11.640 -1.634 1.00 98.56 351 ILE A N 1
ATOM 2683 C CA . ILE A 1 351 ? -7.908 -11.629 -0.226 1.00 98.56 351 ILE A CA 1
ATOM 2684 C C . ILE A 1 351 ? -8.205 -10.279 0.433 1.00 98.56 351 ILE A C 1
ATOM 2686 O O . ILE A 1 351 ? -8.842 -10.238 1.482 1.00 98.56 351 ILE A O 1
ATOM 2690 N N . ILE A 1 352 ? -7.807 -9.172 -0.198 1.00 98.12 352 ILE A N 1
ATOM 2691 C CA . ILE A 1 352 ? -7.992 -7.825 0.355 1.00 98.12 352 ILE A CA 1
ATOM 2692 C C . ILE A 1 352 ? -9.477 -7.470 0.476 1.00 98.12 352 ILE A C 1
ATOM 2694 O O . ILE A 1 352 ? -9.872 -6.928 1.501 1.00 98.12 352 ILE A O 1
ATOM 2698 N N . SER A 1 353 ? -10.320 -7.823 -0.501 1.00 97.94 353 SER A N 1
ATOM 2699 C CA . SER A 1 353 ? -11.770 -7.563 -0.421 1.00 97.94 353 SER A CA 1
ATOM 2700 C C . SER A 1 353 ? -12.445 -8.367 0.695 1.00 97.94 353 SER A C 1
ATOM 2702 O O . SER A 1 353 ? -13.398 -7.889 1.311 1.00 97.94 353 SER A O 1
ATOM 2704 N N . THR A 1 354 ? -11.936 -9.570 0.981 1.00 98.56 354 THR A N 1
ATOM 2705 C CA . THR A 1 354 ? -12.399 -10.384 2.114 1.00 98.56 354 THR A CA 1
ATOM 2706 C C . THR A 1 354 ? -11.981 -9.749 3.439 1.00 98.56 354 THR A C 1
ATOM 2708 O O . THR A 1 354 ? -12.814 -9.558 4.324 1.00 98.56 354 THR A O 1
ATOM 2711 N N . GLU A 1 355 ? -10.709 -9.370 3.571 1.00 98.06 355 GLU A N 1
ATOM 2712 C CA . GLU A 1 355 ? -10.161 -8.739 4.778 1.00 98.06 355 GLU A CA 1
ATOM 2713 C C . GLU A 1 355 ? -10.859 -7.401 5.090 1.00 98.06 355 GLU A C 1
ATOM 2715 O O . GLU A 1 355 ? -11.240 -7.141 6.230 1.00 98.06 355 GLU A O 1
ATOM 2720 N N . LEU A 1 356 ? -11.126 -6.595 4.054 1.00 96.75 356 LEU A N 1
ATOM 2721 C CA . LEU A 1 356 ? -11.825 -5.304 4.111 1.00 96.75 356 LEU A CA 1
ATOM 2722 C C . LEU A 1 356 ? -13.218 -5.388 4.766 1.00 96.75 356 LEU A C 1
ATOM 2724 O O . LEU A 1 356 ? -13.678 -4.423 5.379 1.00 96.75 356 LEU A O 1
ATOM 2728 N N . ASN A 1 357 ? -13.870 -6.548 4.661 1.00 98.19 357 ASN A N 1
ATOM 2729 C CA . ASN A 1 357 ? -15.221 -6.810 5.164 1.00 98.19 357 ASN A CA 1
ATOM 2730 C C . ASN A 1 357 ? -15.244 -7.888 6.269 1.00 98.19 357 ASN A C 1
ATOM 2732 O O . ASN A 1 357 ? -16.289 -8.471 6.587 1.00 98.19 357 ASN A O 1
ATOM 2736 N N . SER A 1 358 ? -14.086 -8.177 6.869 1.00 97.88 358 SER A N 1
ATOM 2737 C CA . SER A 1 358 ? -13.937 -9.165 7.939 1.00 97.88 358 SER A CA 1
ATOM 2738 C C . SER A 1 358 ? -14.068 -8.545 9.331 1.00 97.88 358 SER A C 1
ATOM 2740 O O . SER A 1 358 ? -13.695 -7.400 9.576 1.00 97.88 358 SER A O 1
ATOM 2742 N N . ALA A 1 359 ? -14.577 -9.329 10.286 1.00 96.62 359 ALA A N 1
ATOM 2743 C CA . ALA A 1 359 ? -14.524 -8.967 11.699 1.00 96.62 359 ALA A CA 1
ATOM 2744 C C . ALA A 1 359 ? -13.180 -9.402 12.293 1.00 96.62 359 ALA A C 1
ATOM 2746 O O . ALA A 1 359 ? -12.951 -10.592 12.523 1.00 96.62 359 ALA A O 1
ATOM 2747 N N . THR A 1 360 ? -12.306 -8.432 12.553 1.00 95.38 360 THR A N 1
ATOM 2748 C CA . THR A 1 360 ? -10.914 -8.676 12.971 1.00 95.38 360 THR A CA 1
ATOM 2749 C C . THR A 1 360 ? -10.647 -8.312 14.435 1.00 95.38 360 THR A C 1
ATOM 2751 O O . THR A 1 360 ? -9.499 -8.155 14.836 1.00 95.38 360 THR A O 1
ATOM 2754 N N . ASP A 1 361 ? -11.696 -8.074 15.220 1.00 91.25 361 ASP A N 1
ATOM 2755 C CA . ASP A 1 361 ? -11.593 -7.696 16.631 1.00 91.25 361 ASP A CA 1
ATOM 2756 C C . ASP A 1 361 ? -11.312 -8.925 17.519 1.00 91.25 361 ASP A C 1
ATOM 2758 O O . ASP A 1 361 ? -11.458 -10.074 17.097 1.00 91.25 361 ASP A O 1
ATOM 2762 N N . ASN A 1 362 ? -10.918 -8.696 18.771 1.00 91.31 362 ASN A N 1
ATOM 2763 C CA . ASN A 1 362 ? -10.861 -9.728 19.797 1.00 91.31 362 ASN A CA 1
ATOM 2764 C C . ASN A 1 362 ? -11.052 -9.143 21.215 1.00 91.31 362 ASN A C 1
ATOM 2766 O O . ASN A 1 362 ? -10.367 -8.177 21.569 1.00 91.31 362 ASN A O 1
ATOM 2770 N N . PRO A 1 363 ? -11.904 -9.760 22.059 1.00 92.00 363 PRO A N 1
ATOM 2771 C CA . PRO A 1 363 ? -12.718 -10.938 21.756 1.00 92.00 363 PRO A CA 1
ATOM 2772 C C . PRO A 1 363 ? -13.929 -10.605 20.882 1.00 92.00 363 PRO A C 1
ATOM 2774 O O . PRO A 1 363 ? -14.414 -9.469 20.862 1.00 92.00 363 PRO A O 1
ATOM 2777 N N . MET A 1 364 ? -14.403 -11.626 20.179 1.00 95.38 364 MET A N 1
ATOM 2778 C CA . MET A 1 364 ? -15.547 -11.573 19.278 1.00 95.38 364 MET A CA 1
ATOM 2779 C C . MET A 1 364 ? -16.852 -11.724 20.058 1.00 95.38 364 MET A C 1
ATOM 2781 O O . MET A 1 364 ? -16.942 -12.556 20.959 1.00 95.38 364 MET A O 1
ATOM 2785 N N . VAL A 1 365 ? -17.859 -10.926 19.710 1.00 96.44 365 VAL A N 1
ATOM 2786 C CA . VAL A 1 365 ? -19.177 -10.903 20.358 1.00 96.44 365 VAL A CA 1
ATOM 2787 C C . VAL A 1 365 ? -20.204 -11.556 19.439 1.00 96.44 365 VAL A C 1
ATOM 2789 O O . VAL A 1 365 ? -20.641 -10.953 18.463 1.00 96.44 365 VAL A O 1
ATOM 2792 N N . PHE A 1 366 ? -20.614 -12.779 19.761 1.00 96.81 366 PHE A N 1
ATOM 2793 C CA . PHE A 1 366 ? -21.624 -13.534 19.022 1.00 96.81 366 PHE A CA 1
ATOM 2794 C C . PHE A 1 366 ? -22.975 -13.403 19.718 1.00 96.81 366 PHE A C 1
ATOM 2796 O O . PHE A 1 366 ? -23.412 -14.284 20.458 1.00 96.81 366 PHE A O 1
ATOM 2803 N N . ALA A 1 367 ? -23.640 -12.271 19.483 1.00 95.06 367 ALA A N 1
ATOM 2804 C CA . ALA A 1 367 ? -24.875 -11.921 20.180 1.00 95.06 367 ALA A CA 1
ATOM 2805 C C . ALA A 1 367 ? -26.017 -12.929 19.960 1.00 95.06 367 ALA A C 1
ATOM 2807 O O . ALA A 1 367 ? -26.804 -13.165 20.870 1.00 95.06 367 ALA A O 1
ATOM 2808 N N . ASP A 1 368 ? -26.085 -13.553 18.780 1.00 94.50 368 ASP A N 1
ATOM 2809 C CA . ASP A 1 368 ? -27.063 -14.608 18.470 1.00 94.50 368 ASP A CA 1
ATOM 2810 C C . ASP A 1 368 ? -26.869 -15.874 19.310 1.00 94.50 368 ASP A C 1
ATOM 2812 O O . ASP A 1 368 ? -27.835 -16.576 19.591 1.00 94.50 368 ASP A O 1
ATOM 2816 N N . MET A 1 369 ? -25.631 -16.134 19.736 1.00 94.81 369 MET A N 1
ATOM 2817 C CA . MET A 1 369 ? -25.260 -17.287 20.558 1.00 94.81 369 MET A CA 1
ATOM 2818 C C . MET A 1 369 ? -25.128 -16.927 22.042 1.00 94.81 369 MET A C 1
ATOM 2820 O O . MET A 1 369 ? -24.841 -17.798 22.853 1.00 94.81 369 MET A O 1
ATOM 2824 N N . ALA A 1 370 ? -25.329 -15.655 22.410 1.00 92.38 370 ALA A N 1
ATOM 2825 C CA . ALA A 1 370 ? -25.063 -15.127 23.750 1.00 92.38 370 ALA A CA 1
ATOM 2826 C C . ALA A 1 370 ? -23.626 -15.401 24.253 1.00 92.38 370 ALA A C 1
ATOM 2828 O O . ALA A 1 370 ? -23.397 -15.579 25.451 1.00 92.38 370 ALA A O 1
ATOM 2829 N N . GLU A 1 371 ? -22.644 -15.407 23.344 1.00 91.75 371 GLU A N 1
ATOM 2830 C CA . GLU A 1 371 ? -21.258 -15.781 23.641 1.00 91.75 371 GLU A CA 1
ATOM 2831 C C . GLU A 1 371 ? -20.249 -14.677 23.304 1.00 91.75 371 GLU A C 1
ATOM 2833 O O . GLU A 1 371 ? -20.388 -13.939 22.326 1.00 91.75 371 GLU A O 1
ATOM 2838 N N . ILE A 1 372 ? -19.185 -14.594 24.112 1.00 91.69 372 ILE A N 1
ATOM 2839 C CA . ILE A 1 372 ? -17.976 -13.826 23.804 1.00 91.69 372 ILE A CA 1
ATOM 2840 C C . ILE A 1 372 ? -16.806 -14.799 23.720 1.00 91.69 372 ILE A C 1
ATOM 2842 O O . ILE A 1 372 ? -16.470 -15.462 24.701 1.00 91.69 372 ILE A O 1
ATOM 2846 N N . VAL A 1 373 ? -16.173 -14.859 22.552 1.00 91.56 373 VAL A N 1
ATOM 2847 C CA . VAL A 1 373 ? -15.139 -15.847 22.240 1.00 91.56 373 VAL A CA 1
ATOM 2848 C C . VAL A 1 373 ? -13.826 -15.138 21.943 1.00 91.56 373 VAL A C 1
ATOM 2850 O O . VAL A 1 373 ? -13.760 -14.244 21.098 1.00 91.56 373 VAL A O 1
ATOM 2853 N N . SER A 1 374 ? -12.761 -15.542 22.637 1.00 91.12 374 SER A N 1
ATOM 2854 C CA . SER A 1 374 ? -11.409 -15.098 22.301 1.00 91.12 374 SER A CA 1
ATOM 2855 C C . SER A 1 374 ? -10.874 -15.923 21.132 1.00 91.12 374 SER A C 1
ATOM 2857 O O . SER A 1 374 ? -10.851 -17.148 21.199 1.00 91.12 374 SER A O 1
ATOM 2859 N N . GLY A 1 375 ? -10.410 -15.249 20.086 1.00 91.75 375 GLY A N 1
ATOM 2860 C CA . GLY A 1 375 ? -9.813 -15.836 18.890 1.00 91.75 375 GLY A CA 1
ATOM 2861 C C . GLY A 1 375 ? -8.584 -15.053 18.422 1.00 91.75 375 GLY A C 1
ATOM 2862 O O . GLY A 1 375 ? -7.948 -14.352 19.207 1.00 91.75 375 GLY A O 1
ATOM 2863 N N . GLY A 1 376 ? -8.249 -15.192 17.137 1.00 94.19 376 GLY A N 1
ATOM 2864 C CA . GLY A 1 376 ? -7.030 -14.637 16.534 1.00 94.19 376 GLY A CA 1
ATOM 2865 C C . GLY A 1 376 ? -7.255 -13.816 15.262 1.00 94.19 376 GLY A C 1
ATOM 2866 O O . GLY A 1 376 ? -6.309 -13.624 14.506 1.00 94.19 376 GLY A O 1
ATOM 2867 N N . ASN A 1 377 ? -8.478 -13.336 15.003 1.00 96.06 377 ASN A N 1
ATOM 2868 C CA . ASN A 1 377 ? -8.815 -12.640 13.749 1.00 96.06 377 ASN A CA 1
ATOM 2869 C C . ASN A 1 377 ? -8.078 -11.301 13.550 1.00 96.06 377 ASN A C 1
ATOM 2871 O O . ASN A 1 377 ? -8.138 -10.727 12.471 1.00 96.06 377 ASN A O 1
ATOM 2875 N N . PHE A 1 378 ? -7.386 -10.794 14.571 1.00 94.25 378 PHE A N 1
ATOM 2876 C CA . PHE A 1 378 ? -6.524 -9.615 14.468 1.00 94.25 378 PHE A CA 1
ATOM 2877 C C . PHE A 1 378 ? -5.191 -9.887 13.755 1.00 94.25 378 PHE A C 1
ATOM 2879 O O . PHE A 1 378 ? -4.431 -8.954 13.510 1.00 94.25 378 PHE A O 1
ATOM 2886 N N . HIS A 1 379 ? -4.855 -11.146 13.467 1.00 96.12 379 HIS A N 1
ATOM 2887 C CA . HIS A 1 379 ? -3.574 -11.495 12.864 1.00 96.12 379 HIS A CA 1
ATOM 2888 C C . HIS A 1 379 ? -3.575 -11.230 11.349 1.00 96.12 379 HIS A C 1
ATOM 2890 O O . HIS A 1 379 ? -4.210 -11.946 10.579 1.00 96.12 379 HIS A O 1
ATOM 2896 N N . GLY A 1 380 ? -2.786 -10.255 10.895 1.00 94.50 380 GLY A N 1
ATOM 2897 C CA . GLY A 1 380 ? -2.757 -9.781 9.504 1.00 94.50 380 GLY A CA 1
ATOM 2898 C C . GLY A 1 380 ? -1.966 -10.645 8.514 1.00 94.50 380 GLY A C 1
ATOM 2899 O O . GLY A 1 380 ? -1.360 -10.098 7.597 1.00 94.50 380 GLY A O 1
ATOM 2900 N N . GLU A 1 381 ? -1.927 -11.973 8.677 1.00 94.62 381 GLU A N 1
ATOM 2901 C CA . GLU A 1 381 ? -1.105 -12.839 7.803 1.00 94.62 381 GLU A CA 1
ATOM 2902 C C . GLU A 1 381 ? -1.648 -12.870 6.366 1.00 94.62 381 GLU A C 1
ATOM 2904 O O . GLU A 1 381 ? -0.875 -12.779 5.414 1.00 94.62 381 GLU A O 1
ATOM 2909 N N . TYR A 1 382 ? -2.975 -12.952 6.208 1.00 96.00 382 TYR A N 1
ATOM 2910 C CA . TYR A 1 382 ? -3.644 -12.952 4.904 1.00 96.00 382 TYR A CA 1
ATOM 2911 C C . TYR A 1 382 ? -3.296 -11.715 4.064 1.00 96.00 382 TYR A C 1
ATOM 2913 O O . TYR A 1 382 ? -2.725 -11.888 2.980 1.00 96.00 382 TYR A O 1
ATOM 2921 N N . PRO A 1 383 ? -3.564 -10.477 4.533 1.00 94.94 383 PRO A N 1
ATOM 2922 C CA . PRO A 1 383 ? -3.192 -9.291 3.775 1.00 94.94 383 PRO A CA 1
ATOM 2923 C C . PRO A 1 383 ? -1.671 -9.181 3.610 1.00 94.94 383 PRO A C 1
ATOM 2925 O O . PRO A 1 383 ? -1.216 -8.827 2.527 1.00 94.94 383 PRO A O 1
ATOM 2928 N N . ALA A 1 384 ? -0.858 -9.560 4.605 1.00 91.44 384 ALA A N 1
ATOM 2929 C CA . ALA A 1 384 ? 0.599 -9.510 4.466 1.00 91.44 384 ALA A CA 1
ATOM 2930 C C . ALA A 1 384 ? 1.115 -10.389 3.315 1.00 91.44 384 ALA A C 1
ATOM 2932 O O . ALA A 1 384 ? 1.891 -9.913 2.488 1.00 91.44 384 ALA A O 1
ATOM 2933 N N . LYS A 1 385 ? 0.658 -11.644 3.220 1.00 93.62 385 LYS A N 1
ATOM 2934 C CA . LYS A 1 385 ? 1.074 -12.563 2.151 1.00 93.62 385 LYS A CA 1
ATOM 2935 C C . LYS A 1 385 ? 0.559 -12.144 0.786 1.00 93.62 385 LYS A C 1
ATOM 2937 O O . LYS A 1 385 ? 1.308 -12.214 -0.184 1.00 93.62 385 LYS A O 1
ATOM 2942 N N . ALA A 1 386 ? -0.685 -11.676 0.706 1.00 95.69 386 ALA A N 1
ATOM 2943 C CA . ALA A 1 386 ? -1.229 -11.146 -0.538 1.00 95.69 386 ALA A CA 1
ATOM 2944 C C . ALA A 1 386 ? -0.370 -9.983 -1.068 1.00 95.69 386 ALA A C 1
ATOM 2946 O O . ALA A 1 386 ? -0.014 -9.955 -2.244 1.00 95.69 386 ALA A O 1
ATOM 2947 N N . LEU A 1 387 ? 0.036 -9.065 -0.190 1.00 93.69 387 LEU A N 1
ATOM 2948 C CA . LEU A 1 387 ? 0.840 -7.907 -0.575 1.00 93.69 387 LEU A CA 1
ATOM 2949 C C . LEU A 1 387 ? 2.290 -8.276 -0.946 1.00 93.69 387 LEU A C 1
ATOM 2951 O O . LEU A 1 387 ? 2.833 -7.671 -1.868 1.00 93.69 387 LEU A O 1
ATOM 2955 N N . ASP A 1 388 ? 2.884 -9.306 -0.329 1.00 92.38 388 ASP A N 1
ATOM 2956 C CA . ASP A 1 388 ? 4.181 -9.857 -0.766 1.00 92.38 388 ASP A CA 1
ATOM 2957 C C . ASP A 1 388 ? 4.100 -10.381 -2.216 1.00 92.38 388 ASP A C 1
ATOM 2959 O O . ASP A 1 388 ? 4.955 -10.068 -3.049 1.00 92.38 388 ASP A O 1
ATOM 2963 N N . TYR A 1 389 ? 3.048 -11.140 -2.552 1.00 94.62 389 TYR A N 1
ATOM 2964 C CA . TYR A 1 389 ? 2.842 -11.634 -3.919 1.00 94.62 389 TYR A CA 1
ATOM 2965 C C . TYR A 1 389 ? 2.580 -10.503 -4.916 1.00 94.62 389 TYR A C 1
ATOM 2967 O O . TYR A 1 389 ? 3.093 -10.541 -6.034 1.00 94.62 389 TYR A O 1
ATOM 2975 N N . MET A 1 390 ? 1.831 -9.474 -4.508 1.00 95.62 390 MET A N 1
ATOM 2976 C CA . MET A 1 390 ? 1.599 -8.288 -5.331 1.00 95.62 390 MET A CA 1
ATOM 2977 C C . MET A 1 390 ? 2.903 -7.564 -5.673 1.00 95.62 390 MET A C 1
ATOM 2979 O O . MET A 1 390 ? 3.109 -7.192 -6.826 1.00 95.62 390 MET A O 1
ATOM 2983 N N . ALA A 1 391 ? 3.790 -7.383 -4.691 1.00 89.94 391 ALA A N 1
ATOM 2984 C CA . ALA A 1 391 ? 5.068 -6.710 -4.898 1.00 89.94 391 ALA A CA 1
ATOM 2985 C C . ALA A 1 391 ? 5.940 -7.454 -5.923 1.00 89.94 391 ALA A C 1
ATOM 2987 O O . ALA A 1 391 ? 6.487 -6.831 -6.833 1.00 89.94 391 ALA A O 1
ATOM 2988 N N . ILE A 1 392 ? 6.007 -8.788 -5.827 1.00 89.12 392 ILE A N 1
ATOM 2989 C CA . ILE A 1 392 ? 6.712 -9.637 -6.802 1.00 89.12 392 ILE A CA 1
ATOM 2990 C C . ILE A 1 392 ? 6.083 -9.498 -8.195 1.00 89.12 392 ILE A C 1
ATOM 2992 O O . ILE A 1 392 ? 6.795 -9.321 -9.179 1.00 89.12 392 ILE A O 1
ATOM 2996 N N . ALA A 1 393 ? 4.753 -9.527 -8.289 1.00 92.75 393 ALA A N 1
ATOM 2997 C CA . ALA A 1 393 ? 4.060 -9.408 -9.567 1.00 92.75 393 ALA A CA 1
ATOM 2998 C C . ALA A 1 393 ? 4.313 -8.050 -10.244 1.00 92.75 393 ALA A C 1
ATOM 3000 O O . ALA A 1 393 ? 4.603 -7.989 -11.436 1.00 92.75 393 ALA A O 1
ATOM 3001 N N . ILE A 1 394 ? 4.263 -6.947 -9.495 1.00 89.50 394 ILE A N 1
ATOM 3002 C CA . ILE A 1 394 ? 4.517 -5.611 -10.053 1.00 89.50 394 ILE A CA 1
ATOM 3003 C C . ILE A 1 394 ? 5.980 -5.427 -10.461 1.00 89.50 394 ILE A C 1
ATOM 3005 O O . ILE A 1 394 ? 6.249 -4.780 -11.475 1.00 89.50 394 ILE A O 1
ATOM 3009 N N . HIS A 1 395 ? 6.920 -6.052 -9.750 1.00 88.62 395 HIS A N 1
ATOM 3010 C CA . HIS A 1 395 ? 8.328 -6.053 -10.142 1.00 88.62 395 HIS A CA 1
ATOM 3011 C C . HIS A 1 395 ? 8.551 -6.611 -11.563 1.00 88.62 395 HIS A C 1
ATOM 3013 O O . HIS A 1 395 ? 9.346 -6.048 -12.319 1.00 88.62 395 HIS A O 1
ATOM 3019 N N . GLU A 1 396 ? 7.811 -7.646 -11.973 1.00 87.38 396 GLU A N 1
ATOM 3020 C CA . GLU A 1 396 ? 7.914 -8.225 -13.324 1.00 87.38 396 GLU A CA 1
ATOM 3021 C C . GLU A 1 396 ? 7.559 -7.221 -14.433 1.00 87.38 396 GLU A C 1
ATOM 3023 O O . GLU A 1 396 ? 8.195 -7.205 -15.492 1.00 87.38 396 GLU A O 1
ATOM 3028 N N . LEU A 1 397 ? 6.587 -6.331 -14.193 1.00 89.50 397 LEU A N 1
ATOM 3029 C CA . LEU A 1 397 ? 6.250 -5.266 -15.146 1.00 89.50 397 LEU A CA 1
ATOM 3030 C C . LEU A 1 397 ? 7.408 -4.281 -15.309 1.00 89.50 397 LEU A C 1
ATOM 3032 O O . LEU A 1 397 ? 7.732 -3.895 -16.435 1.00 89.50 397 LEU A O 1
ATOM 3036 N N . SER A 1 398 ? 8.044 -3.899 -14.199 1.00 82.94 398 SER A N 1
ATOM 3037 C CA . SER A 1 398 ? 9.207 -3.010 -14.200 1.00 82.94 398 SER A CA 1
ATOM 3038 C C . SER A 1 398 ? 10.391 -3.645 -14.924 1.00 82.94 398 SER A C 1
ATOM 3040 O O . SER A 1 398 ? 10.977 -3.000 -15.789 1.00 82.94 398 SER A O 1
ATOM 3042 N N . SER A 1 399 ? 10.683 -4.922 -14.659 1.00 82.12 399 SER A N 1
ATOM 3043 C CA . SER A 1 399 ? 11.732 -5.689 -15.348 1.00 82.12 399 SER A CA 1
ATOM 3044 C C . SER A 1 399 ? 11.496 -5.743 -16.864 1.00 82.12 399 SER A C 1
ATOM 3046 O O . SER A 1 399 ? 12.369 -5.397 -17.664 1.00 82.12 399 SER A O 1
ATOM 3048 N N . MET A 1 400 ? 10.269 -6.068 -17.289 1.00 87.44 400 MET A N 1
ATOM 3049 C CA . MET A 1 400 ? 9.891 -6.069 -18.706 1.00 87.44 400 MET A CA 1
ATOM 3050 C C . MET A 1 400 ? 9.991 -4.683 -19.350 1.00 87.44 400 MET A C 1
ATOM 3052 O O . MET A 1 400 ? 10.400 -4.571 -20.507 1.00 87.44 400 MET A O 1
ATOM 3056 N N . SER A 1 401 ? 9.601 -3.632 -18.626 1.00 87.31 401 SER A N 1
ATOM 3057 C CA . SER A 1 401 ? 9.670 -2.250 -19.105 1.00 87.31 401 SER A CA 1
ATOM 3058 C C . SER A 1 401 ? 11.110 -1.772 -19.259 1.00 87.31 401 SER A C 1
ATOM 3060 O O . SER A 1 401 ? 11.469 -1.223 -20.298 1.00 87.31 401 SER A O 1
ATOM 3062 N N . GLU A 1 402 ? 11.961 -2.049 -18.278 1.00 88.19 402 GLU A N 1
ATOM 3063 C CA . GLU A 1 402 ? 13.370 -1.673 -18.299 1.00 88.19 402 GLU A CA 1
ATOM 3064 C C . GLU A 1 402 ? 14.110 -2.371 -19.452 1.00 88.19 402 GLU A C 1
ATOM 3066 O O . GLU A 1 402 ? 14.775 -1.709 -20.248 1.00 88.19 402 GLU A O 1
ATOM 3071 N N . ARG A 1 403 ? 13.877 -3.670 -19.676 1.00 82.00 403 ARG A N 1
ATOM 3072 C CA . ARG A 1 403 ? 14.445 -4.371 -20.840 1.00 82.00 403 ARG A CA 1
ATOM 3073 C C . ARG A 1 403 ? 13.886 -3.884 -22.185 1.00 82.00 403 ARG A C 1
ATOM 3075 O O . ARG A 1 403 ? 14.486 -4.143 -23.226 1.00 82.00 403 ARG A O 1
ATOM 3082 N N . ARG A 1 404 ? 12.723 -3.221 -22.218 1.00 84.75 404 ARG A N 1
ATOM 3083 C CA . ARG A 1 404 ? 12.229 -2.521 -23.421 1.00 84.75 404 ARG A CA 1
ATOM 3084 C C . ARG A 1 404 ? 12.919 -1.171 -23.609 1.00 84.75 404 ARG A C 1
ATOM 3086 O O . ARG A 1 404 ? 13.227 -0.835 -24.747 1.00 84.75 404 ARG A O 1
ATOM 3093 N N . ILE A 1 405 ? 13.195 -0.443 -22.525 1.00 81.00 405 ILE A N 1
ATOM 3094 C CA . ILE A 1 405 ? 13.999 0.788 -22.558 1.00 81.00 405 ILE A CA 1
ATOM 3095 C C . ILE A 1 405 ? 15.387 0.483 -23.116 1.00 81.00 405 ILE A C 1
ATOM 3097 O O . ILE A 1 405 ? 15.801 1.163 -24.049 1.00 81.00 405 ILE A O 1
ATOM 3101 N N . GLU A 1 406 ? 16.050 -0.571 -22.627 1.00 79.50 406 GLU A N 1
ATOM 3102 C CA . GLU A 1 406 ? 17.353 -1.012 -23.143 1.00 79.50 406 GLU A CA 1
ATOM 3103 C C . GLU A 1 406 ? 17.324 -1.152 -24.668 1.00 79.50 406 GLU A C 1
ATOM 3105 O O . GLU A 1 406 ? 18.148 -0.563 -25.350 1.00 79.50 406 GLU A O 1
ATOM 3110 N N . ARG A 1 407 ? 16.297 -1.799 -25.224 1.00 77.88 407 ARG A N 1
ATOM 3111 C CA . ARG A 1 407 ? 16.159 -1.980 -26.678 1.00 77.88 407 ARG A CA 1
ATOM 3112 C C . ARG A 1 407 ? 15.881 -0.703 -27.458 1.00 77.88 407 ARG A C 1
ATOM 3114 O O . ARG A 1 407 ? 16.183 -0.645 -28.646 1.00 77.88 407 ARG A O 1
ATOM 3121 N N . LEU A 1 408 ? 15.234 0.277 -26.834 1.00 75.12 408 LEU A N 1
ATOM 3122 C CA . LEU A 1 408 ? 14.960 1.568 -27.462 1.00 75.12 408 LEU A CA 1
ATOM 3123 C C . LEU A 1 408 ? 16.227 2.421 -27.551 1.00 75.12 408 LEU A C 1
ATOM 3125 O O . LEU A 1 408 ? 16.399 3.143 -28.529 1.00 75.12 408 LEU A O 1
ATOM 3129 N N . VAL A 1 409 ? 17.093 2.345 -26.538 1.00 75.75 409 VAL A N 1
ATOM 3130 C CA . VAL A 1 409 ? 18.322 3.153 -26.462 1.00 75.75 409 VAL A CA 1
ATOM 3131 C C . VAL A 1 409 ? 19.537 2.438 -27.042 1.00 75.75 409 VAL A C 1
ATOM 3133 O O . VAL A 1 409 ? 20.488 3.090 -27.463 1.00 75.75 409 VAL A O 1
ATOM 3136 N N . ASN A 1 410 ? 19.492 1.110 -27.090 1.00 64.56 410 ASN A N 1
ATOM 3137 C CA . ASN A 1 410 ? 20.525 0.256 -27.637 1.00 64.56 410 ASN A CA 1
ATOM 3138 C C . ASN A 1 410 ? 19.959 -0.460 -28.870 1.00 64.56 410 ASN A C 1
ATOM 3140 O O . ASN A 1 410 ? 19.324 -1.515 -28.744 1.00 64.56 410 ASN A O 1
ATOM 3144 N N . PRO A 1 411 ? 20.123 0.108 -30.078 1.00 49.94 411 PRO A N 1
ATOM 3145 C CA . PRO A 1 411 ? 19.794 -0.613 -31.293 1.00 49.94 411 PRO A CA 1
ATOM 3146 C C . PRO A 1 411 ? 20.681 -1.860 -31.322 1.00 49.94 411 PRO A C 1
ATOM 3148 O O . PRO A 1 411 ? 21.884 -1.771 -31.542 1.00 49.94 411 PRO A O 1
ATOM 3151 N N . GLY A 1 412 ? 20.094 -3.024 -31.023 1.00 47.16 412 GLY A N 1
ATOM 3152 C CA . GLY A 1 412 ? 20.808 -4.299 -31.037 1.00 47.16 412 GLY A CA 1
ATOM 3153 C C . GLY A 1 412 ? 21.526 -4.547 -32.377 1.00 47.16 412 GLY A C 1
ATOM 3154 O O . GLY A 1 412 ? 21.301 -3.815 -33.341 1.00 47.16 412 GLY A O 1
ATOM 3155 N N . PRO A 1 413 ? 22.341 -5.610 -32.482 1.00 41.72 413 PRO A N 1
ATOM 3156 C CA . PRO A 1 413 ? 23.392 -5.811 -33.497 1.00 41.72 413 PRO A CA 1
ATOM 3157 C C . PRO A 1 413 ? 22.909 -6.063 -34.947 1.00 41.72 413 PRO A C 1
ATOM 3159 O O . PRO A 1 413 ? 23.552 -6.771 -35.713 1.00 41.72 413 PRO A O 1
ATOM 3162 N N . GLY A 1 414 ? 21.762 -5.507 -35.341 1.00 36.62 414 GLY A N 1
ATOM 3163 C CA . GLY A 1 414 ? 21.317 -5.368 -36.728 1.00 36.62 414 GLY A CA 1
ATOM 3164 C C . GLY A 1 414 ? 21.719 -4.040 -37.383 1.00 36.62 414 GLY A C 1
ATOM 3165 O O . GLY A 1 414 ? 21.396 -3.839 -38.550 1.00 36.62 414 GLY A O 1
ATOM 3166 N N . GLY A 1 415 ? 22.394 -3.140 -36.660 1.00 35.41 415 GLY A N 1
ATOM 3167 C CA . GLY A 1 415 ? 23.232 -2.098 -37.254 1.00 35.41 415 GLY A CA 1
ATOM 3168 C C . GLY A 1 415 ? 24.672 -2.596 -37.263 1.00 35.41 415 GLY A C 1
ATOM 3169 O O . GLY A 1 415 ? 25.165 -3.005 -36.217 1.00 35.41 415 GLY A O 1
ATOM 3170 N N . ASP A 1 416 ? 25.301 -2.627 -38.436 1.00 34.44 416 ASP A N 1
ATOM 3171 C CA . ASP A 1 416 ? 26.637 -3.170 -38.698 1.00 34.44 416 ASP A CA 1
ATOM 3172 C C . ASP A 1 416 ? 27.671 -2.892 -37.589 1.00 34.44 416 ASP A C 1
ATOM 3174 O O . ASP A 1 416 ? 28.371 -1.884 -37.602 1.00 34.44 416 ASP A O 1
ATOM 3178 N N . PHE A 1 417 ? 27.855 -3.849 -36.679 1.00 35.41 417 PHE A N 1
ATOM 3179 C CA . PHE A 1 417 ? 29.120 -4.042 -35.970 1.00 35.41 417 PHE A CA 1
ATOM 3180 C C . PHE A 1 417 ? 29.901 -5.153 -36.683 1.00 35.41 417 PHE A C 1
ATOM 3182 O O . PHE A 1 417 ? 30.338 -6.137 -36.090 1.00 35.41 417 PHE A O 1
ATOM 3189 N N . GLN A 1 418 ? 30.064 -5.016 -38.004 1.00 30.09 418 GLN A N 1
ATOM 3190 C CA . GLN A 1 418 ? 31.221 -5.631 -38.639 1.00 30.09 418 GLN A CA 1
ATOM 3191 C C . GLN A 1 418 ? 32.447 -4.853 -38.177 1.00 30.09 418 GLN A C 1
ATOM 3193 O O . GLN A 1 418 ? 32.467 -3.625 -38.218 1.00 30.09 418 GLN A O 1
ATOM 3198 N N . ALA A 1 419 ? 33.439 -5.595 -37.693 1.00 36.34 419 ALA A N 1
ATOM 3199 C CA . ALA A 1 419 ? 34.712 -5.107 -37.202 1.00 36.34 419 ALA A CA 1
ATOM 3200 C C . ALA A 1 419 ? 35.338 -4.071 -38.153 1.00 36.34 419 ALA A C 1
ATOM 3202 O O . ALA A 1 419 ? 36.078 -4.404 -39.078 1.00 36.34 419 ALA A O 1
ATOM 3203 N N . ASN A 1 420 ? 35.090 -2.791 -37.884 1.00 35.53 420 ASN A N 1
ATOM 3204 C CA . ASN A 1 420 ? 35.993 -1.742 -38.306 1.00 35.53 420 ASN A CA 1
ATOM 3205 C C . ASN A 1 420 ? 37.221 -1.875 -37.407 1.00 35.53 420 ASN A C 1
ATOM 3207 O O . ASN A 1 420 ? 37.195 -1.465 -36.247 1.00 35.53 420 ASN A O 1
ATOM 3211 N N . ASN A 1 421 ? 38.311 -2.415 -37.954 1.00 44.25 421 ASN A N 1
ATOM 3212 C CA . ASN A 1 421 ? 39.632 -2.506 -37.314 1.00 44.25 421 ASN A CA 1
ATOM 3213 C C . ASN A 1 421 ? 40.215 -1.145 -36.847 1.00 44.25 421 ASN A C 1
ATOM 3215 O O . ASN A 1 421 ? 41.344 -1.101 -36.376 1.00 44.25 421 ASN A O 1
ATOM 3219 N N . ASN A 1 422 ? 39.447 -0.051 -36.931 1.00 57.19 422 ASN A N 1
ATOM 3220 C CA . ASN A 1 422 ? 39.848 1.322 -36.636 1.00 57.19 422 ASN A CA 1
ATOM 3221 C C . ASN A 1 422 ? 39.092 1.957 -35.445 1.00 57.19 422 ASN A C 1
ATOM 3223 O O . ASN A 1 422 ? 39.340 3.123 -35.147 1.00 57.19 422 ASN A O 1
ATOM 3227 N N . LEU A 1 423 ? 38.170 1.255 -34.761 1.00 64.38 423 LEU A N 1
ATOM 3228 C CA . LEU A 1 423 ? 37.394 1.848 -33.648 1.00 64.38 423 LEU A CA 1
ATOM 3229 C C . LEU A 1 423 ? 38.303 2.340 -32.503 1.00 64.38 423 LEU A C 1
ATOM 3231 O O . LEU A 1 423 ? 38.129 3.444 -31.990 1.00 64.38 423 LEU A O 1
ATOM 3235 N N . PHE A 1 424 ? 39.315 1.548 -32.143 1.00 77.44 424 PHE A N 1
ATOM 3236 C CA . PHE A 1 424 ? 40.237 1.866 -31.047 1.00 77.44 424 PHE A CA 1
ATOM 3237 C C . PHE A 1 424 ? 41.242 2.978 -31.384 1.00 77.44 424 PHE A C 1
ATOM 3239 O O . PHE A 1 424 ? 41.775 3.611 -30.475 1.00 77.44 424 PHE A O 1
ATOM 3246 N N . ASP A 1 425 ? 41.454 3.286 -32.667 1.00 82.44 425 ASP A N 1
ATOM 3247 C CA . ASP A 1 425 ? 42.365 4.358 -33.100 1.00 82.44 425 ASP A CA 1
ATOM 3248 C C . ASP A 1 425 ? 41.827 5.764 -32.815 1.00 82.44 425 ASP A C 1
ATOM 3250 O O . ASP A 1 425 ? 42.587 6.746 -32.861 1.00 82.44 425 ASP A O 1
ATOM 3254 N N . ASN A 1 426 ? 40.518 5.855 -32.570 1.00 89.69 426 ASN A N 1
ATOM 3255 C CA . ASN A 1 426 ? 39.806 7.085 -32.256 1.00 89.69 426 ASN A CA 1
ATOM 3256 C C . ASN A 1 426 ? 39.318 7.147 -30.798 1.00 89.69 426 ASN A C 1
ATOM 3258 O O . ASN A 1 426 ? 38.724 8.155 -30.405 1.00 89.69 426 ASN A O 1
ATOM 3262 N N . LEU A 1 427 ? 39.571 6.095 -30.010 1.00 92.69 427 LEU A N 1
ATOM 3263 C CA . LEU A 1 427 ? 39.103 5.974 -28.635 1.00 92.69 427 LEU A CA 1
ATOM 3264 C C . LEU A 1 427 ? 39.967 6.796 -27.672 1.00 92.69 427 LEU A C 1
ATOM 3266 O O . LEU A 1 427 ? 41.178 6.599 -27.580 1.00 92.69 427 LEU A O 1
ATOM 3270 N N . ILE A 1 428 ? 39.317 7.661 -26.902 1.00 95.12 428 ILE A N 1
ATOM 3271 C CA . ILE A 1 428 ? 39.860 8.286 -25.698 1.00 95.12 428 ILE A CA 1
ATOM 3272 C C . ILE A 1 428 ? 39.035 7.779 -24.525 1.00 95.12 428 ILE A C 1
ATOM 3274 O O . ILE A 1 428 ? 37.817 7.912 -24.526 1.00 95.12 428 ILE A O 1
ATOM 3278 N N . THR A 1 429 ? 39.691 7.238 -23.511 1.00 94.19 429 THR A N 1
ATOM 3279 C CA . THR A 1 429 ? 39.058 6.901 -22.233 1.00 94.19 429 THR A CA 1
ATOM 3280 C C . THR A 1 429 ? 39.424 7.961 -21.202 1.00 94.19 429 THR A C 1
ATOM 3282 O O . THR A 1 429 ? 40.530 8.515 -21.241 1.00 94.19 429 THR A O 1
ATOM 3285 N N . GLY A 1 430 ? 38.511 8.279 -20.291 1.00 93.56 430 GLY A N 1
ATOM 3286 C CA . GLY A 1 430 ? 38.849 9.092 -19.138 1.00 93.56 430 GLY A CA 1
ATOM 3287 C C . GLY A 1 430 ? 37.864 8.995 -17.994 1.00 93.56 430 GLY A C 1
ATOM 3288 O O . GLY A 1 430 ? 36.692 8.685 -18.188 1.00 93.56 430 GLY A O 1
ATOM 3289 N N . ASP A 1 431 ? 38.397 9.229 -16.800 1.00 92.69 431 ASP A N 1
ATOM 3290 C CA . ASP A 1 431 ? 37.674 9.069 -15.544 1.00 92.69 431 ASP A CA 1
ATOM 3291 C C . ASP A 1 431 ? 38.345 9.870 -14.410 1.00 92.69 431 ASP A C 1
ATOM 3293 O O . ASP A 1 431 ? 39.489 10.336 -14.540 1.00 92.69 431 ASP A O 1
ATOM 3297 N N . GLU A 1 432 ? 37.623 10.047 -13.308 1.00 92.81 432 GLU A N 1
ATOM 3298 C CA . GLU A 1 432 ? 38.043 10.755 -12.107 1.00 92.81 432 GLU A CA 1
ATOM 3299 C C . GLU A 1 432 ? 38.508 9.814 -10.995 1.00 92.81 432 GLU A C 1
ATOM 3301 O O . GLU A 1 432 ? 37.847 8.849 -10.624 1.00 92.81 432 GLU A O 1
ATOM 3306 N N . THR A 1 433 ? 39.602 10.167 -10.322 1.00 92.00 433 THR A N 1
ATOM 3307 C CA . THR A 1 433 ? 39.997 9.475 -9.090 1.00 92.00 433 THR A CA 1
ATOM 3308 C C . THR A 1 433 ? 40.583 10.433 -8.059 1.00 92.00 433 THR A C 1
ATOM 3310 O O . THR A 1 433 ? 41.157 11.476 -8.376 1.00 92.00 433 THR A O 1
ATOM 3313 N N . TRP A 1 434 ? 40.450 10.054 -6.787 1.00 91.00 434 TRP A N 1
ATOM 3314 C CA . TRP A 1 434 ? 41.142 10.700 -5.676 1.00 91.00 434 TRP A CA 1
ATOM 3315 C C . TRP A 1 434 ? 42.549 10.122 -5.496 1.00 91.00 434 TRP A C 1
ATOM 3317 O O . TRP A 1 434 ? 42.733 8.901 -5.514 1.00 91.00 434 TRP A O 1
ATOM 3327 N N . PHE A 1 435 ? 43.504 11.010 -5.238 1.00 89.38 435 PHE A N 1
ATOM 3328 C CA . PHE A 1 435 ? 44.861 10.714 -4.791 1.00 89.38 435 PHE A CA 1
ATOM 3329 C C . PHE A 1 435 ? 45.103 11.370 -3.435 1.00 89.38 435 PHE A C 1
ATOM 3331 O O . PHE A 1 435 ? 44.638 12.479 -3.182 1.00 89.38 435 PHE A O 1
ATOM 3338 N N . HIS A 1 436 ? 45.809 10.685 -2.544 1.00 87.62 436 HIS A N 1
ATOM 3339 C CA . HIS A 1 436 ? 46.062 11.163 -1.187 1.00 87.62 436 HIS A CA 1
ATOM 3340 C C . HIS A 1 436 ? 47.517 11.604 -1.051 1.00 87.62 436 HIS A C 1
ATOM 3342 O O . HIS A 1 436 ? 48.407 10.920 -1.551 1.00 87.62 436 HIS A O 1
ATOM 3348 N N . LEU A 1 437 ? 47.766 12.697 -0.318 1.00 84.44 437 LEU A N 1
ATOM 3349 C CA . LEU A 1 437 ? 49.136 13.158 -0.032 1.00 84.44 437 LEU A CA 1
ATOM 3350 C C . LEU A 1 437 ? 49.918 12.144 0.806 1.00 84.44 437 LEU A C 1
ATOM 3352 O O . LEU A 1 437 ? 51.137 12.112 0.771 1.00 84.44 437 LEU A O 1
ATOM 3356 N N . ASN A 1 438 ? 49.220 11.308 1.566 1.00 80.88 438 ASN A N 1
ATOM 3357 C CA . ASN A 1 438 ? 49.814 10.159 2.226 1.00 80.88 438 ASN A CA 1
ATOM 3358 C C . ASN A 1 438 ? 48.995 8.933 1.843 1.00 80.88 438 ASN A C 1
ATOM 3360 O O . ASN A 1 438 ? 47.825 8.822 2.236 1.00 80.88 438 ASN A O 1
ATOM 3364 N N . THR A 1 439 ? 49.608 8.041 1.071 1.00 72.00 439 THR A N 1
ATOM 3365 C CA . THR A 1 439 ? 49.015 6.755 0.723 1.00 72.00 439 THR A CA 1
ATOM 3366 C C . THR A 1 439 ? 49.716 5.688 1.560 1.00 72.00 439 THR A C 1
ATOM 3368 O O . THR A 1 439 ? 50.837 5.301 1.245 1.00 72.00 439 THR A O 1
ATOM 3371 N N . PRO A 1 440 ? 49.100 5.213 2.653 1.00 67.69 440 PRO A N 1
ATOM 3372 C CA . PRO A 1 440 ? 49.736 4.241 3.533 1.00 67.69 440 PRO A CA 1
ATOM 3373 C C . PRO A 1 440 ? 49.965 2.914 2.806 1.00 67.69 440 PRO A C 1
ATOM 3375 O O . PRO A 1 440 ? 49.154 2.518 1.967 1.00 67.69 440 PRO A O 1
ATOM 3378 N N . GLU A 1 441 ? 51.033 2.205 3.173 1.00 64.06 441 GLU A N 1
ATOM 3379 C CA . GLU A 1 441 ? 51.289 0.844 2.691 1.00 64.06 441 GLU A CA 1
ATOM 3380 C C . GLU A 1 441 ? 50.077 -0.069 2.922 1.00 64.06 441 GLU A C 1
ATOM 3382 O O . GLU A 1 441 ? 49.391 0.005 3.954 1.00 64.06 441 GLU A O 1
ATOM 3387 N N . THR A 1 442 ? 49.806 -0.971 1.976 1.00 62.66 442 THR A N 1
ATOM 3388 C CA . THR A 1 442 ? 48.769 -1.978 2.186 1.00 62.66 442 THR A CA 1
ATOM 3389 C C . THR A 1 442 ? 49.269 -3.075 3.128 1.00 62.66 442 THR A C 1
ATOM 3391 O O . THR A 1 442 ? 50.462 -3.340 3.256 1.00 62.66 442 THR A O 1
ATOM 3394 N N . LYS A 1 443 ? 48.339 -3.814 3.753 1.00 58.56 443 LYS A N 1
ATOM 3395 C CA . LYS A 1 443 ? 48.668 -4.994 4.579 1.00 58.56 443 LYS A CA 1
ATOM 3396 C C . LYS A 1 443 ? 49.553 -6.003 3.835 1.00 58.56 443 LYS A C 1
ATOM 3398 O O . LYS A 1 443 ? 50.280 -6.735 4.496 1.00 58.56 443 LYS A O 1
ATOM 3403 N N . ARG A 1 444 ? 49.432 -6.073 2.503 1.00 61.28 444 ARG A N 1
ATOM 3404 C CA . ARG A 1 444 ? 50.187 -6.973 1.626 1.00 61.28 444 ARG A CA 1
ATOM 3405 C C . ARG A 1 444 ? 51.615 -6.464 1.397 1.00 61.28 444 ARG A C 1
ATOM 3407 O O . ARG A 1 444 ? 52.526 -7.283 1.410 1.00 61.28 444 ARG A O 1
ATOM 3414 N N . ASP A 1 445 ? 51.790 -5.150 1.272 1.00 58.06 445 ASP A N 1
ATOM 3415 C CA . ASP A 1 445 ? 53.095 -4.498 1.083 1.00 58.06 445 ASP A CA 1
ATOM 3416 C C . ASP A 1 445 ? 53.948 -4.577 2.356 1.00 58.06 445 ASP A C 1
ATOM 3418 O O . ASP A 1 445 ? 55.145 -4.834 2.289 1.00 58.06 445 ASP A O 1
ATOM 3422 N N . SER A 1 446 ? 53.320 -4.499 3.534 1.00 60.50 446 SER A N 1
ATOM 3423 C CA . SER A 1 446 ? 54.016 -4.653 4.819 1.00 60.50 446 SER A CA 1
ATOM 3424 C C . SER A 1 446 ? 54.221 -6.123 5.257 1.00 60.50 446 SER A C 1
ATOM 3426 O O . SER A 1 446 ? 54.571 -6.379 6.417 1.00 60.50 446 SER A O 1
ATOM 3428 N N . MET A 1 447 ? 53.971 -7.121 4.391 1.00 62.97 447 MET A N 1
ATOM 3429 C CA . MET A 1 447 ? 54.200 -8.535 4.731 1.00 62.97 447 MET A CA 1
ATOM 3430 C C . MET A 1 447 ? 55.680 -8.892 4.624 1.00 62.97 447 MET A C 1
ATOM 3432 O O . MET A 1 447 ? 56.286 -8.813 3.562 1.00 62.97 447 MET A O 1
ATOM 3436 N N . THR A 1 448 ? 56.242 -9.390 5.721 1.00 61.09 448 THR A N 1
ATOM 3437 C CA . THR A 1 448 ? 57.593 -9.960 5.758 1.00 61.09 448 THR A CA 1
ATOM 3438 C C . THR A 1 448 ? 57.516 -11.408 6.228 1.00 61.09 448 THR A C 1
ATOM 3440 O O . THR A 1 448 ? 56.814 -11.717 7.194 1.00 61.09 448 THR A O 1
ATOM 3443 N N . TRP A 1 449 ? 58.223 -12.311 5.545 1.00 64.00 449 TRP A N 1
ATOM 3444 C CA . TRP A 1 449 ? 58.340 -13.703 5.978 1.00 64.00 449 TRP A CA 1
ATOM 3445 C C . TRP A 1 449 ? 59.187 -13.766 7.251 1.00 64.00 449 TRP A C 1
ATOM 3447 O O . TRP A 1 449 ? 60.322 -13.292 7.273 1.00 64.00 449 TRP A O 1
ATOM 3457 N N . LYS A 1 450 ? 58.625 -14.327 8.326 1.00 66.56 450 LYS A N 1
ATOM 3458 C CA . LYS A 1 450 ? 59.286 -14.442 9.632 1.00 66.56 450 LYS A CA 1
ATOM 3459 C C . LYS A 1 450 ? 59.175 -15.861 10.176 1.00 66.56 450 LYS A C 1
ATOM 3461 O O . LYS A 1 450 ? 58.176 -16.540 9.955 1.00 66.56 450 LYS A O 1
ATOM 3466 N N . HIS A 1 451 ? 60.196 -16.291 10.916 1.00 71.06 451 HIS A N 1
ATOM 3467 C CA . HIS A 1 451 ? 60.193 -17.569 11.630 1.00 71.06 451 HIS A CA 1
ATOM 3468 C C . HIS A 1 451 ? 59.176 -17.529 12.795 1.00 71.06 451 HIS A C 1
ATOM 3470 O O . HIS A 1 451 ? 59.029 -16.458 13.392 1.00 71.06 451 HIS A O 1
ATOM 3476 N N . PRO A 1 452 ? 58.519 -18.644 13.183 1.00 70.81 452 PRO A N 1
ATOM 3477 C CA . PRO A 1 452 ? 57.502 -18.669 14.247 1.00 70.81 452 PRO A CA 1
ATOM 3478 C C . PRO A 1 452 ? 57.947 -18.111 15.608 1.00 70.81 452 PRO A C 1
ATOM 3480 O O . PRO A 1 452 ? 57.118 -17.650 16.385 1.00 70.81 452 PRO A O 1
ATOM 3483 N N . SER A 1 453 ? 59.252 -18.124 15.892 1.00 79.75 453 SER A N 1
ATOM 3484 C CA . SER A 1 453 ? 59.850 -17.565 17.114 1.00 79.75 453 SER A CA 1
ATOM 3485 C C . SER A 1 453 ? 60.125 -16.055 17.051 1.00 79.75 453 SER A C 1
ATOM 3487 O O . SER A 1 453 ? 60.643 -15.487 18.011 1.00 79.75 453 SER A O 1
ATOM 3489 N N . SER A 1 454 ? 59.822 -15.393 15.931 1.00 75.31 454 SER A N 1
ATOM 3490 C CA . SER A 1 454 ? 60.089 -13.962 15.770 1.00 75.31 454 SER A CA 1
ATOM 3491 C C . SER A 1 454 ? 59.109 -13.129 16.605 1.00 75.31 454 SER A C 1
ATOM 3493 O O . SER A 1 454 ? 57.915 -13.439 16.628 1.00 75.31 454 SER A O 1
ATOM 3495 N N . PRO A 1 455 ? 59.560 -12.035 17.244 1.00 75.69 455 PRO A N 1
ATOM 3496 C CA . PRO A 1 455 ? 58.682 -11.173 18.026 1.00 75.69 455 PRO A CA 1
ATOM 3497 C C . PRO A 1 455 ? 57.550 -10.583 17.169 1.00 75.69 455 PRO A C 1
ATOM 3499 O O . PRO A 1 455 ? 57.751 -10.171 16.018 1.00 75.69 455 PRO A O 1
ATOM 3502 N N . VAL A 1 456 ? 56.345 -10.527 17.748 1.00 67.62 456 VAL A N 1
ATOM 3503 C CA . VAL A 1 456 ? 55.144 -9.994 17.088 1.00 67.62 456 VAL A CA 1
ATOM 3504 C C . VAL A 1 456 ? 55.385 -8.535 16.715 1.00 67.62 456 VAL A C 1
ATOM 3506 O O . VAL A 1 456 ? 55.653 -7.687 17.565 1.00 67.62 456 VAL A O 1
ATOM 3509 N N . THR A 1 457 ? 55.294 -8.229 15.423 1.00 60.69 457 THR A N 1
ATOM 3510 C CA . THR A 1 457 ? 55.539 -6.869 14.929 1.00 60.69 457 THR A CA 1
ATOM 3511 C C . THR A 1 457 ? 54.324 -6.005 15.251 1.00 60.69 457 THR A C 1
ATOM 3513 O O . THR A 1 457 ? 53.195 -6.360 14.905 1.00 60.69 457 THR A O 1
ATOM 3516 N N . LYS A 1 458 ? 54.534 -4.880 15.940 1.00 52.03 458 LYS A N 1
ATOM 3517 C CA . LYS A 1 458 ? 53.460 -3.946 16.293 1.00 52.03 458 LYS A CA 1
ATOM 3518 C C . LYS A 1 458 ? 52.903 -3.349 14.994 1.00 52.03 458 LYS A C 1
ATOM 3520 O O . LYS A 1 458 ? 53.601 -2.598 14.322 1.00 52.03 458 LYS A O 1
ATOM 3525 N N . LYS A 1 459 ? 51.675 -3.718 14.610 1.00 56.81 459 LYS A N 1
ATOM 3526 C CA . LYS A 1 459 ? 51.023 -3.178 13.405 1.00 56.81 459 LYS A CA 1
ATOM 3527 C C . LYS A 1 459 ? 50.908 -1.661 13.533 1.00 56.81 459 LYS A C 1
ATOM 3529 O O . LYS A 1 459 ? 50.325 -1.173 14.504 1.00 56.81 459 LYS A O 1
ATOM 3534 N N . PHE A 1 460 ? 51.456 -0.934 12.565 1.00 51.97 460 PHE A N 1
ATOM 3535 C CA . PHE A 1 460 ? 51.331 0.516 12.501 1.00 51.97 460 PHE A CA 1
ATOM 3536 C C . PHE A 1 460 ? 49.844 0.886 12.369 1.00 51.97 460 PHE A C 1
ATOM 3538 O O . PHE A 1 460 ? 49.127 0.320 11.539 1.00 51.97 460 PHE A O 1
ATOM 3545 N N . LYS A 1 461 ? 49.343 1.791 13.220 1.00 51.53 461 LYS A N 1
ATOM 3546 C CA . LYS A 1 461 ? 47.987 2.333 13.064 1.00 51.53 461 LYS A CA 1
ATOM 3547 C C . LYS A 1 461 ? 48.027 3.359 11.940 1.00 51.53 461 LYS A C 1
ATOM 3549 O O . LYS A 1 461 ? 48.596 4.431 12.095 1.00 51.53 461 LYS A O 1
ATOM 3554 N N . VAL A 1 462 ? 47.408 3.004 10.823 1.00 56.91 462 VAL A N 1
ATOM 3555 C CA . VAL A 1 462 ? 47.291 3.843 9.633 1.00 56.91 462 VAL A CA 1
ATOM 3556 C C . VAL A 1 462 ? 46.411 5.061 9.941 1.00 56.91 462 VAL A C 1
ATOM 3558 O O . VAL A 1 462 ? 45.196 4.926 10.080 1.00 56.91 462 VAL A O 1
ATOM 3561 N N . GLN A 1 463 ? 47.003 6.251 10.049 1.00 54.47 463 GLN A N 1
ATOM 3562 C CA . GLN A 1 463 ? 46.258 7.506 9.927 1.00 54.47 463 GLN A CA 1
ATOM 3563 C C . GLN A 1 463 ? 46.101 7.815 8.436 1.00 54.47 463 GLN A C 1
ATOM 3565 O O . GLN A 1 463 ? 47.083 8.068 7.745 1.00 54.47 463 GLN A O 1
ATOM 3570 N N . ARG A 1 464 ? 44.866 7.777 7.925 1.00 54.22 464 ARG A N 1
ATOM 3571 C CA . ARG A 1 464 ? 44.567 8.290 6.581 1.00 54.22 464 ARG A CA 1
ATOM 3572 C C . ARG A 1 464 ? 44.725 9.811 6.612 1.00 54.22 464 ARG A C 1
ATOM 3574 O O . ARG A 1 464 ? 44.097 10.457 7.448 1.00 54.22 464 ARG A O 1
ATOM 3581 N N . SER A 1 465 ? 45.546 10.373 5.726 1.00 56.81 465 SER A N 1
ATOM 3582 C CA . SER A 1 465 ? 45.626 11.829 5.573 1.00 56.81 465 SER A CA 1
ATOM 3583 C C . SER A 1 465 ? 44.277 12.387 5.108 1.00 56.81 465 SER A C 1
ATOM 3585 O O . SER A 1 465 ? 43.623 11.811 4.235 1.00 56.81 465 SER A O 1
ATOM 3587 N N . ALA A 1 466 ? 43.863 13.509 5.702 1.00 61.75 466 ALA A N 1
ATOM 3588 C CA . ALA A 1 466 ? 42.674 14.255 5.293 1.00 61.75 466 ALA A CA 1
ATOM 3589 C C . ALA A 1 466 ? 42.888 15.030 3.976 1.00 61.75 466 ALA A C 1
ATOM 3591 O O . ALA A 1 466 ? 41.910 15.398 3.326 1.00 61.75 466 ALA A O 1
ATOM 3592 N N . ALA A 1 467 ? 44.145 15.253 3.573 1.00 80.25 467 ALA A N 1
ATOM 3593 C CA . ALA A 1 467 ? 44.499 15.979 2.359 1.00 80.25 467 ALA A CA 1
ATOM 3594 C C . ALA A 1 467 ? 44.530 15.041 1.141 1.00 80.25 467 ALA A C 1
ATOM 3596 O O . ALA A 1 467 ? 45.200 14.001 1.143 1.00 80.25 467 ALA A O 1
ATOM 3597 N N . LYS A 1 468 ? 43.777 15.412 0.104 1.00 87.31 468 LYS A N 1
ATOM 3598 C CA . LYS A 1 468 ? 43.604 14.643 -1.128 1.00 87.31 468 LYS A CA 1
ATOM 3599 C C . LYS A 1 468 ? 43.356 15.569 -2.313 1.00 87.31 468 LYS A C 1
ATOM 3601 O O . LYS A 1 468 ? 42.691 16.590 -2.169 1.00 87.31 468 LYS A O 1
ATOM 3606 N N . VAL A 1 469 ? 43.813 15.140 -3.479 1.00 90.06 469 VAL A N 1
ATOM 3607 C CA . VAL A 1 469 ? 43.648 15.818 -4.764 1.00 90.06 469 VAL A CA 1
ATOM 3608 C C . VAL A 1 469 ? 42.774 14.940 -5.656 1.00 90.06 469 VAL A C 1
ATOM 3610 O O . VAL A 1 469 ? 42.975 13.728 -5.723 1.00 90.06 469 VAL A O 1
ATOM 3613 N N . MET A 1 470 ? 41.778 15.525 -6.319 1.00 92.81 470 MET A N 1
ATOM 3614 C CA . MET A 1 470 ? 41.006 14.837 -7.358 1.00 92.81 470 MET A CA 1
ATOM 3615 C C . MET A 1 470 ? 41.585 15.195 -8.716 1.00 92.81 470 MET A C 1
ATOM 3617 O O . MET A 1 470 ? 41.832 16.371 -8.989 1.00 92.81 470 MET A O 1
ATOM 3621 N N . ALA A 1 471 ? 41.761 14.190 -9.566 1.00 94.25 471 ALA A N 1
ATOM 3622 C CA . ALA A 1 471 ? 42.169 14.405 -10.941 1.00 94.25 471 ALA A CA 1
ATOM 3623 C C . ALA A 1 471 ? 41.260 13.657 -11.914 1.00 94.25 471 ALA A C 1
ATOM 3625 O O . ALA A 1 471 ? 40.876 12.519 -11.645 1.00 94.25 471 ALA A O 1
ATOM 3626 N N . THR A 1 472 ? 40.986 14.290 -13.053 1.00 96.19 472 THR A N 1
ATOM 3627 C CA . THR A 1 472 ? 40.426 13.643 -14.240 1.00 96.19 472 THR A CA 1
ATOM 3628 C C . THR A 1 472 ? 41.573 13.301 -15.186 1.00 96.19 472 THR A C 1
ATOM 3630 O O . THR A 1 472 ? 42.361 14.178 -15.559 1.00 96.19 472 THR A O 1
ATOM 3633 N N . VAL A 1 473 ? 41.680 12.037 -15.592 1.00 97.00 473 VAL A N 1
ATOM 3634 C CA . VAL A 1 473 ? 42.744 11.566 -16.490 1.00 97.00 473 VAL A CA 1
ATOM 3635 C C . VAL A 1 473 ? 42.132 11.076 -17.791 1.00 97.00 473 VAL A C 1
ATOM 3637 O O . VAL A 1 473 ? 41.334 10.150 -17.772 1.00 97.00 473 VAL A O 1
ATOM 3640 N N . PHE A 1 474 ? 42.543 11.658 -18.919 1.00 97.75 474 PHE A N 1
ATOM 3641 C CA . PHE A 1 474 ? 42.182 11.201 -20.261 1.00 97.75 474 PHE A CA 1
ATOM 3642 C C . PHE A 1 474 ? 43.400 10.666 -21.000 1.00 97.75 474 PHE A C 1
ATOM 3644 O O . PHE A 1 474 ? 44.443 11.329 -21.064 1.00 97.75 474 PHE A O 1
ATOM 3651 N N . TRP A 1 475 ? 43.258 9.501 -21.619 1.00 97.00 475 TRP A N 1
ATOM 3652 C CA . TRP A 1 475 ? 44.336 8.814 -22.318 1.00 97.00 475 TRP A CA 1
ATOM 3653 C C . TRP A 1 475 ? 43.808 7.954 -23.474 1.00 97.00 475 TRP A C 1
ATOM 3655 O O . TRP A 1 475 ? 42.617 7.662 -23.565 1.00 97.00 475 TRP A O 1
ATOM 3665 N N . ASP A 1 476 ? 44.700 7.592 -24.394 1.00 95.06 476 ASP A N 1
ATOM 3666 C CA . ASP A 1 476 ? 44.419 6.695 -25.522 1.00 95.06 476 ASP A CA 1
ATOM 3667 C C . ASP A 1 476 ? 45.540 5.657 -25.680 1.00 95.06 476 ASP A C 1
ATOM 3669 O O . ASP A 1 476 ? 46.481 5.619 -24.889 1.00 95.06 476 ASP A O 1
ATOM 3673 N N . ALA A 1 477 ? 45.497 4.850 -26.743 1.00 92.88 477 ALA A N 1
ATOM 3674 C CA . ALA A 1 477 ? 46.485 3.798 -27.010 1.00 92.88 477 ALA A CA 1
ATOM 3675 C C . ALA A 1 477 ? 47.934 4.304 -27.193 1.00 92.88 477 ALA A C 1
ATOM 3677 O O . ALA A 1 477 ? 48.849 3.496 -27.339 1.00 92.88 477 ALA A O 1
ATOM 3678 N N . LYS A 1 478 ? 48.157 5.626 -27.230 1.00 93.31 478 LYS A N 1
ATOM 3679 C CA . LYS A 1 478 ? 49.474 6.266 -27.353 1.00 93.31 478 LYS A CA 1
ATOM 3680 C C . LYS A 1 478 ? 49.912 6.985 -26.071 1.00 93.31 478 LYS A C 1
ATOM 3682 O O . LYS A 1 478 ? 50.969 7.610 -26.078 1.00 93.31 478 LYS A O 1
ATOM 3687 N N . GLY A 1 479 ? 49.102 6.973 -25.011 1.00 95.25 479 GLY A N 1
ATOM 3688 C CA . GLY A 1 479 ? 49.429 7.564 -23.711 1.00 95.25 479 GLY A CA 1
ATOM 3689 C C . GLY A 1 479 ? 48.506 8.680 -23.241 1.00 95.25 479 GLY A C 1
ATOM 3690 O O . GLY A 1 479 ? 47.456 8.949 -23.827 1.00 95.25 479 GLY A O 1
ATOM 3691 N N . VAL A 1 480 ? 48.913 9.348 -22.158 1.00 97.12 480 VAL A N 1
ATOM 3692 C CA . VAL A 1 480 ? 48.107 10.378 -21.487 1.00 97.12 480 VAL A CA 1
ATOM 3693 C C . VAL A 1 480 ? 47.958 11.638 -22.341 1.00 97.12 480 VAL A C 1
ATOM 3695 O O . VAL A 1 480 ? 48.925 12.303 -22.739 1.00 97.12 480 VAL A O 1
ATOM 3698 N N . ILE A 1 481 ? 46.707 12.022 -22.573 1.00 97.00 481 ILE A N 1
ATOM 3699 C CA . ILE A 1 481 ? 46.335 13.225 -23.313 1.00 97.00 481 ILE A CA 1
ATOM 3700 C C . ILE A 1 481 ? 46.206 14.394 -22.337 1.00 97.00 481 ILE A C 1
ATOM 3702 O O . ILE A 1 481 ? 46.893 15.407 -22.511 1.00 97.00 481 ILE A O 1
ATOM 3706 N N . LEU A 1 482 ? 45.410 14.237 -21.280 1.00 97.62 482 LEU A N 1
ATOM 3707 C CA . LEU A 1 482 ? 45.163 15.275 -20.281 1.00 97.62 482 LEU A CA 1
ATOM 3708 C C . LEU A 1 482 ? 45.162 14.682 -18.869 1.00 97.62 482 LEU A C 1
ATOM 3710 O O . LEU A 1 482 ? 44.457 13.716 -18.607 1.00 97.62 482 LEU A O 1
ATOM 3714 N N . LEU A 1 483 ? 45.910 15.316 -17.969 1.00 96.75 483 LEU A N 1
ATOM 3715 C CA . LEU A 1 483 ? 45.759 15.191 -16.523 1.00 96.75 483 LEU A CA 1
ATOM 3716 C C . LEU A 1 483 ? 45.208 16.531 -16.029 1.00 96.75 483 LEU A C 1
ATOM 3718 O O . LEU A 1 483 ? 45.925 17.533 -16.063 1.00 96.75 483 LEU A O 1
ATOM 3722 N N . ASP A 1 484 ? 43.939 16.559 -15.634 1.00 96.50 484 ASP A N 1
ATOM 3723 C CA . ASP A 1 484 ? 43.286 17.750 -15.101 1.00 96.50 484 ASP A CA 1
ATOM 3724 C C . ASP A 1 484 ? 43.102 17.642 -13.592 1.00 96.50 484 ASP A C 1
ATOM 3726 O O . ASP A 1 484 ? 42.459 16.714 -13.113 1.00 96.50 484 ASP A O 1
ATOM 3730 N N . ILE A 1 485 ? 43.626 18.612 -12.847 1.00 95.56 485 ILE A N 1
ATOM 3731 C CA . ILE A 1 485 ? 43.473 18.670 -11.395 1.00 95.56 485 ILE A CA 1
ATOM 3732 C C . ILE A 1 485 ? 42.243 19.508 -11.051 1.00 95.56 485 ILE A C 1
ATOM 3734 O O . ILE A 1 485 ? 42.074 20.625 -11.553 1.00 95.56 485 ILE A O 1
ATOM 3738 N N . LEU A 1 486 ? 41.379 18.976 -10.186 1.00 93.38 486 LEU A N 1
ATOM 3739 C CA . LEU A 1 486 ? 40.251 19.720 -9.644 1.00 93.38 486 LEU A CA 1
ATOM 3740 C C . LEU A 1 486 ? 40.755 20.702 -8.574 1.00 93.38 486 LEU A C 1
ATOM 3742 O O . LEU A 1 486 ? 41.316 20.254 -7.573 1.00 93.38 486 LEU A O 1
ATOM 3746 N N . PRO A 1 487 ? 40.531 22.020 -8.731 1.00 89.56 487 PRO A N 1
ATOM 3747 C CA . PRO A 1 487 ? 40.921 22.987 -7.715 1.00 89.56 487 PRO A CA 1
ATOM 3748 C C . PRO A 1 487 ? 40.200 22.741 -6.387 1.00 89.56 487 PRO A C 1
ATOM 3750 O O . PRO A 1 487 ? 39.023 22.365 -6.360 1.00 89.56 487 PRO A O 1
ATOM 3753 N N . GLN A 1 488 ? 40.889 23.016 -5.281 1.00 84.31 488 GLN A N 1
ATOM 3754 C CA . GLN A 1 488 ? 40.329 22.878 -3.941 1.00 84.31 488 GLN A CA 1
ATOM 3755 C C . GLN A 1 488 ? 39.028 23.689 -3.785 1.00 84.31 488 GLN A C 1
ATOM 3757 O O . GLN A 1 488 ? 38.912 24.820 -4.258 1.00 84.31 488 GLN A O 1
ATOM 3762 N N . GLY A 1 489 ? 38.027 23.098 -3.125 1.00 82.50 489 GLY A N 1
ATOM 3763 C CA . GLY A 1 489 ? 36.721 23.727 -2.894 1.00 82.50 489 GLY A CA 1
ATOM 3764 C C . GLY A 1 489 ? 35.746 23.656 -4.076 1.00 82.50 489 GLY A C 1
ATOM 3765 O O . GLY A 1 489 ? 34.620 24.133 -3.952 1.00 82.50 489 GLY A O 1
ATOM 3766 N N . GLN A 1 490 ? 36.136 23.044 -5.199 1.00 89.31 490 GLN A N 1
ATOM 3767 C CA . GLN A 1 490 ? 35.235 22.767 -6.321 1.00 89.31 490 GLN A CA 1
ATOM 3768 C C . GLN A 1 490 ? 34.721 21.322 -6.306 1.00 89.31 490 GLN A C 1
ATOM 3770 O O . GLN A 1 490 ? 35.248 20.452 -5.614 1.00 89.31 490 GLN A O 1
ATOM 3775 N N . CYS A 1 491 ? 33.681 21.063 -7.099 1.00 89.62 491 CYS A N 1
ATOM 3776 C CA . CYS A 1 491 ? 33.154 19.729 -7.365 1.00 89.62 491 CYS A CA 1
ATOM 3777 C C . CYS A 1 491 ? 33.046 19.485 -8.875 1.00 89.62 491 CYS A C 1
ATOM 3779 O O . CYS A 1 491 ? 32.888 20.423 -9.663 1.00 89.62 491 CYS A O 1
ATOM 3781 N N . ILE A 1 492 ? 33.103 18.215 -9.280 1.00 90.06 492 ILE A N 1
ATOM 3782 C CA . ILE A 1 492 ? 32.810 17.819 -10.657 1.00 90.06 492 ILE A CA 1
ATOM 3783 C C . ILE A 1 492 ? 31.294 17.874 -10.840 1.00 90.06 492 ILE A C 1
ATOM 3785 O O . ILE A 1 492 ? 30.554 16.987 -10.426 1.00 90.06 492 ILE A O 1
ATOM 3789 N N . ASN A 1 493 ? 30.827 18.972 -11.421 1.00 94.88 493 ASN A N 1
ATOM 3790 C CA . ASN A 1 493 ? 29.474 19.125 -11.940 1.00 94.88 493 ASN A CA 1
ATOM 3791 C C . ASN A 1 493 ? 29.529 19.240 -13.471 1.00 94.88 493 ASN A C 1
ATOM 3793 O O . ASN A 1 493 ? 30.609 19.363 -14.049 1.00 94.88 493 ASN A O 1
ATOM 3797 N N . ALA A 1 494 ? 28.374 19.224 -14.139 1.00 94.38 494 ALA A N 1
ATOM 3798 C CA . ALA A 1 494 ? 28.317 19.239 -15.604 1.00 94.38 494 ALA A CA 1
ATOM 3799 C C . ALA A 1 494 ? 29.056 20.439 -16.233 1.00 94.38 494 ALA A C 1
ATOM 3801 O O . ALA A 1 494 ? 29.737 20.290 -17.245 1.00 94.38 494 ALA A O 1
ATOM 3802 N N . ALA A 1 495 ? 28.976 21.625 -15.616 1.00 95.81 495 ALA A N 1
ATOM 3803 C CA . ALA A 1 495 ? 29.660 22.819 -16.113 1.00 95.81 495 ALA A CA 1
ATOM 3804 C C . ALA A 1 495 ? 31.187 22.701 -15.975 1.00 95.81 495 ALA A C 1
ATOM 3806 O O . ALA A 1 495 ? 31.923 23.015 -16.914 1.00 95.81 495 ALA A O 1
ATOM 3807 N N . ARG A 1 496 ? 31.670 22.196 -14.831 1.00 95.56 496 ARG A N 1
ATOM 3808 C CA . ARG A 1 496 ? 33.095 21.914 -14.620 1.00 95.56 496 ARG A CA 1
ATOM 3809 C C . ARG A 1 496 ? 33.595 20.857 -15.601 1.00 95.56 496 ARG A C 1
ATOM 3811 O O . ARG A 1 496 ? 34.646 21.058 -16.201 1.00 95.56 496 ARG A O 1
ATOM 3818 N N . TYR A 1 497 ? 32.833 19.785 -15.802 1.00 97.00 497 TYR A N 1
ATOM 3819 C CA . TYR A 1 497 ? 33.199 18.718 -16.726 1.00 97.00 497 TYR A CA 1
ATOM 3820 C C . TYR A 1 497 ? 33.293 19.218 -18.174 1.00 97.00 497 TYR A C 1
ATOM 3822 O O . TYR A 1 497 ? 34.293 18.965 -18.838 1.00 97.00 497 TYR A O 1
ATOM 3830 N N . CYS A 1 498 ? 32.346 20.042 -18.638 1.00 97.44 498 CYS A N 1
ATOM 3831 C CA . CYS A 1 498 ? 32.439 20.693 -19.953 1.00 97.44 498 CYS A CA 1
ATOM 3832 C C . CYS A 1 498 ? 33.717 21.542 -20.100 1.00 97.44 498 CYS A C 1
ATOM 3834 O O . CYS A 1 498 ? 34.383 21.481 -21.130 1.00 97.44 498 CYS A O 1
ATOM 3836 N N . SER A 1 499 ? 34.115 22.277 -19.054 1.00 97.06 499 SER A N 1
ATOM 3837 C CA . SER A 1 499 ? 35.384 23.025 -19.043 1.00 97.06 499 SER A CA 1
ATOM 3838 C C . SER A 1 499 ? 36.617 22.107 -19.083 1.00 97.06 499 SER A C 1
ATOM 3840 O O . SER A 1 499 ? 37.653 22.453 -19.662 1.00 97.06 499 SER A O 1
ATOM 3842 N N . THR A 1 500 ? 36.540 20.917 -18.486 1.00 97.56 500 THR A N 1
ATOM 3843 C CA . THR A 1 500 ? 37.563 19.875 -18.640 1.00 97.56 500 THR A CA 1
ATOM 3844 C C . THR A 1 500 ? 37.598 19.330 -20.069 1.00 97.56 500 THR A C 1
ATOM 3846 O O . THR A 1 500 ? 38.686 19.210 -20.629 1.00 97.56 500 THR A O 1
ATOM 3849 N N . LEU A 1 501 ? 36.447 19.097 -20.704 1.00 97.62 501 LEU A N 1
ATOM 3850 C CA . LEU A 1 501 ? 36.368 18.667 -22.104 1.00 97.62 501 LEU A CA 1
ATOM 3851 C C . LEU A 1 501 ? 36.913 19.723 -23.083 1.00 97.62 501 LEU A C 1
ATOM 3853 O O . LEU A 1 501 ? 37.580 19.369 -24.056 1.00 97.62 501 LEU A O 1
ATOM 3857 N N . ASP A 1 502 ? 36.724 21.018 -22.810 1.00 97.88 502 ASP A N 1
ATOM 3858 C CA . ASP A 1 502 ? 37.347 22.094 -23.595 1.00 97.88 502 ASP A CA 1
ATOM 3859 C C . ASP A 1 502 ? 38.881 22.002 -23.553 1.00 97.88 502 ASP A C 1
ATOM 3861 O O . ASP A 1 502 ? 39.543 22.025 -24.597 1.00 97.88 502 ASP A O 1
ATOM 3865 N N . ARG A 1 503 ? 39.450 21.795 -22.360 1.00 98.06 503 ARG A N 1
ATOM 3866 C CA . ARG A 1 503 ? 40.898 21.596 -22.177 1.00 98.06 503 ARG A CA 1
ATOM 3867 C C . ARG A 1 503 ? 41.382 20.291 -22.800 1.00 98.06 503 ARG A C 1
ATOM 3869 O O . ARG A 1 503 ? 42.461 20.258 -23.393 1.00 98.06 503 ARG A O 1
ATOM 3876 N N . LEU A 1 504 ? 40.577 19.231 -22.747 1.00 97.94 504 LEU A N 1
ATOM 3877 C CA . LEU A 1 504 ? 40.872 17.970 -23.423 1.00 97.94 504 LEU A CA 1
ATOM 3878 C C . LEU A 1 504 ? 40.925 18.169 -24.935 1.00 97.94 504 LEU A C 1
ATOM 3880 O O . LEU A 1 504 ? 41.870 17.728 -25.581 1.00 97.94 504 LEU A O 1
ATOM 3884 N N . LYS A 1 505 ? 39.966 18.893 -25.512 1.00 96.94 505 LYS A N 1
ATOM 3885 C CA . LYS A 1 505 ? 39.946 19.207 -26.941 1.00 96.94 505 LYS A CA 1
ATOM 3886 C C . LYS A 1 505 ? 41.200 19.970 -27.375 1.00 96.94 505 LYS A C 1
ATOM 3888 O O . LYS A 1 505 ? 41.731 19.704 -28.454 1.00 96.94 505 LYS A O 1
ATOM 3893 N N . GLU A 1 506 ? 41.688 20.907 -26.566 1.00 97.44 506 GLU A N 1
ATOM 3894 C CA . GLU A 1 506 ? 42.961 21.599 -26.813 1.00 97.44 506 GLU A CA 1
ATOM 3895 C C . GLU A 1 506 ? 44.167 20.659 -26.697 1.00 97.44 506 GLU A C 1
ATOM 3897 O O . GLU A 1 506 ? 45.048 20.669 -27.564 1.00 97.44 506 GLU A O 1
ATOM 3902 N N . ALA A 1 507 ? 44.182 19.792 -25.683 1.00 97.12 507 ALA A N 1
ATOM 3903 C CA . ALA A 1 507 ? 45.217 18.780 -25.513 1.00 97.12 507 ALA A CA 1
ATOM 3904 C C . ALA A 1 507 ? 45.259 17.798 -26.697 1.00 97.12 507 ALA A C 1
ATOM 3906 O O . ALA A 1 507 ? 46.344 17.494 -27.193 1.00 97.12 507 ALA A O 1
ATOM 3907 N N . ILE A 1 508 ? 44.104 17.380 -27.228 1.00 96.50 508 ILE A N 1
ATOM 3908 C CA . ILE A 1 508 ? 43.997 16.546 -28.435 1.00 96.50 508 ILE A CA 1
ATOM 3909 C C . ILE A 1 508 ? 44.600 17.268 -29.643 1.00 96.50 508 ILE A C 1
ATOM 3911 O O . ILE A 1 508 ? 45.387 16.662 -30.368 1.00 96.50 508 ILE A O 1
ATOM 3915 N N . ARG A 1 509 ? 44.299 18.562 -29.857 1.00 95.12 509 ARG A N 1
ATOM 3916 C CA . ARG A 1 509 ? 44.893 19.331 -30.976 1.00 95.12 509 ARG A CA 1
ATOM 3917 C C . ARG A 1 509 ? 46.416 19.290 -30.949 1.00 95.12 509 ARG A C 1
ATOM 3919 O O . ARG A 1 509 ? 47.031 19.185 -32.004 1.00 95.12 509 ARG A O 1
ATOM 3926 N N . ARG A 1 510 ? 47.007 19.374 -29.754 1.00 95.69 510 ARG A N 1
ATOM 3927 C CA . ARG A 1 510 ? 48.460 19.359 -29.563 1.00 95.69 510 ARG A CA 1
ATOM 3928 C C . ARG A 1 510 ? 49.065 17.961 -29.663 1.00 95.69 510 ARG A C 1
ATOM 3930 O O . ARG A 1 510 ? 50.054 17.779 -30.360 1.00 95.69 510 ARG A O 1
ATOM 3937 N N . LYS A 1 511 ? 48.514 16.994 -28.928 1.00 94.75 511 LYS A N 1
ATOM 3938 C CA . LYS A 1 511 ? 49.129 15.672 -28.714 1.00 94.75 511 LYS A CA 1
ATOM 3939 C C . LYS A 1 511 ? 48.673 14.607 -29.711 1.00 94.75 511 LYS A C 1
ATOM 3941 O O . LYS A 1 511 ? 49.360 13.598 -29.865 1.00 94.75 511 LYS A O 1
ATOM 3946 N N . ARG A 1 512 ? 47.520 14.790 -30.360 1.00 93.38 512 ARG A N 1
ATOM 3947 C CA . ARG A 1 512 ? 46.908 13.849 -31.317 1.00 93.38 512 ARG A CA 1
ATOM 3948 C C . ARG A 1 512 ? 46.435 14.589 -32.578 1.00 93.38 512 ARG A C 1
ATOM 3950 O O . ARG A 1 512 ? 45.238 14.586 -32.892 1.00 93.38 512 ARG A O 1
ATOM 3957 N N . PRO A 1 513 ? 47.352 15.244 -33.315 1.00 84.19 513 PRO A N 1
ATOM 3958 C CA . PRO A 1 513 ? 46.993 15.967 -34.529 1.00 84.19 513 PRO A CA 1
ATOM 3959 C C . PRO A 1 513 ? 46.298 15.017 -35.515 1.00 84.19 513 PRO A C 1
ATOM 3961 O O . PRO A 1 513 ? 46.800 13.940 -35.821 1.00 84.19 513 PRO A O 1
ATOM 3964 N N . GLY A 1 514 ? 45.104 15.397 -35.972 1.00 84.31 514 GLY A N 1
ATOM 3965 C CA . GLY A 1 514 ? 44.269 14.585 -36.866 1.00 84.31 514 GLY A CA 1
ATOM 3966 C C . GLY A 1 514 ? 43.128 13.825 -36.184 1.00 84.31 514 GLY A C 1
ATOM 3967 O O . GLY A 1 514 ? 42.144 13.530 -36.856 1.00 84.31 514 GLY A O 1
ATOM 3968 N N . LEU A 1 515 ? 43.169 13.592 -34.866 1.00 88.38 515 LEU A N 1
ATOM 3969 C CA . LEU A 1 515 ? 42.095 12.867 -34.173 1.00 88.38 515 LEU A CA 1
ATOM 3970 C C . LEU A 1 515 ? 40.753 13.619 -34.229 1.00 88.38 515 LEU A C 1
ATOM 3972 O O . LEU A 1 515 ? 39.745 13.037 -34.604 1.00 88.38 515 LEU A O 1
ATOM 3976 N N . LEU A 1 516 ? 40.754 14.941 -34.023 1.00 88.62 516 LEU A N 1
ATOM 3977 C CA . LEU A 1 516 ? 39.537 15.759 -34.171 1.00 88.62 516 LEU A CA 1
ATOM 3978 C C . LEU A 1 516 ? 38.942 15.749 -35.589 1.00 88.62 516 LEU A C 1
ATOM 3980 O O . LEU A 1 516 ? 37.776 16.085 -35.745 1.00 88.62 516 LEU A O 1
ATOM 3984 N N . ARG A 1 517 ? 39.731 15.414 -36.622 1.00 86.31 517 ARG A N 1
ATOM 3985 C CA . ARG A 1 517 ? 39.233 15.286 -38.003 1.00 86.31 517 ARG A CA 1
ATOM 3986 C C . ARG A 1 517 ? 38.658 13.898 -38.279 1.00 86.31 517 ARG A C 1
ATOM 3988 O O . ARG A 1 517 ? 37.739 13.789 -39.077 1.00 86.31 517 ARG A O 1
ATOM 3995 N N . ARG A 1 518 ? 39.222 12.859 -37.653 1.00 84.19 518 ARG A N 1
ATOM 3996 C CA . ARG A 1 518 ? 38.778 11.461 -37.791 1.00 84.19 518 ARG A CA 1
ATOM 3997 C C . ARG A 1 518 ? 37.522 11.145 -36.972 1.00 84.19 518 ARG A C 1
ATOM 3999 O O . ARG A 1 518 ? 36.897 10.128 -37.237 1.00 84.19 518 ARG A O 1
ATOM 4006 N N . GLY A 1 519 ? 37.178 12.007 -36.015 1.00 88.38 519 GLY A N 1
ATOM 4007 C CA . GLY A 1 519 ? 36.129 11.770 -35.027 1.00 88.38 519 GLY A CA 1
ATOM 4008 C C . GLY A 1 519 ? 36.730 11.270 -33.715 1.00 88.38 519 GLY A C 1
ATOM 4009 O O . GLY A 1 519 ? 37.698 10.510 -33.718 1.00 88.38 519 GLY A O 1
ATOM 4010 N N . VAL A 1 520 ? 36.189 11.746 -32.595 1.00 93.06 520 VAL A N 1
ATOM 4011 C CA . VAL A 1 520 ? 36.575 11.291 -31.253 1.00 93.06 520 VAL A CA 1
ATOM 4012 C C . VAL A 1 520 ? 35.494 10.355 -30.748 1.00 93.06 520 VAL A C 1
ATOM 4014 O O . VAL A 1 520 ? 34.324 10.733 -30.740 1.00 93.06 520 VAL A O 1
ATOM 4017 N N . VAL A 1 521 ? 35.909 9.175 -30.295 1.00 93.38 521 VAL A N 1
ATOM 4018 C CA . VAL A 1 521 ? 35.067 8.263 -29.524 1.00 93.38 521 VAL A CA 1
ATOM 4019 C C . VAL A 1 521 ? 35.513 8.372 -28.070 1.00 93.38 521 VAL A C 1
ATOM 4021 O O . VAL A 1 521 ? 36.663 8.079 -27.753 1.00 93.38 521 VAL A O 1
ATOM 4024 N N . LEU A 1 522 ? 34.641 8.851 -27.192 1.00 93.94 522 LEU A N 1
ATOM 4025 C CA . LEU A 1 522 ? 34.916 9.072 -25.779 1.00 93.94 522 LEU A CA 1
ATOM 4026 C C . LEU A 1 522 ? 34.325 7.933 -24.946 1.00 93.94 522 LEU A C 1
ATOM 4028 O O . LEU A 1 522 ? 33.140 7.640 -25.049 1.00 93.94 522 LEU A O 1
ATOM 4032 N N . GLN A 1 523 ? 35.125 7.321 -24.083 1.00 92.06 523 GLN A N 1
ATOM 4033 C CA . GLN A 1 523 ? 34.651 6.427 -23.032 1.00 92.06 523 GLN A CA 1
ATOM 4034 C C . GLN A 1 523 ? 34.828 7.125 -21.680 1.00 92.06 523 GLN A C 1
ATOM 4036 O O . GLN A 1 523 ? 35.934 7.522 -21.323 1.00 92.06 523 GLN A O 1
ATOM 4041 N N . HIS A 1 524 ? 33.727 7.283 -20.955 1.00 90.62 524 HIS A N 1
ATOM 4042 C CA . HIS A 1 524 ? 33.638 7.868 -19.616 1.00 90.62 524 HIS A CA 1
ATOM 4043 C C . HIS A 1 524 ? 32.457 7.230 -18.887 1.00 90.62 524 HIS A C 1
ATOM 4045 O O . HIS A 1 524 ? 31.566 6.714 -19.546 1.00 90.62 524 HIS A O 1
ATOM 4051 N N . ASP A 1 525 ? 32.421 7.214 -17.560 1.00 84.38 525 ASP A N 1
ATOM 4052 C CA . ASP A 1 525 ? 31.316 6.554 -16.861 1.00 84.38 525 ASP A CA 1
ATOM 4053 C C . ASP A 1 525 ? 29.965 7.300 -17.014 1.00 84.38 525 ASP A C 1
ATOM 4055 O O . ASP A 1 525 ? 29.871 8.384 -17.594 1.00 84.38 525 ASP A O 1
ATOM 4059 N N . ASN A 1 526 ? 28.894 6.730 -16.454 1.00 83.44 526 ASN A N 1
ATOM 4060 C CA . ASN A 1 526 ? 27.556 7.331 -16.503 1.00 83.44 526 ASN A CA 1
ATOM 4061 C C . ASN A 1 526 ? 27.259 8.265 -15.314 1.00 83.44 526 ASN A C 1
ATOM 4063 O O . ASN A 1 526 ? 26.085 8.511 -15.015 1.00 83.44 526 ASN A O 1
ATOM 4067 N N . ALA A 1 527 ? 28.280 8.799 -14.631 1.00 84.94 527 ALA A N 1
ATOM 4068 C CA . ALA A 1 527 ? 28.075 9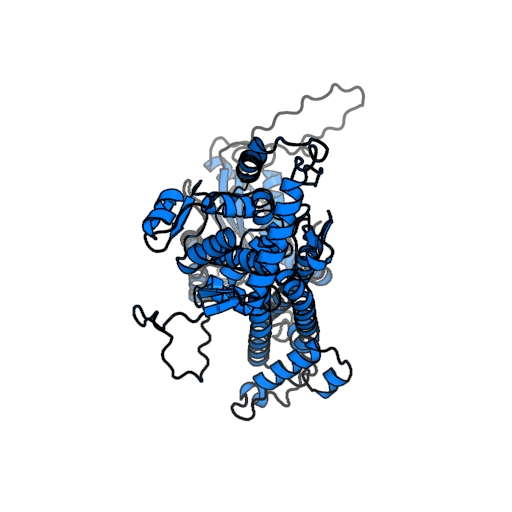.733 -13.530 1.00 84.94 527 ALA A CA 1
ATOM 4069 C C . ALA A 1 527 ? 27.229 10.942 -13.967 1.00 84.94 527 ALA A C 1
ATOM 4071 O O . ALA A 1 527 ? 27.259 11.383 -15.119 1.00 84.94 527 ALA A O 1
ATOM 4072 N N . THR A 1 528 ? 26.472 11.520 -13.030 1.00 89.12 528 THR A N 1
ATOM 4073 C CA . THR A 1 528 ? 25.548 12.638 -13.297 1.00 89.12 528 THR A CA 1
ATOM 4074 C C . THR A 1 528 ? 26.170 13.794 -14.105 1.00 89.12 528 THR A C 1
ATOM 4076 O O . THR A 1 528 ? 25.493 14.323 -14.986 1.00 89.12 528 THR A O 1
ATOM 4079 N N . PRO A 1 529 ? 27.435 14.212 -13.884 1.00 91.69 529 PRO A N 1
ATOM 4080 C CA . PRO A 1 529 ? 28.081 15.238 -14.709 1.00 91.69 529 PRO A CA 1
ATOM 4081 C C . PRO A 1 529 ? 28.290 14.832 -16.176 1.00 91.69 529 PRO A C 1
ATOM 4083 O O . PRO A 1 529 ? 28.243 15.701 -17.044 1.00 91.69 529 PRO A O 1
ATOM 4086 N N . HIS A 1 530 ? 28.501 13.547 -16.463 1.00 91.81 530 HIS A N 1
ATOM 4087 C CA . HIS A 1 530 ? 28.798 13.007 -17.796 1.00 91.81 530 HIS A CA 1
ATOM 4088 C C . HIS A 1 530 ? 27.525 12.833 -18.630 1.00 91.81 530 HIS A C 1
ATOM 4090 O O . HIS A 1 530 ? 27.487 13.165 -19.817 1.00 91.81 530 HIS A O 1
ATOM 4096 N N . SER A 1 531 ? 26.444 12.402 -17.978 1.00 90.44 531 SER A N 1
ATOM 4097 C CA . SER A 1 531 ? 25.132 12.186 -18.600 1.00 90.44 531 SER A CA 1
ATOM 4098 C C . SER A 1 531 ? 24.231 13.430 -18.618 1.00 90.44 531 SER A C 1
ATOM 4100 O O . SER A 1 531 ? 23.192 13.428 -19.276 1.00 90.44 531 SER A O 1
ATOM 4102 N N . ALA A 1 532 ? 24.613 14.521 -17.943 1.00 91.81 532 ALA A N 1
ATOM 4103 C CA . ALA A 1 532 ? 23.832 15.756 -17.918 1.00 91.81 532 ALA A CA 1
ATOM 4104 C C . ALA A 1 532 ? 23.617 16.360 -19.319 1.00 91.81 532 ALA A C 1
ATOM 4106 O O . ALA A 1 532 ? 24.530 16.405 -20.143 1.00 91.81 532 ALA A O 1
ATOM 4107 N N . ASN A 1 533 ? 22.437 16.955 -19.539 1.00 93.06 533 ASN A N 1
ATOM 4108 C CA . ASN A 1 533 ? 22.067 17.616 -20.800 1.00 93.06 533 ASN A CA 1
ATOM 4109 C C . ASN A 1 533 ? 23.123 18.610 -21.303 1.00 93.06 533 ASN A C 1
ATOM 4111 O O . ASN A 1 533 ? 23.372 18.685 -22.501 1.00 93.06 533 ASN A O 1
ATOM 4115 N N . LEU A 1 534 ? 23.753 19.363 -20.394 1.00 95.44 534 LEU A N 1
ATOM 4116 C CA . LEU A 1 534 ? 24.801 20.323 -20.746 1.00 95.44 534 LEU A CA 1
ATOM 4117 C C . LEU A 1 534 ? 26.013 19.635 -21.401 1.00 95.44 534 LEU A C 1
ATOM 4119 O O . LEU A 1 534 ? 26.516 20.112 -22.416 1.00 95.44 534 LEU A O 1
ATOM 4123 N N . THR A 1 535 ? 26.437 18.493 -20.861 1.00 94.88 535 THR A N 1
ATOM 4124 C CA . THR A 1 535 ? 27.545 17.689 -21.389 1.00 94.88 535 THR A CA 1
ATOM 4125 C C . THR A 1 535 ? 27.167 17.028 -22.711 1.00 94.88 535 THR A C 1
ATOM 4127 O O . THR A 1 535 ? 27.935 17.095 -23.667 1.00 94.88 535 THR A O 1
ATOM 4130 N N . GLN A 1 536 ? 25.955 16.478 -22.817 1.00 93.88 536 GLN A N 1
ATOM 4131 C CA . GLN A 1 536 ? 25.452 15.884 -24.063 1.00 93.88 536 GLN A CA 1
ATOM 4132 C C . GLN A 1 536 ? 25.383 16.916 -25.202 1.00 93.88 536 GLN A C 1
ATOM 4134 O O . GLN A 1 536 ? 25.826 16.649 -26.318 1.00 93.88 536 GLN A O 1
ATOM 4139 N N . GLN A 1 537 ? 24.931 18.141 -24.910 1.00 93.19 537 GLN A N 1
ATOM 4140 C CA . GLN A 1 537 ? 24.955 19.255 -25.864 1.00 93.19 537 GLN A CA 1
ATOM 4141 C C . GLN A 1 537 ? 26.382 19.648 -26.265 1.00 93.19 537 GLN A C 1
ATOM 4143 O O . GLN A 1 537 ? 26.628 19.953 -27.433 1.00 93.19 537 GLN A O 1
ATOM 4148 N N . TRP A 1 538 ? 27.330 19.641 -25.321 1.00 97.19 538 TRP A N 1
ATOM 4149 C CA . TRP A 1 538 ? 28.740 19.916 -25.606 1.00 97.19 538 TRP A CA 1
ATOM 4150 C C . TRP A 1 538 ? 29.332 18.870 -26.562 1.00 97.19 538 TRP A C 1
ATOM 4152 O O . TRP A 1 538 ? 29.950 19.238 -27.565 1.00 97.19 538 TRP A O 1
ATOM 4162 N N . LEU A 1 539 ? 29.099 17.580 -26.296 1.00 94.75 539 LEU A N 1
ATOM 4163 C CA . LEU A 1 539 ? 29.593 16.469 -27.119 1.00 94.75 539 LEU A CA 1
ATOM 4164 C C . LEU A 1 539 ? 28.997 16.520 -28.527 1.00 94.75 539 LEU A C 1
ATOM 4166 O O . LEU A 1 539 ? 29.734 16.476 -29.514 1.00 94.75 539 LEU A O 1
ATOM 4170 N N . GLN A 1 540 ? 27.682 16.738 -28.624 1.00 92.31 540 GLN A N 1
ATOM 4171 C CA . GLN A 1 540 ? 26.986 16.896 -29.898 1.00 92.31 540 GLN A CA 1
ATOM 4172 C C . GLN A 1 540 ? 27.519 18.093 -30.696 1.00 92.31 540 GLN A C 1
ATOM 4174 O O . GLN A 1 540 ? 27.770 17.975 -31.895 1.00 92.31 540 GLN A O 1
ATOM 4179 N N . ARG A 1 541 ? 27.751 19.239 -30.039 1.00 93.25 541 ARG A N 1
ATOM 4180 C CA . ARG A 1 541 ? 28.288 20.454 -30.677 1.00 93.25 541 ARG A CA 1
ATOM 4181 C C . ARG A 1 541 ? 29.636 20.216 -31.358 1.00 93.25 541 ARG A C 1
ATOM 4183 O O . ARG A 1 541 ? 29.935 20.884 -32.348 1.00 93.25 541 ARG A O 1
ATOM 4190 N N . TYR A 1 542 ? 30.458 19.317 -30.825 1.00 90.50 542 TYR A N 1
ATOM 4191 C CA . TYR A 1 542 ? 31.785 19.022 -31.365 1.00 90.50 542 TYR A CA 1
ATOM 4192 C C . TYR A 1 542 ? 31.890 17.679 -32.087 1.00 90.50 542 TYR A C 1
ATOM 4194 O O . TYR A 1 542 ? 32.987 17.342 -32.533 1.00 90.50 542 TYR A O 1
ATOM 4202 N N . GLY A 1 543 ? 30.771 16.968 -32.258 1.00 90.50 543 GLY A N 1
ATOM 4203 C CA . GLY A 1 543 ? 30.709 15.701 -32.986 1.00 90.50 543 GLY A CA 1
ATOM 4204 C C . GLY A 1 543 ? 31.536 14.598 -32.329 1.00 90.50 543 GLY A C 1
ATOM 4205 O O . GLY A 1 543 ? 32.237 13.870 -33.025 1.00 90.50 543 GLY A O 1
ATOM 4206 N N . TRP A 1 544 ? 31.540 14.540 -30.997 1.00 94.00 544 TRP A N 1
ATOM 4207 C CA . TRP A 1 544 ? 32.187 13.459 -30.256 1.00 94.00 544 TRP A CA 1
ATOM 4208 C C . TRP A 1 544 ? 31.152 12.387 -29.945 1.00 94.00 544 TRP A C 1
ATOM 4210 O O . TRP A 1 544 ? 30.083 12.689 -29.416 1.00 94.00 544 TRP A O 1
ATOM 4220 N N . GLU A 1 545 ? 31.477 11.146 -30.280 1.00 92.31 545 GLU A N 1
ATOM 4221 C CA . GLU A 1 545 ? 30.644 9.986 -29.989 1.00 92.31 545 GLU A CA 1
ATOM 4222 C C . GLU A 1 545 ? 31.010 9.435 -28.614 1.00 92.31 545 GLU A C 1
ATOM 4224 O O . GLU A 1 545 ? 32.174 9.476 -28.222 1.00 92.31 545 GLU A O 1
ATOM 4229 N N . ILE A 1 546 ? 30.033 8.910 -27.878 1.00 90.31 546 ILE A N 1
ATOM 4230 C CA . ILE A 1 546 ? 30.302 8.156 -26.652 1.00 90.31 546 ILE A CA 1
ATOM 4231 C C . ILE A 1 546 ? 30.405 6.681 -27.033 1.00 90.31 546 ILE A C 1
ATOM 4233 O O . ILE A 1 546 ? 29.534 6.172 -27.741 1.00 90.31 546 ILE A O 1
ATOM 4237 N N . LEU A 1 547 ? 31.447 5.991 -26.564 1.00 86.06 547 LEU A N 1
ATOM 4238 C CA . LEU A 1 547 ? 31.535 4.541 -26.690 1.00 86.06 547 LEU A CA 1
ATOM 4239 C C . LEU A 1 547 ? 30.359 3.928 -25.909 1.00 86.06 547 LEU A C 1
ATOM 4241 O O . LEU A 1 547 ? 30.316 4.094 -24.691 1.00 86.06 547 LEU A O 1
ATOM 4245 N N . PRO A 1 548 ? 29.412 3.228 -26.555 1.00 77.06 548 PRO A N 1
ATOM 4246 C CA . PRO A 1 548 ? 28.244 2.701 -25.856 1.00 77.06 548 PRO A CA 1
ATOM 4247 C C . PRO A 1 548 ? 28.693 1.668 -24.831 1.00 77.06 548 PRO A C 1
ATOM 4249 O O . PRO A 1 548 ? 29.344 0.725 -25.251 1.00 77.06 548 PRO A O 1
ATOM 4252 N N . HIS A 1 549 ? 28.349 1.807 -23.545 1.00 70.88 549 HIS A N 1
ATOM 4253 C CA . HIS A 1 549 ? 28.615 0.807 -22.501 1.00 70.88 549 HIS A CA 1
ATOM 4254 C C . HIS A 1 549 ? 27.522 0.762 -21.420 1.00 70.88 549 HIS A C 1
ATOM 4256 O O . HIS A 1 549 ? 26.806 1.747 -21.223 1.00 70.88 549 HIS A O 1
ATOM 4262 N N . PRO A 1 550 ? 27.386 -0.364 -20.689 1.00 63.44 550 PRO A N 1
ATOM 4263 C CA . PRO A 1 550 ? 26.470 -0.470 -19.555 1.00 63.44 550 PRO A CA 1
ATOM 4264 C C . PRO A 1 550 ? 26.729 0.596 -18.481 1.00 63.44 550 PRO A C 1
ATOM 4266 O O . PRO A 1 550 ? 27.851 1.091 -18.325 1.00 63.44 550 PRO A O 1
ATOM 4269 N N . ALA A 1 551 ? 25.693 0.936 -17.711 1.00 54.84 551 ALA A N 1
ATOM 4270 C CA . ALA A 1 551 ? 25.825 1.852 -16.583 1.00 54.84 551 ALA A CA 1
ATOM 4271 C C . ALA A 1 551 ? 26.652 1.220 -15.453 1.00 54.84 551 ALA A C 1
ATOM 4273 O O . ALA A 1 551 ? 26.314 0.143 -14.976 1.00 54.84 551 ALA A O 1
ATOM 4274 N N . HIS A 1 552 ? 27.722 1.907 -15.035 1.00 60.00 552 HIS A N 1
ATOM 4275 C CA . HIS A 1 552 ? 28.633 1.500 -13.955 1.00 60.00 552 HIS A CA 1
ATOM 4276 C C . HIS A 1 552 ? 29.222 0.088 -14.093 1.00 60.00 552 HIS A C 1
ATOM 4278 O O . HIS A 1 552 ? 29.051 -0.772 -13.230 1.00 60.00 552 HIS A O 1
ATOM 4284 N N . SER A 1 553 ? 29.994 -0.120 -15.160 1.00 66.06 553 SER A N 1
ATOM 4285 C CA . SER A 1 553 ? 30.819 -1.316 -15.328 1.00 66.06 553 SER A CA 1
ATOM 4286 C C . SER A 1 553 ? 32.309 -0.959 -15.216 1.00 66.06 553 SER A C 1
ATOM 4288 O O . SER A 1 553 ? 32.939 -0.755 -16.256 1.00 66.06 553 SER A O 1
ATOM 4290 N N . PRO A 1 554 ? 32.904 -0.903 -14.003 1.00 66.38 554 PRO A N 1
ATOM 4291 C CA . PRO A 1 554 ? 34.354 -0.707 -13.832 1.00 66.38 554 PRO A CA 1
ATOM 4292 C C . PRO A 1 554 ? 35.182 -1.731 -14.630 1.00 66.38 554 PRO A C 1
ATOM 4294 O O . PRO A 1 554 ? 36.280 -1.441 -15.092 1.00 66.38 554 PRO A O 1
ATOM 4297 N N . ASP A 1 555 ? 34.611 -2.906 -14.911 1.00 74.88 555 ASP A N 1
ATOM 4298 C CA . ASP A 1 555 ? 35.208 -3.930 -15.773 1.00 74.88 555 ASP A CA 1
ATOM 4299 C C . ASP A 1 555 ? 35.356 -3.549 -17.250 1.00 74.88 555 ASP A C 1
ATOM 4301 O O . ASP A 1 555 ? 36.062 -4.241 -17.987 1.00 74.88 555 ASP A O 1
ATOM 4305 N N . LEU A 1 556 ? 34.691 -2.480 -17.692 1.00 83.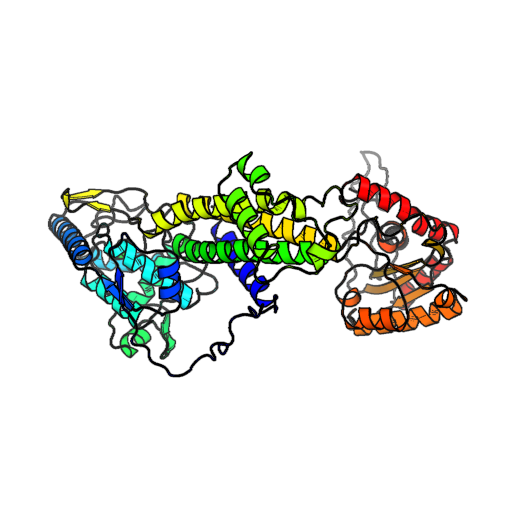44 556 LEU A N 1
ATOM 4306 C CA . LEU A 1 556 ? 34.700 -1.989 -19.071 1.00 83.44 556 LEU A CA 1
ATOM 4307 C C . LEU A 1 556 ? 35.264 -0.563 -19.184 1.00 83.44 556 LEU A C 1
ATOM 4309 O O . LEU A 1 556 ? 35.280 -0.006 -20.279 1.00 83.44 556 LEU A O 1
ATOM 4313 N N . ALA A 1 557 ? 35.767 0.014 -18.090 1.00 88.00 557 ALA A N 1
ATOM 4314 C CA . ALA A 1 557 ? 36.471 1.291 -18.092 1.00 88.00 557 ALA A CA 1
ATOM 4315 C C . ALA A 1 557 ? 37.987 1.041 -18.002 1.00 88.00 557 ALA A C 1
ATOM 4317 O O . ALA A 1 557 ? 38.473 0.632 -16.945 1.00 88.00 557 ALA A O 1
ATOM 4318 N N . PRO A 1 558 ? 38.776 1.275 -19.072 1.00 91.75 558 PRO A N 1
ATOM 4319 C CA . PRO A 1 558 ? 40.220 1.040 -19.026 1.00 91.75 558 PRO A CA 1
ATOM 4320 C C . PRO A 1 558 ? 40.932 1.825 -17.919 1.00 91.75 558 PRO A C 1
ATOM 4322 O O . PRO A 1 558 ? 41.910 1.339 -17.348 1.00 91.75 558 PRO A O 1
ATOM 4325 N N . SER A 1 559 ? 40.439 3.018 -17.579 1.00 92.12 559 SER A N 1
ATOM 4326 C CA . SER A 1 559 ? 40.948 3.787 -16.441 1.00 92.12 559 SER A CA 1
ATOM 4327 C C . SER A 1 559 ? 40.854 3.010 -15.121 1.00 92.12 559 SER A C 1
ATOM 4329 O O . SER A 1 559 ? 41.829 2.991 -14.369 1.00 92.12 559 SER A O 1
ATOM 4331 N N . ASP A 1 560 ? 39.757 2.291 -14.883 1.00 88.50 560 ASP A N 1
ATOM 4332 C CA . ASP A 1 560 ? 39.549 1.502 -13.667 1.00 88.50 560 ASP A CA 1
ATOM 4333 C C . ASP A 1 560 ? 40.348 0.198 -13.667 1.00 88.50 560 ASP A C 1
ATOM 4335 O O . ASP A 1 560 ? 41.157 -0.036 -12.762 1.00 88.50 560 ASP A O 1
ATOM 4339 N N . PHE A 1 561 ? 40.150 -0.650 -14.683 1.00 88.62 561 PHE A N 1
ATOM 4340 C CA . PHE A 1 561 ? 40.712 -2.004 -14.668 1.00 88.62 561 PHE A CA 1
ATOM 4341 C C . PHE A 1 561 ? 42.206 -2.059 -15.018 1.00 88.62 561 PHE A C 1
ATOM 4343 O O . PHE A 1 561 ? 42.868 -3.049 -14.705 1.00 88.62 561 PHE A O 1
ATOM 4350 N N . HIS A 1 562 ? 42.755 -1.033 -15.682 1.00 93.06 562 HIS A N 1
ATOM 4351 C CA . HIS A 1 562 ? 44.141 -1.046 -16.170 1.00 93.06 562 HIS A CA 1
ATOM 4352 C C . HIS A 1 562 ? 45.013 0.052 -15.560 1.00 93.06 562 HIS A C 1
ATOM 4354 O O . HIS A 1 562 ? 46.144 -0.223 -15.169 1.00 93.06 562 HIS A O 1
ATOM 4360 N N . LEU A 1 563 ? 44.520 1.290 -15.446 1.00 94.25 563 LEU A N 1
ATOM 4361 C CA . LEU A 1 563 ? 45.370 2.434 -15.090 1.00 94.25 563 LEU A CA 1
ATOM 4362 C C . LEU A 1 563 ? 45.428 2.711 -13.580 1.00 94.25 563 LEU A C 1
ATOM 4364 O O . LEU A 1 563 ? 46.495 2.653 -12.962 1.00 94.25 563 LEU A O 1
ATOM 4368 N N . PHE A 1 564 ? 44.290 3.030 -12.961 1.00 92.56 564 PHE A N 1
ATOM 4369 C CA . PHE A 1 564 ? 44.251 3.588 -11.608 1.00 92.56 564 PHE A CA 1
ATOM 4370 C C . PHE A 1 564 ? 44.681 2.596 -10.533 1.00 92.56 564 PHE A C 1
ATOM 4372 O O . PHE A 1 564 ? 45.316 2.997 -9.556 1.00 92.56 564 PHE A O 1
ATOM 4379 N N . GLY A 1 565 ? 44.393 1.305 -10.705 1.00 89.12 565 GLY A N 1
ATOM 4380 C CA . GLY A 1 565 ? 44.851 0.268 -9.780 1.00 89.12 565 GLY A CA 1
ATOM 4381 C C . GLY A 1 565 ? 46.378 0.115 -9.740 1.00 89.12 565 GLY A C 1
ATOM 4382 O O . GLY A 1 565 ? 46.940 -0.214 -8.694 1.00 89.12 565 GLY A O 1
ATOM 4383 N N . LEU A 1 566 ? 47.074 0.358 -10.855 1.00 92.06 566 LEU A N 1
ATOM 4384 C CA . LEU A 1 566 ? 48.540 0.345 -10.908 1.00 92.06 566 LEU A CA 1
ATOM 4385 C C . LEU A 1 566 ? 49.136 1.627 -10.333 1.00 92.06 566 LEU A C 1
ATOM 4387 O O . LEU A 1 566 ? 50.042 1.556 -9.506 1.00 92.06 566 LEU A O 1
ATOM 4391 N N . LEU A 1 567 ? 48.569 2.778 -10.687 1.00 91.88 567 LEU A N 1
ATOM 4392 C CA . LEU A 1 567 ? 48.990 4.069 -10.149 1.00 91.88 567 LEU A CA 1
ATOM 4393 C C . LEU A 1 567 ? 48.850 4.130 -8.622 1.00 91.88 567 LEU A C 1
ATOM 4395 O O . LEU A 1 567 ? 49.778 4.512 -7.918 1.00 91.88 567 LEU A O 1
ATOM 4399 N N . LYS A 1 568 ? 47.715 3.681 -8.076 1.00 88.81 568 LYS A N 1
ATOM 4400 C CA . LYS A 1 568 ? 47.497 3.643 -6.620 1.00 88.81 568 LYS A CA 1
ATOM 4401 C C . LYS A 1 568 ? 48.475 2.707 -5.903 1.00 88.81 568 LYS A C 1
ATOM 4403 O O . LYS A 1 568 ? 48.807 2.969 -4.753 1.00 88.81 568 LYS A O 1
ATOM 4408 N N . ARG A 1 569 ? 48.939 1.640 -6.566 1.00 87.12 569 ARG A N 1
ATOM 4409 C CA . ARG A 1 569 ? 49.995 0.762 -6.038 1.00 87.12 569 ARG A CA 1
ATOM 4410 C C . ARG A 1 569 ? 51.363 1.432 -6.061 1.00 87.12 569 ARG A C 1
ATOM 4412 O O . ARG A 1 569 ? 52.080 1.308 -5.080 1.00 87.12 569 ARG A O 1
ATOM 4419 N N . HIS A 1 570 ? 51.696 2.155 -7.131 1.00 89.75 570 HIS A N 1
ATOM 4420 C CA . HIS A 1 570 ? 52.935 2.939 -7.221 1.00 89.75 570 HIS A CA 1
ATOM 4421 C C . HIS A 1 570 ? 53.038 3.977 -6.100 1.00 89.75 570 HIS A C 1
ATOM 4423 O O . HIS A 1 570 ? 54.062 4.071 -5.439 1.00 89.75 570 HIS A O 1
ATOM 4429 N N . LEU A 1 571 ? 51.942 4.687 -5.825 1.00 88.56 571 LEU A N 1
ATOM 4430 C CA . LEU A 1 571 ? 51.880 5.677 -4.745 1.00 88.56 571 LEU A CA 1
ATOM 4431 C C . LEU A 1 571 ? 51.863 5.050 -3.339 1.00 88.56 571 LEU A C 1
ATOM 4433 O O . LEU A 1 571 ? 51.978 5.768 -2.347 1.00 88.56 571 LEU A O 1
ATOM 4437 N N . GLY A 1 572 ? 51.676 3.732 -3.228 1.00 85.31 572 GLY A N 1
ATOM 4438 C CA . GLY A 1 572 ? 51.601 3.026 -1.953 1.00 85.31 572 GLY A CA 1
ATOM 4439 C C . GLY A 1 572 ? 52.889 3.173 -1.142 1.00 85.31 572 GLY A C 1
ATOM 4440 O O . GLY A 1 572 ? 53.972 2.859 -1.617 1.00 85.31 572 GLY A O 1
ATOM 4441 N N . GLY A 1 573 ? 52.767 3.644 0.098 1.00 79.81 573 GLY A N 1
ATOM 4442 C CA . GLY A 1 573 ? 53.898 3.910 0.991 1.00 79.81 573 GLY A CA 1
ATOM 4443 C C . GLY A 1 573 ? 54.551 5.284 0.805 1.00 79.81 573 GLY A C 1
ATOM 4444 O O . GLY A 1 573 ? 55.422 5.639 1.597 1.00 79.81 573 GLY A O 1
ATOM 4445 N N . MET A 1 574 ? 54.125 6.080 -0.182 1.00 86.75 574 MET A N 1
ATOM 4446 C CA . MET A 1 574 ? 54.654 7.427 -0.415 1.00 86.75 574 MET A CA 1
ATOM 4447 C C . MET A 1 574 ? 53.907 8.486 0.409 1.00 86.75 574 MET A C 1
ATOM 4449 O O . MET A 1 574 ? 52.687 8.416 0.616 1.00 86.75 574 MET A O 1
ATOM 4453 N N . ALA A 1 575 ? 54.653 9.500 0.850 1.00 85.94 575 ALA A N 1
ATOM 4454 C CA . ALA A 1 575 ? 54.134 10.682 1.523 1.00 85.94 575 ALA A CA 1
ATOM 4455 C C . ALA A 1 575 ? 54.700 11.946 0.866 1.00 85.94 575 ALA A C 1
ATOM 4457 O O . ALA A 1 575 ? 55.901 12.039 0.625 1.00 85.94 575 ALA A O 1
ATOM 4458 N N . PHE A 1 576 ? 53.822 12.906 0.602 1.00 88.75 576 PHE A N 1
ATOM 4459 C CA . PHE A 1 576 ? 54.112 14.166 -0.071 1.00 88.75 576 PHE A CA 1
ATOM 4460 C C . PHE A 1 576 ? 53.838 15.331 0.882 1.00 88.75 576 PHE A C 1
ATOM 4462 O O . PHE A 1 576 ? 52.835 15.319 1.603 1.00 88.75 576 PHE A O 1
ATOM 4469 N N . GLU A 1 577 ? 54.725 16.328 0.894 1.00 86.19 577 GLU A N 1
ATOM 4470 C CA . GLU A 1 577 ? 54.581 17.513 1.748 1.00 86.19 577 GLU A CA 1
ATOM 4471 C C . GLU A 1 577 ? 53.529 18.480 1.189 1.00 86.19 577 GLU A C 1
ATOM 4473 O O . GLU A 1 577 ? 52.762 19.069 1.954 1.00 86.19 577 GLU A O 1
ATOM 4478 N N . THR A 1 578 ? 53.443 18.597 -0.141 1.00 89.75 578 THR A N 1
ATOM 4479 C CA . THR A 1 578 ? 52.510 19.494 -0.834 1.00 89.75 578 THR A CA 1
ATOM 4480 C C . THR A 1 578 ? 51.684 18.785 -1.916 1.00 89.75 578 THR A C 1
ATOM 4482 O O . THR A 1 578 ? 52.007 17.683 -2.365 1.00 89.75 578 THR A O 1
ATOM 4485 N N . GLU A 1 579 ? 50.590 19.423 -2.359 1.00 89.31 579 GLU A N 1
ATOM 4486 C CA . GLU A 1 579 ? 49.816 18.952 -3.521 1.00 89.31 579 GLU A CA 1
ATOM 4487 C C . GLU A 1 579 ? 50.662 18.962 -4.804 1.00 89.31 579 GLU A C 1
ATOM 4489 O O . GLU A 1 579 ? 50.522 18.063 -5.632 1.00 89.31 579 GLU A O 1
ATOM 4494 N N . ASP A 1 580 ? 51.572 19.929 -4.946 1.00 91.44 580 ASP A N 1
ATOM 4495 C CA . ASP A 1 580 ? 52.447 20.057 -6.114 1.00 91.44 580 ASP A CA 1
ATOM 4496 C C . ASP A 1 580 ? 53.466 18.915 -6.208 1.00 91.44 580 ASP A C 1
ATOM 4498 O O . ASP A 1 580 ? 53.742 18.439 -7.313 1.00 91.44 580 ASP A O 1
ATOM 4502 N N . ASP A 1 581 ? 53.970 18.418 -5.074 1.00 92.56 581 ASP A N 1
ATOM 4503 C CA . ASP A 1 581 ? 54.858 17.248 -5.040 1.00 92.56 581 ASP A CA 1
ATOM 4504 C C . ASP A 1 581 ? 54.125 15.995 -5.529 1.00 92.56 581 ASP A C 1
ATOM 4506 O O . ASP A 1 581 ? 54.630 15.260 -6.379 1.00 92.56 581 ASP A O 1
ATOM 4510 N N . LEU A 1 582 ? 52.890 15.789 -5.053 1.00 91.75 582 LEU A N 1
ATOM 4511 C CA . LEU A 1 582 ? 52.037 14.693 -5.510 1.00 91.75 582 LEU A CA 1
ATOM 4512 C C . LEU A 1 582 ? 51.742 14.820 -7.010 1.00 91.75 582 LEU A C 1
ATOM 4514 O O . LEU A 1 582 ? 51.886 13.850 -7.747 1.00 91.75 582 LEU A O 1
ATOM 4518 N N . ILE A 1 583 ? 51.348 16.004 -7.487 1.00 93.31 583 ILE A N 1
ATOM 4519 C CA . ILE A 1 583 ? 51.051 16.237 -8.910 1.00 93.31 583 ILE A CA 1
ATOM 4520 C C . ILE A 1 583 ? 52.297 16.008 -9.775 1.00 93.31 583 ILE A C 1
ATOM 4522 O O . ILE A 1 583 ? 52.186 15.466 -10.879 1.00 93.31 583 ILE A O 1
ATOM 4526 N N . SER A 1 584 ? 53.474 16.399 -9.287 1.00 94.94 584 SER A N 1
ATOM 4527 C CA . SER A 1 584 ? 54.750 16.167 -9.967 1.00 94.94 584 SER A CA 1
ATOM 4528 C C . SER A 1 584 ? 55.062 14.678 -10.068 1.00 94.94 584 SER A C 1
ATOM 4530 O O . SER A 1 584 ? 55.434 14.214 -11.145 1.00 94.94 584 SER A O 1
ATOM 4532 N N . GLU A 1 585 ? 54.818 13.911 -9.006 1.00 95.25 585 GLU A N 1
ATOM 4533 C CA . GLU A 1 585 ? 55.004 12.461 -9.025 1.00 95.25 585 GLU A CA 1
ATOM 4534 C C . GLU A 1 585 ? 53.986 11.746 -9.924 1.00 95.25 585 GLU A C 1
ATOM 4536 O O . GLU A 1 585 ? 54.356 10.844 -10.671 1.00 95.25 585 GLU A O 1
ATOM 4541 N N . LEU A 1 586 ? 52.721 12.186 -9.943 1.00 94.56 586 LEU A N 1
ATOM 4542 C CA . LEU A 1 586 ? 51.726 11.674 -10.892 1.00 94.56 586 LEU A CA 1
ATOM 4543 C C . LEU A 1 586 ? 52.207 11.853 -12.339 1.00 94.56 586 LEU A C 1
ATOM 4545 O O . LEU A 1 586 ? 52.130 10.920 -13.137 1.00 94.56 586 LEU A O 1
ATOM 4549 N N . ARG A 1 587 ? 52.719 13.044 -12.681 1.00 94.88 587 ARG A N 1
ATOM 4550 C CA . ARG A 1 587 ? 53.267 13.331 -14.018 1.00 94.88 587 ARG A CA 1
ATOM 4551 C C . ARG A 1 587 ? 54.478 12.459 -14.324 1.00 94.88 587 ARG A C 1
ATOM 455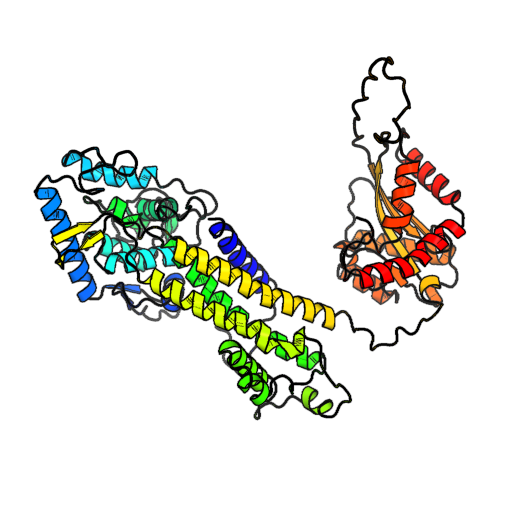3 O O . ARG A 1 587 ? 54.496 11.828 -15.373 1.00 94.88 587 ARG A O 1
ATOM 4560 N N . ASN A 1 588 ? 55.424 12.373 -13.391 1.00 95.75 588 ASN A N 1
ATOM 4561 C CA . ASN A 1 588 ? 56.610 11.532 -13.516 1.00 95.75 588 ASN A CA 1
ATOM 4562 C C . ASN A 1 588 ? 56.235 10.063 -13.769 1.00 95.75 588 ASN A C 1
ATOM 4564 O O . ASN A 1 588 ? 56.779 9.427 -14.667 1.00 95.75 588 ASN A O 1
ATOM 4568 N N . TRP A 1 589 ? 55.257 9.523 -13.037 1.00 95.19 589 TRP A N 1
ATOM 4569 C CA . TRP A 1 589 ? 54.787 8.159 -13.260 1.00 95.19 589 TRP A CA 1
ATOM 4570 C C . TRP A 1 589 ? 54.204 7.973 -14.662 1.00 95.19 589 TRP A C 1
ATOM 4572 O O . TRP A 1 589 ? 54.594 7.042 -15.364 1.00 95.19 589 TRP A O 1
ATOM 4582 N N . PHE A 1 590 ? 53.318 8.874 -15.101 1.00 95.00 590 PHE A N 1
ATOM 4583 C CA . PHE A 1 590 ? 52.735 8.799 -16.442 1.00 95.00 590 PHE A CA 1
ATOM 4584 C C . PHE A 1 590 ? 53.777 8.939 -17.560 1.00 95.00 590 PHE A C 1
ATOM 4586 O O . PHE A 1 590 ? 53.649 8.257 -18.574 1.00 95.00 590 PHE A O 1
ATOM 4593 N N . ASP A 1 591 ? 54.793 9.786 -17.380 1.00 92.00 591 ASP A N 1
ATOM 4594 C CA . ASP A 1 591 ? 55.862 10.007 -18.363 1.00 92.00 591 ASP A CA 1
ATOM 4595 C C . ASP A 1 591 ? 56.808 8.796 -18.489 1.00 92.00 591 ASP A C 1
ATOM 4597 O O . ASP A 1 591 ? 57.437 8.615 -19.532 1.00 92.00 591 ASP A O 1
ATOM 4601 N N . ASN A 1 592 ? 56.877 7.941 -17.462 1.00 94.12 592 ASN A N 1
ATOM 4602 C CA . ASN A 1 592 ? 57.670 6.707 -17.466 1.00 94.12 592 ASN A CA 1
ATOM 4603 C C . ASN A 1 592 ? 56.920 5.481 -18.021 1.00 94.12 592 ASN A C 1
ATOM 4605 O O . ASN A 1 592 ? 57.524 4.417 -18.171 1.00 94.12 592 ASN A O 1
ATOM 4609 N N . LEU A 1 593 ? 55.623 5.594 -18.325 1.00 94.75 593 LEU A N 1
ATOM 4610 C CA . LEU A 1 593 ? 54.866 4.515 -18.961 1.00 94.75 593 LEU A CA 1
ATOM 4611 C C . LEU A 1 593 ? 55.118 4.495 -20.469 1.00 94.75 593 LEU A C 1
ATOM 4613 O O . LEU A 1 593 ? 54.979 5.508 -21.157 1.00 94.75 593 LEU A O 1
ATOM 4617 N N . ASP A 1 594 ? 55.436 3.318 -21.003 1.00 92.56 594 ASP A N 1
ATOM 4618 C CA . ASP A 1 594 ? 55.622 3.147 -22.439 1.00 92.56 594 ASP A CA 1
ATOM 4619 C C . ASP A 1 594 ? 54.287 3.094 -23.209 1.00 92.56 594 ASP A C 1
ATOM 4621 O O . ASP A 1 594 ? 53.195 2.948 -22.658 1.00 92.56 594 ASP A O 1
ATOM 4625 N N . VAL A 1 595 ? 54.368 3.228 -24.533 1.00 92.44 595 VAL A N 1
ATOM 4626 C CA . VAL A 1 595 ? 53.192 3.193 -25.416 1.00 92.44 595 VAL A CA 1
ATOM 4627 C C . VAL A 1 595 ? 52.503 1.823 -25.401 1.00 92.44 595 VAL A C 1
ATOM 4629 O O . VAL A 1 595 ? 51.284 1.751 -25.578 1.00 92.44 595 VAL A O 1
ATOM 4632 N N . ASP A 1 596 ? 53.252 0.740 -25.198 1.00 92.81 596 ASP A N 1
ATOM 4633 C CA . ASP A 1 596 ? 52.697 -0.611 -25.208 1.00 92.81 596 ASP A CA 1
ATOM 4634 C C . ASP A 1 596 ? 51.791 -0.838 -23.993 1.00 92.81 596 ASP A C 1
ATOM 4636 O O . ASP A 1 596 ? 50.725 -1.436 -24.143 1.00 92.81 596 ASP A O 1
ATOM 4640 N N . PHE A 1 597 ? 52.119 -0.258 -22.836 1.00 94.88 597 PHE A N 1
ATOM 4641 C CA . PHE A 1 597 ? 51.263 -0.232 -21.654 1.00 94.88 597 PHE A CA 1
ATOM 4642 C C . PHE A 1 597 ? 49.865 0.306 -21.979 1.00 94.88 597 PHE A C 1
ATOM 4644 O O . PHE A 1 597 ? 48.855 -0.333 -21.668 1.00 94.88 597 PHE A O 1
ATOM 4651 N N . PHE A 1 598 ? 49.786 1.462 -22.639 1.00 94.62 598 PHE A N 1
ATOM 4652 C CA . PHE A 1 598 ? 48.506 2.078 -22.983 1.00 94.62 598 PHE A CA 1
ATOM 4653 C C . PHE A 1 598 ? 47.774 1.307 -24.085 1.00 94.62 598 PHE A C 1
ATOM 4655 O O . PHE A 1 598 ? 46.558 1.118 -24.016 1.00 94.62 598 PHE A O 1
ATOM 4662 N N . ARG A 1 599 ? 48.504 0.797 -25.083 1.00 92.19 599 ARG A N 1
ATOM 4663 C CA . ARG A 1 599 ? 47.920 -0.035 -26.140 1.00 92.19 599 ARG A CA 1
ATOM 4664 C C . ARG A 1 599 ? 47.290 -1.307 -25.573 1.00 92.19 599 ARG A C 1
ATOM 4666 O O . ARG A 1 599 ? 46.186 -1.663 -25.982 1.00 92.19 599 ARG A O 1
ATOM 4673 N N . VAL A 1 600 ? 47.951 -1.968 -24.621 1.00 91.81 600 VAL A N 1
ATOM 4674 C CA . VAL A 1 600 ? 47.414 -3.149 -23.928 1.00 91.81 600 VAL A CA 1
ATOM 4675 C C . VAL A 1 600 ? 46.122 -2.803 -23.195 1.00 91.81 600 VAL A C 1
ATOM 4677 O O . VAL A 1 600 ? 45.146 -3.541 -23.327 1.00 91.81 600 VAL A O 1
ATOM 4680 N N . GLY A 1 601 ? 46.076 -1.678 -22.480 1.00 91.00 601 GLY A N 1
ATOM 4681 C CA . GLY A 1 601 ? 44.877 -1.249 -21.759 1.00 91.00 601 GLY A CA 1
ATOM 4682 C C . GLY A 1 601 ? 43.672 -1.026 -22.675 1.00 91.00 601 GLY A C 1
ATOM 4683 O O . GLY A 1 601 ? 42.595 -1.562 -22.418 1.00 91.00 601 GLY A O 1
ATOM 4684 N N . ILE A 1 602 ? 43.869 -0.307 -23.786 1.00 91.50 602 ILE A N 1
ATOM 4685 C CA . ILE A 1 602 ? 42.814 -0.061 -24.781 1.00 91.50 602 ILE A CA 1
ATOM 4686 C C . ILE A 1 602 ? 42.371 -1.359 -25.466 1.00 91.50 602 ILE A C 1
ATOM 4688 O O . ILE A 1 602 ? 41.179 -1.646 -25.530 1.00 91.50 602 ILE A O 1
ATOM 4692 N N . ASN A 1 603 ? 43.312 -2.181 -25.936 1.00 88.50 603 ASN A N 1
ATOM 4693 C CA . ASN A 1 603 ? 42.981 -3.404 -26.673 1.00 88.50 603 ASN A CA 1
ATOM 4694 C C . ASN A 1 603 ? 42.345 -4.482 -25.783 1.00 88.50 603 ASN A C 1
ATOM 4696 O O . ASN A 1 603 ? 41.567 -5.307 -26.268 1.00 88.50 603 ASN A O 1
ATOM 4700 N N . SER A 1 604 ? 42.629 -4.466 -24.476 1.00 88.06 604 SER A N 1
ATOM 4701 C CA . SER A 1 604 ? 42.000 -5.376 -23.513 1.00 88.06 604 SER A CA 1
ATOM 4702 C C . SER A 1 604 ? 40.488 -5.174 -23.432 1.00 88.06 604 SER A C 1
ATOM 4704 O O . SER A 1 604 ? 39.779 -6.134 -23.119 1.00 88.06 604 SER A O 1
ATOM 4706 N N . LEU A 1 605 ? 39.987 -3.980 -23.780 1.00 85.94 605 LEU A N 1
ATOM 4707 C CA . LEU A 1 605 ? 38.564 -3.657 -23.763 1.00 85.94 605 LEU A CA 1
ATOM 4708 C C . LEU A 1 605 ? 37.746 -4.634 -24.611 1.00 85.94 605 LEU A C 1
ATOM 4710 O O . LEU A 1 605 ? 36.733 -5.118 -24.127 1.00 85.94 605 LEU A O 1
ATOM 4714 N N . LEU A 1 606 ? 38.213 -5.011 -25.808 1.00 82.94 606 LEU A N 1
ATOM 4715 C CA . LEU A 1 606 ? 37.508 -5.966 -26.675 1.00 82.94 606 LEU A CA 1
ATOM 4716 C C . LEU A 1 606 ? 37.326 -7.330 -25.995 1.00 82.94 606 LEU A C 1
ATOM 4718 O O . LEU A 1 606 ? 36.233 -7.892 -25.973 1.00 82.94 606 LEU A O 1
ATOM 4722 N N . SER A 1 607 ? 38.402 -7.854 -25.407 1.00 83.56 607 SER A N 1
ATOM 4723 C CA . SER A 1 607 ? 38.368 -9.156 -24.736 1.00 83.56 607 SER A CA 1
ATOM 4724 C C . SER A 1 607 ? 37.517 -9.133 -23.463 1.00 83.56 607 SER A C 1
ATOM 4726 O O . SER A 1 607 ? 36.819 -10.104 -23.176 1.00 83.56 607 SER A O 1
ATOM 4728 N N . ARG A 1 608 ? 37.536 -8.024 -22.708 1.00 86.25 608 ARG A N 1
ATOM 4729 C CA . ARG A 1 608 ? 36.698 -7.843 -21.514 1.00 86.25 608 ARG A CA 1
ATOM 4730 C C . ARG A 1 608 ? 35.232 -7.661 -21.887 1.00 86.25 608 ARG A C 1
ATOM 4732 O O . ARG A 1 608 ? 34.374 -8.224 -21.219 1.00 86.25 608 ARG A O 1
ATOM 4739 N N . TRP A 1 609 ? 34.958 -6.964 -22.987 1.00 81.81 609 TRP A N 1
ATOM 4740 C CA . TRP A 1 609 ? 33.621 -6.830 -23.554 1.00 81.81 609 TRP A CA 1
ATOM 4741 C C . TRP A 1 609 ? 33.014 -8.187 -23.877 1.00 81.81 609 TRP A C 1
ATOM 4743 O O . TRP A 1 609 ? 31.907 -8.492 -23.443 1.00 81.81 609 TRP A O 1
ATOM 4753 N N . GLN A 1 610 ? 33.773 -9.023 -24.589 1.00 80.88 610 GLN A N 1
ATOM 4754 C CA . GLN A 1 610 ? 33.338 -10.370 -24.931 1.00 80.88 610 GLN A CA 1
ATOM 4755 C C . GLN A 1 610 ? 33.076 -11.199 -23.670 1.00 80.88 610 GLN A C 1
ATOM 4757 O O . GLN A 1 610 ? 32.014 -11.796 -23.553 1.00 80.88 610 GLN A O 1
ATOM 4762 N N . LYS A 1 611 ? 33.977 -11.152 -22.680 1.00 81.75 611 LYS A N 1
ATOM 4763 C CA . LYS A 1 611 ? 33.772 -11.833 -21.393 1.00 81.75 611 LYS A CA 1
ATOM 4764 C C . LYS A 1 611 ? 32.517 -11.355 -20.662 1.00 81.75 611 LYS A C 1
ATOM 4766 O O . LYS A 1 611 ? 31.795 -12.179 -20.121 1.00 81.75 611 LYS A O 1
ATOM 4771 N N . CYS A 1 612 ? 32.242 -10.053 -20.651 1.00 79.25 612 CYS A N 1
ATOM 4772 C CA . CYS A 1 612 ? 31.033 -9.494 -20.043 1.00 79.25 612 CYS A CA 1
ATOM 4773 C C . CYS A 1 612 ? 29.764 -10.014 -20.747 1.00 79.25 612 CYS A C 1
ATOM 4775 O O . CYS A 1 612 ? 28.810 -10.418 -20.083 1.00 79.25 612 CYS A O 1
ATOM 4777 N N . ILE A 1 613 ? 29.772 -10.090 -22.085 1.00 76.56 613 ILE A N 1
ATOM 4778 C CA . ILE A 1 613 ? 28.685 -10.705 -22.867 1.00 76.56 613 ILE A CA 1
ATOM 4779 C C . ILE A 1 613 ? 28.525 -12.188 -22.510 1.00 76.56 613 ILE A C 1
ATOM 4781 O O . ILE A 1 613 ? 27.407 -12.636 -22.246 1.00 76.56 613 ILE A O 1
ATOM 4785 N N . ASP A 1 614 ? 29.629 -12.935 -22.475 1.00 80.19 614 ASP A N 1
ATOM 4786 C CA . ASP A 1 614 ? 29.645 -14.369 -22.169 1.00 80.19 614 ASP A CA 1
ATOM 4787 C C . ASP A 1 614 ? 29.147 -14.653 -20.740 1.00 80.19 614 ASP A C 1
ATOM 4789 O O . ASP A 1 614 ? 28.536 -15.688 -20.483 1.00 80.19 614 ASP A O 1
ATOM 4793 N N . LEU A 1 615 ? 29.360 -13.709 -19.820 1.00 79.12 615 LEU A N 1
ATOM 4794 C CA . LEU A 1 615 ? 28.874 -13.737 -18.440 1.00 79.12 615 LEU A CA 1
ATOM 4795 C C . LEU A 1 615 ? 27.465 -13.142 -18.273 1.00 79.12 615 LEU A C 1
ATOM 4797 O O . LEU A 1 615 ? 27.025 -12.915 -17.148 1.00 79.12 615 LEU A O 1
ATOM 4801 N N . HIS A 1 616 ? 26.742 -12.886 -19.367 1.00 78.88 616 HIS A N 1
ATOM 4802 C CA . HIS A 1 616 ? 25.392 -12.310 -19.353 1.00 78.88 616 HIS A CA 1
ATOM 4803 C C . HIS A 1 616 ? 25.285 -10.971 -18.593 1.00 78.88 616 HIS A C 1
ATOM 4805 O O . HIS A 1 616 ? 24.230 -10.648 -18.047 1.00 78.88 616 HIS A O 1
ATOM 4811 N N . GLY A 1 617 ? 26.363 -10.182 -18.581 1.00 67.88 617 GLY A N 1
ATOM 4812 C CA . GLY A 1 617 ? 26.437 -8.892 -17.895 1.00 67.88 617 GLY A CA 1
ATOM 4813 C C . GLY A 1 617 ? 26.920 -8.942 -16.440 1.00 67.88 617 GLY A C 1
ATOM 4814 O O . GLY A 1 617 ? 26.859 -7.911 -15.776 1.00 67.88 617 GLY A O 1
ATOM 4815 N N . ASP A 1 618 ? 27.383 -10.093 -15.933 1.00 68.31 618 ASP A N 1
ATOM 4816 C CA . ASP A 1 618 ? 28.050 -10.192 -14.621 1.00 68.31 618 ASP A CA 1
ATOM 4817 C C . ASP A 1 618 ? 29.497 -9.637 -14.673 1.00 68.31 618 ASP A C 1
ATOM 4819 O O . ASP A 1 618 ? 30.103 -9.540 -15.746 1.00 68.31 618 ASP A O 1
ATOM 4823 N N . TYR A 1 619 ? 30.052 -9.271 -13.512 1.00 67.94 619 TYR A N 1
ATOM 4824 C CA . TYR A 1 619 ? 31.396 -8.687 -13.390 1.00 67.94 619 TYR A CA 1
ATOM 4825 C C . TYR A 1 619 ? 32.495 -9.675 -13.832 1.00 67.94 619 TYR A C 1
ATOM 4827 O O . TYR A 1 619 ? 32.459 -10.867 -13.512 1.00 67.94 619 TYR A O 1
ATOM 4835 N N . VAL A 1 620 ? 33.490 -9.167 -14.567 1.00 69.56 620 VAL A N 1
ATOM 4836 C CA . VAL A 1 620 ? 34.622 -9.925 -15.129 1.00 69.56 620 VAL A CA 1
ATOM 4837 C C . VAL A 1 620 ? 35.653 -10.259 -14.048 1.00 69.56 620 VAL A C 1
ATOM 4839 O O . VAL A 1 620 ? 36.212 -11.357 -14.062 1.00 69.56 620 VAL A O 1
ATOM 4842 N N . GLU A 1 621 ? 35.907 -9.341 -13.114 1.00 64.50 621 GLU A N 1
ATOM 4843 C CA . GLU A 1 621 ? 36.749 -9.580 -11.938 1.00 64.50 621 GLU A CA 1
ATOM 4844 C C . GLU A 1 621 ? 35.868 -9.752 -10.690 1.00 64.50 621 GLU A C 1
ATOM 4846 O O . GLU A 1 621 ? 35.255 -8.798 -10.216 1.00 64.50 621 GLU A O 1
ATOM 4851 N N . LYS A 1 622 ? 35.793 -10.985 -10.168 1.00 44.66 622 LYS A N 1
ATOM 4852 C CA . LYS A 1 622 ? 35.199 -11.296 -8.856 1.00 44.66 622 LYS A CA 1
ATOM 4853 C C . LYS A 1 622 ? 36.252 -11.362 -7.762 1.00 44.66 622 LYS A C 1
ATOM 4855 O O . LYS A 1 622 ? 37.322 -11.965 -8.018 1.00 44.66 622 LYS A O 1
#

InterPro domains:
  IPR001106 Aromatic amino acid lyase [PF00221] (55-413)
  IPR001106 Aromatic amino acid lyase [PTHR10362] (44-411)
  IPR001106 Aromatic amino acid lyase [cd00332] (54-411)
  IPR001888 Transposase, type 1 [PF01359] (440-517)
  IPR008948 L-Aspartase-like [SSF48557] (43-420)
  IPR022313 Phenylalanine/histidine ammonia-lyases, active site [PS00488] (183-199)
  IPR024083 Fumarase/histidase, N-terminal [G3DSA:1.10.275.10] (37-243)
  IPR036397 Ribonuclease H superfamily [G3DSA:3.30.420.10] (414-621)

Foldseek 3Di:
DPFQVVLVVLVVVLVVVVVVPPDPPPPPPPPDDDPPVPPDDPDPQAEDEAQLADDALVNLLCLLVVSHAYDYDPNLLVLLALLLVLLVVVLVVQDQDAQQQWADDVGRVHGDDSVCLLVRLLVQLVVLLPADAAWDDLSLQLSLLVLLLSLSSNNFQSFHPVLSVLSSLCSNQSWGFTFHSDDDPLAQFQQNRLSSRLCLLQQADWTAGPVPGIDRSVVSQVVSVHHHDRDDGRVSLSRRFAHSSLLSSLSVSLVSLVVVLLVLLVLLLVLCLLVLHALVLLDLVVCVVVPQPLLNVSSVSSCCNAVPPVDHDPSNVVCVPPPDPHDDCLNSVSSVLSSVLVVLSVVLSVLSSDRSSDNQGPQTRPSVVSDTHGDRSSRCPSSSVSSVSNSVSSVSSVVSSVVSVCCVVDVPPPPDPPDPVCPQVQEKEKEKDKDALFAAADPVRPDDDDDPPDDDDDDDDDDGDPDIWMWMWIAGLQFTQDTGTDDPPDDLALVVVLVVVVVSVVSCVVPPPCSLVVAHEYEYAPPNSCVPPSNVVSCVVSRHHYDDDDHDQLLLRLCNPQNPVVVSNVCHRHHHPDPVRVVVVVVVVRVPDGSNSRNCSSVVNVVSVVVCVVVVNDHPPD

Secondary structure (DSSP, 8-state):
--HHHHHHHHHHHHHHHHHH-------TT--S------S---PPPEEEEE-SS---HHHHHHHHTT-EEEEE-HHHHHHHHHHHHHHHHHHHHT---TTTTB-SGGGTT-B--GGGHHHHHHHHHHHH---EEEEPPHHHHHHHHHHHHHHHHTS-S---HHHHHHHHHHHHHT-EE--EEE---SSS-SHHHHHHHHHHHTT-SEEEETTTEEEEHHHHHHTTT-----PPTTTTHHHH-SSHHHHHHHHHHHHHHHHHHHHHHHHHHHHHHHTT--GGGG-HHHHHHS--HHHHHHHHHHHHHH--SSS--HHHHHTTT-S-----HHHHTHHHHHHHHHHHHHHHHHHHHHHHTS---SSEEEGGGTEEE---TT-THHHHHHHHHHHHHHHHHHHHHHHHHHHHHS--TTS-----TTGGGGEEEEEEEEEESB-PPPTTTT-----TTSPPP--------S-EEEEEEEEETTEEEEEEEPPTT----HHHHHHHHHHHHHHHHHHSTTHHHH-EEEE----HHHHSHHHHHHHHHHTEEEPP--TT-GGG-HIIIIIIHHHHHHTTT-B-SSHHHHHHHHHHHHHTS-HHHHHHHHHHHHHHHHHHHHTTT--S--

pLDDT: mean 85.32, std 17.89, range [25.19, 98.81]

Radius of gyration: 33.8 Å; chains: 1; bounding box: 91×49×84 Å

Sequence (622 aa):
MFSYQAIITLISDLDQELQKGGVTLRVLGSQGPRPKYAAGLHKEKEYLALDGDSLSTDDLLRLGRGQYYIKLTDEAKQKVIKARNLVEDLVASNKPVYGVTTGFGKFANKTIAKDKLVELQENLIRSHAAGVGSGLSPERTKMLLALRINVLAKGYSGISLETLEKLIAAFNASCLPWVPEQGTVGASGDLAPLSHLALGMIGEGKMWSPKSGWAEAKFVLESHNLTPIKLKPKEGISLINGTQLITSIGCEALERSEAVARQADVIAALTLEVLKGTSRAFDSKIHAARPHKGQIKVAHRMRGLLHSETYSSEVSESHRFCNRVQDAYTLRCCPQVHGIVDDTLEFVRTIISTELNSATDNPMVFADMAEIVSGGNFHGEYPAKALDYMAIAIHELSSMSERRIERLVNPGPGGDFQANNNLFDNLITGDETWFHLNTPETKRDSMTWKHPSSPVTKKFKVQRSAAKVMATVFWDAKGVILLDILPQGQCINAARYCSTLDRLKEAIRRKRPGLLRRGVVLQHDNATPHSANLTQQWLQRYGWEILPHPAHSPDLAPSDFHLFGLLKRHLGGMAFETEDDLISELRNWFDNLDVDFFRVGINSLLSRWQKCIDLHGDYVEK